Protein AF-0000000066973494 (afdb_homodimer)

InterPro domains:
  IPR001087 GDSL lipase/esterase [PF00657] (23-211)
  IPR036514 SGNH hydrolase superfamily [G3DSA:3.40.50.1110] (5-216)

Nearest PDB structures (foldseek):
  4h4i-assembly1_A  TM=3.355E-01  e=1.069E+00  Saccharomyces pastorianus
  4k7y-assembly1_A-2  TM=3.337E-01  e=1.069E+00  Saccharomyces pastorianus
  2qkk-assembly4_N  TM=3.910E-01  e=3.649E+00  Homo sapiens
  4gwe-assembly1_A  TM=3.333E-01  e=1.858E+00  Saccharomyces pastorianus
  3txz-assembly1_A  TM=3.416E-01  e=2.100E+00  Saccharomyces pastorianus

Structure 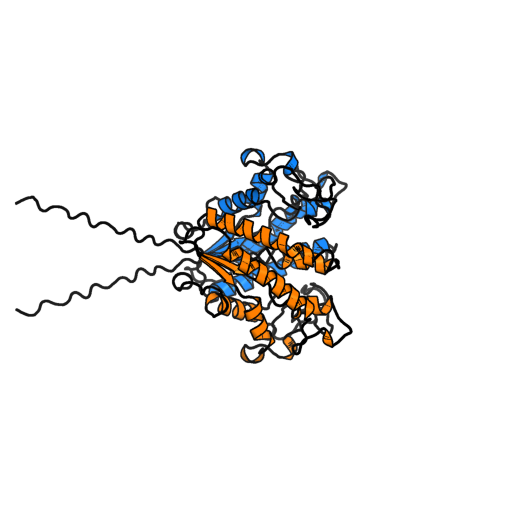(mmCIF, N/CA/C/O backbone):
data_AF-0000000066973494-model_v1
#
loop_
_entity.id
_entity.type
_entity.pdbx_description
1 polymer 'Os03g0365900 protein'
#
loop_
_atom_site.group_PDB
_atom_site.id
_atom_site.type_symbol
_atom_site.label_atom_id
_atom_site.label_alt_id
_atom_site.label_comp_id
_atom_site.label_asym_id
_atom_site.label_entity_id
_atom_site.label_seq_id
_atom_site.pdbx_PDB_ins_code
_atom_site.Cartn_x
_atom_site.Cartn_y
_atom_site.Cartn_z
_atom_site.occupancy
_atom_site.B_iso_or_equiv
_atom_site.auth_seq_id
_atom_site.auth_comp_id
_atom_site.auth_asym_id
_atom_site.auth_atom_id
_atom_site.pdbx_PDB_model_num
ATOM 1 N N . GLU A 1 1 ? 71.625 0.218 -10.18 1 19.67 1 GLU A N 1
ATOM 2 C CA . GLU A 1 1 ? 70.625 1.027 -10.898 1 19.67 1 GLU A CA 1
ATOM 3 C C . GLU A 1 1 ? 69.188 0.542 -10.641 1 19.67 1 GLU A C 1
ATOM 5 O O . GLU A 1 1 ? 68.312 1.348 -10.422 1 19.67 1 GLU A O 1
ATOM 10 N N . ALA A 1 2 ? 68.688 -0.762 -10.977 1 19.06 2 ALA A N 1
ATOM 11 C CA . ALA A 1 2 ? 67.375 -1.104 -11.492 1 19.06 2 ALA A CA 1
ATOM 12 C C . ALA A 1 2 ? 66.375 -1.258 -10.359 1 19.06 2 ALA A C 1
ATOM 14 O O . ALA A 1 2 ? 65.375 -1.924 -10.516 1 19.06 2 ALA A O 1
ATOM 15 N N . ARG A 1 3 ? 66.625 -1.076 -9.086 1 22.84 3 ARG A N 1
ATOM 16 C CA . ARG A 1 3 ? 65.812 -1.429 -7.945 1 22.84 3 ARG A CA 1
ATOM 17 C C . ARG A 1 3 ? 64.562 -0.521 -7.859 1 22.84 3 ARG A C 1
ATOM 19 O O . ARG A 1 3 ? 64.125 -0.162 -6.766 1 22.84 3 ARG A O 1
ATOM 26 N N . ARG A 1 4 ? 64.25 0.321 -8.906 1 27.69 4 ARG A N 1
ATOM 27 C CA . ARG A 1 4 ? 63.188 1.244 -8.625 1 27.69 4 ARG A CA 1
ATOM 28 C C . ARG A 1 4 ? 61.906 0.489 -8.273 1 27.69 4 ARG A C 1
ATOM 30 O O . ARG A 1 4 ? 61.375 -0.273 -9.094 1 27.69 4 ARG A O 1
ATOM 37 N N . GLY A 1 5 ? 61.75 0.034 -7.012 1 27.09 5 GLY A N 1
ATOM 38 C CA . GLY A 1 5 ? 60.688 -0.728 -6.41 1 27.09 5 GLY A CA 1
ATOM 39 C C . GLY A 1 5 ? 59.312 -0.156 -6.715 1 27.09 5 GLY A C 1
ATOM 40 O O . GLY A 1 5 ? 59.094 1.059 -6.648 1 27.09 5 GLY A O 1
ATOM 41 N N . VAL A 1 6 ? 58.406 -0.742 -7.609 1 28.66 6 VAL A N 1
ATOM 42 C CA . VAL A 1 6 ? 57.031 -0.479 -8.016 1 28.66 6 VAL A CA 1
ATOM 43 C C . VAL A 1 6 ? 56.188 -0.265 -6.777 1 28.66 6 VAL A C 1
ATOM 45 O O . VAL A 1 6 ? 56.031 -1.162 -5.941 1 28.66 6 VAL A O 1
ATOM 48 N N . GLU A 1 7 ? 56.156 0.883 -6.047 1 27.69 7 GLU A N 1
ATOM 49 C CA . GLU A 1 7 ? 55.188 1.246 -5.012 1 27.69 7 GLU A CA 1
ATOM 50 C C . GLU A 1 7 ? 53.75 0.95 -5.461 1 27.69 7 GLU A C 1
ATOM 52 O O . GLU A 1 7 ? 53.281 1.537 -6.43 1 27.69 7 GLU A O 1
ATOM 57 N N . ARG A 1 8 ? 53.25 -0.329 -5.379 1 27.52 8 ARG A N 1
ATOM 58 C CA . ARG A 1 8 ? 51.875 -0.746 -5.551 1 27.52 8 ARG A CA 1
ATOM 59 C C . ARG A 1 8 ? 50.906 0.203 -4.824 1 27.52 8 ARG A C 1
ATOM 61 O O . ARG A 1 8 ? 50.906 0.28 -3.596 1 27.52 8 ARG A O 1
ATOM 68 N N . GLU A 1 9 ? 50.562 1.387 -5.289 1 27.83 9 GLU A N 1
ATOM 69 C CA . GLU A 1 9 ? 49.438 2.246 -4.883 1 27.83 9 GLU A CA 1
ATOM 70 C C . GLU A 1 9 ? 48.219 1.425 -4.551 1 27.83 9 GLU A C 1
ATOM 72 O O . GLU A 1 9 ? 47.688 0.691 -5.402 1 27.83 9 GLU A O 1
ATOM 77 N N . SER A 1 10 ? 48.031 0.874 -3.344 1 27.52 10 SER A N 1
ATOM 78 C CA . SER A 1 10 ? 46.875 0.317 -2.691 1 27.52 10 SER A CA 1
ATOM 79 C C . SER A 1 10 ? 45.625 1.143 -3.004 1 27.52 10 SER A C 1
ATOM 81 O O . SER A 1 10 ? 45.531 2.312 -2.623 1 27.52 10 SER A O 1
ATOM 83 N N . TYR A 1 11 ? 45.125 1.104 -4.223 1 27.16 11 TYR A N 1
ATOM 84 C CA . TYR A 1 11 ? 43.812 1.584 -4.633 1 27.16 11 TYR A CA 1
ATOM 85 C C . TYR A 1 11 ? 42.781 1.312 -3.557 1 27.16 11 TYR A C 1
ATOM 87 O O . TYR A 1 11 ? 42.469 0.156 -3.24 1 27.16 11 TYR A O 1
ATOM 95 N N . GLU A 1 12 ? 42.875 1.907 -2.389 1 28.02 12 GLU A N 1
ATOM 96 C CA . GLU A 1 12 ? 41.75 2.018 -1.444 1 28.02 12 GLU A CA 1
ATOM 97 C C . GLU A 1 12 ? 40.406 2.07 -2.17 1 28.02 12 GLU A C 1
ATOM 99 O O . GLU A 1 12 ? 40.156 2.99 -2.951 1 28.02 12 GLU A O 1
ATOM 104 N N . ARG A 1 13 ? 40 1.023 -2.725 1 28.52 13 ARG A N 1
ATOM 105 C CA . ARG A 1 13 ? 38.625 0.802 -3.184 1 28.52 13 ARG A CA 1
ATOM 106 C C . ARG A 1 13 ? 37.625 1.442 -2.232 1 28.52 13 ARG A C 1
ATOM 108 O O . ARG A 1 13 ? 37.406 0.948 -1.124 1 28.52 13 ARG A O 1
ATOM 115 N N . LYS A 1 14 ? 37.656 2.752 -2.078 1 29.45 14 LYS A N 1
ATOM 116 C CA . LYS A 1 14 ? 36.562 3.482 -1.446 1 29.45 14 LYS A CA 1
ATOM 117 C C . LYS A 1 14 ? 35.219 2.764 -1.652 1 29.45 14 LYS A C 1
ATOM 119 O O . LYS A 1 14 ? 34.844 2.502 -2.789 1 29.45 14 LYS A O 1
ATOM 124 N N . ASP A 1 15 ? 34.844 1.8 -0.846 1 31.05 15 ASP A N 1
ATOM 125 C CA . ASP A 1 15 ? 33.594 1.07 -0.613 1 31.05 15 ASP A CA 1
ATOM 126 C C . ASP A 1 15 ? 32.375 1.969 -0.834 1 31.05 15 ASP A C 1
ATOM 128 O O . ASP A 1 15 ? 32 2.721 0.061 1 31.05 15 ASP A O 1
ATOM 132 N N . ILE A 1 16 ? 32.312 2.658 -1.835 1 32.16 16 ILE A N 1
ATOM 133 C CA . ILE A 1 16 ? 31.109 3.391 -2.23 1 32.16 16 ILE A CA 1
ATOM 134 C C . ILE A 1 16 ? 29.891 2.5 -2.055 1 32.16 16 ILE A C 1
ATOM 136 O O . ILE A 1 16 ? 29.609 1.643 -2.896 1 32.16 16 ILE A O 1
ATOM 140 N N . THR A 1 17 ? 29.719 1.884 -0.944 1 35.69 17 THR A N 1
ATOM 141 C CA . THR A 1 17 ? 28.5 1.13 -0.667 1 35.69 17 THR A CA 1
ATOM 142 C C . THR A 1 17 ? 27.266 1.974 -0.961 1 35.69 17 THR A C 1
ATOM 144 O O . THR A 1 17 ? 27.109 3.061 -0.403 1 35.69 17 THR A O 1
ATOM 147 N N . THR A 1 18 ? 26.891 2.029 -2.141 1 40.19 18 THR A N 1
ATOM 148 C CA . THR A 1 18 ? 25.656 2.613 -2.646 1 40.19 18 THR A CA 1
ATOM 149 C C . THR A 1 18 ? 24.5 2.365 -1.678 1 40.19 18 THR A C 1
ATOM 151 O O . THR A 1 18 ? 24.328 1.252 -1.18 1 40.19 18 THR A O 1
ATOM 154 N N . ARG A 1 19 ? 24.234 3.361 -0.774 1 47.94 19 ARG A N 1
ATOM 155 C CA . ARG A 1 19 ? 23.266 3.312 0.316 1 47.94 19 ARG A CA 1
ATOM 156 C C . ARG A 1 19 ? 21.828 3.391 -0.215 1 47.94 19 ARG A C 1
ATOM 158 O O . ARG A 1 19 ? 21.484 4.328 -0.935 1 47.94 19 ARG A O 1
ATOM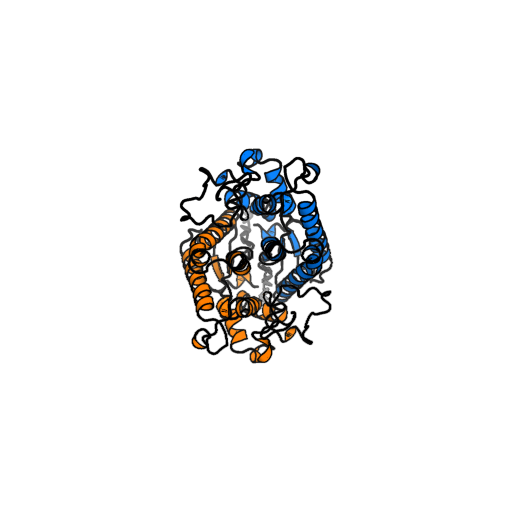 165 N N . SER A 1 20 ? 21.297 2.188 -0.589 1 52.88 20 SER A N 1
ATOM 166 C CA . SER A 1 20 ? 19.922 2.006 -1.051 1 52.88 20 SER A CA 1
ATOM 167 C C . SER A 1 20 ? 18.922 2.283 0.066 1 52.88 20 SER A C 1
ATOM 169 O O . SER A 1 20 ? 19.172 1.962 1.229 1 52.88 20 SER A O 1
ATOM 171 N N . LEU A 1 21 ? 18.125 3.43 -0.193 1 50.31 21 LEU A N 1
ATOM 172 C CA . LEU A 1 21 ? 16.969 3.633 0.683 1 50.31 21 LEU A CA 1
ATOM 173 C C . LEU A 1 21 ? 15.758 2.875 0.166 1 50.31 21 LEU A C 1
ATOM 175 O O . LEU A 1 21 ? 15.344 3.055 -0.983 1 50.31 21 LEU A O 1
ATOM 179 N N . PHE A 1 22 ? 15.367 1.896 1.017 1 54.69 22 PHE A N 1
ATOM 180 C CA . PHE A 1 22 ? 14.172 1.137 0.666 1 54.69 22 PHE A CA 1
ATOM 181 C C . PHE A 1 22 ? 12.969 1.612 1.476 1 54.69 22 PHE A C 1
ATOM 183 O O . PHE A 1 22 ? 13.047 1.72 2.701 1 54.69 22 PHE A O 1
ATOM 190 N N . LEU A 1 23 ? 12 2.211 0.73 1 53.44 23 LEU A N 1
ATOM 191 C CA . LEU A 1 23 ? 10.75 2.574 1.377 1 53.44 23 LEU A CA 1
ATOM 192 C C . LEU A 1 23 ? 9.734 1.441 1.268 1 53.44 23 LEU A C 1
ATOM 194 O O . LEU A 1 23 ? 9.406 0.996 0.164 1 53.44 23 LEU A O 1
ATOM 198 N N . MET A 1 24 ? 9.281 0.924 2.387 1 48.34 24 MET A N 1
ATOM 199 C CA . MET A 1 24 ? 8.273 -0.13 2.434 1 48.34 24 MET A CA 1
ATOM 200 C C . MET A 1 24 ? 6.867 0.463 2.479 1 48.34 24 MET A C 1
ATOM 202 O O . MET A 1 24 ? 6.562 1.279 3.35 1 48.34 24 MET A O 1
ATOM 206 N N . GLY A 1 25 ? 6.137 0.56 1.415 1 52.84 25 GLY A N 1
ATOM 207 C CA . GLY A 1 25 ? 4.875 1.279 1.506 1 52.84 25 GLY A CA 1
ATOM 208 C C . GLY A 1 25 ? 3.662 0.375 1.397 1 52.84 25 GLY A C 1
ATOM 209 O O . GLY A 1 25 ? 2.535 0.804 1.658 1 52.84 25 GLY A O 1
ATOM 210 N N . GLU A 1 26 ? 3.773 -0.909 1.121 1 53.66 26 GLU A N 1
ATOM 211 C CA . GLU A 1 26 ? 2.568 -1.647 0.758 1 53.66 26 GLU A CA 1
ATOM 212 C C . GLU A 1 26 ? 1.909 -2.266 1.987 1 53.66 26 GLU A C 1
ATOM 214 O O . GLU A 1 26 ? 0.73 -2.625 1.951 1 53.66 26 GLU A O 1
ATOM 219 N N . ILE A 1 27 ? 2.674 -2.211 3.012 1 55.16 27 ILE A N 1
ATOM 220 C CA . ILE A 1 27 ? 2.184 -2.924 4.188 1 55.16 27 ILE A CA 1
ATOM 221 C C . ILE A 1 27 ? 1.987 -1.943 5.34 1 55.16 27 ILE A C 1
ATOM 223 O O . ILE A 1 27 ? 2.816 -1.057 5.559 1 55.16 27 ILE A O 1
ATOM 227 N N . GLY A 1 28 ? 0.758 -2.055 5.91 1 76.56 28 GLY A N 1
ATOM 228 C CA . GLY A 1 28 ? 0.445 -1.219 7.059 1 76.56 28 GLY A CA 1
ATOM 229 C C . GLY A 1 28 ? -1.005 -0.776 7.098 1 76.56 28 GLY A C 1
ATOM 230 O O . GLY A 1 28 ? -1.89 -1.561 7.445 1 76.56 28 GLY A O 1
ATOM 231 N N . ILE A 1 29 ? -1.152 0.397 6.582 1 82.31 29 ILE A N 1
ATOM 232 C CA . ILE A 1 29 ? -2.443 1.038 6.805 1 82.31 29 ILE A CA 1
ATOM 233 C C . ILE A 1 29 ? -3.518 0.34 5.977 1 82.31 29 ILE A C 1
ATOM 235 O O . ILE A 1 29 ? -4.68 0.271 6.387 1 82.31 29 ILE A O 1
ATOM 239 N N . ASN A 1 30 ? -3.15 -0.286 4.902 1 82.44 30 ASN A N 1
ATOM 240 C CA . ASN A 1 30 ? -4.125 -0.899 4.004 1 82.44 30 ASN A CA 1
ATOM 241 C C . ASN A 1 30 ? -4.73 -2.16 4.613 1 82.44 30 ASN A C 1
ATOM 243 O O . ASN A 1 30 ? -5.871 -2.516 4.305 1 82.44 30 ASN A O 1
ATOM 247 N N . ASP A 1 31 ? -4.027 -2.783 5.434 1 83.88 31 ASP A N 1
ATOM 248 C CA . ASP A 1 31 ? -4.527 -3.967 6.129 1 83.88 31 ASP A CA 1
ATOM 249 C C . ASP A 1 31 ? -5.68 -3.607 7.062 1 83.88 31 ASP A C 1
ATOM 251 O O . ASP A 1 31 ? -6.547 -4.441 7.34 1 83.88 31 ASP A O 1
ATOM 255 N N . TYR A 1 32 ? -5.633 -2.398 7.441 1 90.62 32 TYR A N 1
ATOM 256 C CA . TYR A 1 32 ? -6.738 -1.936 8.273 1 90.62 32 TYR A CA 1
ATOM 257 C C . TYR A 1 32 ? -7.875 -1.389 7.418 1 90.62 32 TYR A C 1
ATOM 259 O O . TYR A 1 32 ? -9.047 -1.639 7.703 1 90.62 32 TYR A O 1
ATOM 267 N N . ASN A 1 33 ? -7.492 -0.638 6.387 1 87.94 33 ASN A N 1
ATOM 268 C CA . ASN A 1 33 ? -8.477 -0.023 5.5 1 87.94 33 ASN A CA 1
ATOM 269 C C . ASN A 1 33 ? -9.438 -1.057 4.934 1 87.94 33 ASN A C 1
ATOM 271 O O . ASN A 1 33 ? -10.648 -0.822 4.887 1 87.94 33 ASN A O 1
ATOM 275 N N . HIS A 1 34 ? -8.875 -2.158 4.531 1 84 34 HIS A N 1
ATOM 276 C CA . HIS A 1 34 ? -9.703 -3.201 3.938 1 84 34 HIS A CA 1
ATOM 277 C C . HIS A 1 34 ? -10.82 -3.623 4.883 1 84 34 HIS A C 1
ATOM 279 O O . HIS A 1 34 ? -11.977 -3.764 4.465 1 84 34 HIS A O 1
ATOM 285 N N . HIS A 1 35 ? -10.484 -3.758 6.102 1 87.25 35 HIS A N 1
ATOM 286 C CA . HIS A 1 35 ? -11.461 -4.211 7.082 1 87.25 35 HIS A CA 1
ATOM 287 C C . HIS A 1 35 ? -12.43 -3.09 7.449 1 87.25 35 HIS A C 1
ATOM 289 O O . HIS A 1 35 ? -13.641 -3.322 7.578 1 87.25 35 HIS A O 1
ATOM 295 N N . PHE A 1 36 ? -11.883 -1.903 7.562 1 90.19 36 PHE A N 1
ATOM 296 C CA . PHE A 1 36 ? -12.758 -0.774 7.859 1 90.19 36 PHE A CA 1
ATOM 297 C C . PHE A 1 36 ? -13.797 -0.587 6.754 1 90.19 36 PHE A C 1
ATOM 299 O O . PHE A 1 36 ? -14.984 -0.403 7.031 1 90.19 36 PHE A O 1
ATOM 306 N N . PHE A 1 37 ? -13.383 -0.674 5.512 1 85.88 37 PHE A N 1
ATOM 307 C CA . PHE A 1 37 ? -14.258 -0.4 4.375 1 85.88 37 PHE A CA 1
ATOM 308 C C . PHE A 1 37 ? -15.281 -1.521 4.195 1 85.88 37 PHE A C 1
ATOM 310 O O . PHE A 1 37 ? -16.266 -1.355 3.482 1 85.88 37 PHE A O 1
ATOM 317 N N . GLN A 1 38 ? -15.008 -2.613 4.852 1 83 38 GLN A N 1
ATOM 318 C CA . GLN A 1 38 ? -15.969 -3.713 4.855 1 83 38 GLN A CA 1
ATOM 319 C C . GLN A 1 38 ? -16.828 -3.688 6.117 1 83 38 GLN A C 1
ATOM 321 O O . GLN A 1 38 ? -17.531 -4.656 6.418 1 83 38 GLN A O 1
ATOM 326 N N . ASN A 1 39 ? -16.719 -2.666 6.914 1 87.81 39 ASN A N 1
ATOM 327 C CA . ASN A 1 39 ? -17.5 -2.443 8.117 1 87.81 39 ASN A CA 1
ATOM 328 C C . ASN A 1 39 ? -17.297 -3.562 9.141 1 87.81 39 ASN A C 1
ATOM 330 O O . ASN A 1 39 ? -18.25 -4.02 9.766 1 87.81 39 ASN A O 1
ATOM 334 N N . ARG A 1 40 ? -16.047 -3.979 9.219 1 87.56 40 ARG A N 1
ATOM 335 C CA . ARG A 1 40 ? -15.727 -5.012 10.195 1 87.56 40 ARG A CA 1
ATOM 336 C C . ARG A 1 40 ? -15.602 -4.422 11.594 1 87.56 40 ARG A C 1
ATOM 338 O O . ARG A 1 40 ? -15.305 -3.236 11.75 1 87.56 40 ARG A O 1
ATOM 345 N N . SER A 1 41 ? -15.805 -5.27 12.609 1 91.69 41 SER A N 1
ATOM 346 C CA . SER A 1 41 ? -15.727 -4.832 14 1 91.69 41 SER A CA 1
ATOM 347 C C . SER A 1 41 ? -14.312 -4.391 14.359 1 91.69 41 SER A C 1
ATOM 349 O O . SER A 1 41 ? -13.352 -5.141 14.164 1 91.69 41 SER A O 1
ATOM 351 N N . PHE A 1 42 ? -14.242 -3.18 14.891 1 94.81 42 PHE A N 1
ATOM 352 C CA . PHE A 1 42 ? -12.945 -2.654 15.289 1 94.81 42 PHE A CA 1
ATOM 353 C C . PHE A 1 42 ? -12.328 -3.51 16.391 1 94.81 42 PHE A C 1
ATOM 355 O O . PHE A 1 42 ? -11.195 -3.975 16.266 1 94.81 42 PHE A O 1
ATOM 362 N N . THR A 1 43 ? -13.086 -3.738 17.469 1 94.19 43 THR A N 1
ATOM 363 C CA . THR A 1 43 ? -12.562 -4.395 18.672 1 94.19 43 THR A CA 1
ATOM 364 C C . THR A 1 43 ? -12.305 -5.875 18.406 1 94.19 43 THR A C 1
ATOM 366 O O . THR A 1 43 ? -11.289 -6.422 18.828 1 94.19 43 THR A O 1
ATOM 369 N N . ALA A 1 44 ? -13.133 -6.484 17.578 1 89.75 44 ALA A N 1
ATOM 370 C CA . ALA A 1 44 ? -13.047 -7.938 17.422 1 89.75 44 ALA A CA 1
ATOM 371 C C . ALA A 1 44 ? -12.117 -8.312 16.281 1 89.75 44 ALA A C 1
ATOM 373 O O . ALA A 1 44 ? -11.492 -9.375 16.297 1 89.75 44 ALA A O 1
ATOM 374 N N . GLU A 1 45 ? -12.039 -7.395 15.289 1 88.75 45 GLU A N 1
ATOM 375 C CA . GLU A 1 45 ? -11.391 -7.852 14.062 1 88.75 45 GLU A CA 1
ATOM 376 C C . GLU A 1 45 ? -10.219 -6.949 13.695 1 88.75 45 GLU A C 1
ATOM 378 O O . GLU A 1 45 ? -9.164 -7.434 13.281 1 88.75 45 GLU A O 1
ATOM 383 N N . ILE A 1 46 ? -10.383 -5.715 13.844 1 92.81 46 ILE A N 1
ATOM 384 C CA . ILE A 1 46 ? -9.398 -4.801 13.266 1 92.81 46 ILE A CA 1
ATOM 385 C C . ILE A 1 46 ? -8.258 -4.59 14.258 1 92.81 46 ILE A C 1
ATOM 387 O O . ILE A 1 46 ? -7.086 -4.777 13.914 1 92.81 46 ILE A O 1
ATOM 391 N N . LYS A 1 47 ? -8.523 -4.25 15.516 1 94.69 47 LYS A N 1
ATOM 392 C CA . LYS A 1 47 ? -7.484 -3.996 16.516 1 94.69 47 LYS A CA 1
ATOM 393 C C . LYS A 1 47 ? -6.59 -5.219 16.688 1 94.69 47 LYS A C 1
ATOM 395 O O . LYS A 1 47 ? -5.363 -5.094 16.75 1 94.69 47 LYS A O 1
ATOM 400 N N . PRO A 1 48 ? -7.117 -6.422 16.641 1 91.38 48 PRO A N 1
ATOM 401 C CA . PRO A 1 48 ? -6.277 -7.605 16.844 1 91.38 48 PRO A CA 1
ATOM 402 C C . PRO A 1 48 ? -5.355 -7.875 15.656 1 91.38 48 PRO A C 1
ATOM 404 O O . PRO A 1 48 ? -4.457 -8.719 15.742 1 91.38 48 PRO A O 1
ATOM 407 N N . LEU A 1 49 ? -5.508 -7.141 14.57 1 89.69 49 LEU A N 1
ATOM 408 C CA . LEU A 1 49 ? -4.664 -7.336 13.398 1 89.69 49 LEU A CA 1
ATOM 409 C C . LEU A 1 49 ? -3.277 -6.746 13.625 1 89.69 49 LEU A C 1
ATOM 411 O O . LEU A 1 49 ? -2.338 -7.059 12.891 1 89.69 49 LEU A O 1
ATOM 415 N N . VAL A 1 50 ? -3.119 -5.867 14.594 1 94.19 50 VAL A N 1
ATOM 416 C CA . VAL A 1 50 ? -1.911 -5.055 14.711 1 94.19 50 VAL A CA 1
ATOM 417 C C . VAL A 1 50 ? -0.686 -5.961 14.805 1 94.19 50 VAL A C 1
ATOM 419 O O . VAL A 1 50 ? 0.262 -5.816 14.031 1 94.19 50 VAL A O 1
ATOM 422 N N . PRO A 1 51 ? -0.659 -7.004 15.672 1 91.75 51 PRO A N 1
ATOM 423 C CA . PRO A 1 51 ? 0.532 -7.855 15.719 1 91.75 51 PRO A CA 1
ATOM 424 C C . PRO A 1 51 ? 0.802 -8.57 14.398 1 91.75 51 PRO A C 1
ATOM 426 O O . PRO A 1 51 ? 1.961 -8.797 14.047 1 91.75 51 PRO A O 1
ATOM 429 N N . LEU A 1 52 ? -0.249 -8.914 13.695 1 86.31 52 LEU A N 1
ATOM 430 C CA . LEU A 1 52 ? -0.089 -9.609 12.422 1 86.31 52 LEU A CA 1
ATOM 431 C C . LEU A 1 52 ? 0.475 -8.672 11.359 1 86.31 52 LEU A C 1
ATOM 433 O O . LEU A 1 52 ? 1.328 -9.07 10.562 1 86.31 52 LEU A O 1
ATOM 437 N N . VAL A 1 53 ? -0.051 -7.484 11.328 1 89.38 53 VAL A N 1
ATOM 438 C CA . VAL A 1 53 ? 0.44 -6.48 10.391 1 89.38 53 VAL A CA 1
ATOM 439 C C . VAL A 1 53 ? 1.906 -6.172 10.68 1 89.38 53 VAL A C 1
ATOM 441 O O . VAL A 1 53 ? 2.727 -6.09 9.766 1 89.38 53 VAL A O 1
ATOM 444 N N . ILE A 1 54 ? 2.252 -6.059 11.93 1 92.56 54 ILE A N 1
ATOM 445 C CA . ILE A 1 54 ? 3.627 -5.797 12.336 1 92.56 54 ILE A CA 1
ATOM 446 C C . ILE A 1 54 ? 4.523 -6.961 11.914 1 92.56 54 ILE A C 1
ATOM 448 O O . ILE A 1 54 ? 5.637 -6.75 11.43 1 92.56 54 ILE A O 1
ATOM 452 N N . LEU A 1 55 ? 4.062 -8.164 12.047 1 88.44 55 LEU A N 1
ATOM 453 C CA . LEU A 1 55 ? 4.828 -9.336 11.648 1 88.44 55 LEU A CA 1
ATOM 454 C C . LEU A 1 55 ? 5.098 -9.328 10.148 1 88.44 55 LEU A C 1
ATOM 456 O O . LEU A 1 55 ? 6.195 -9.672 9.711 1 88.44 55 LEU A O 1
ATOM 460 N N . LYS A 1 56 ? 4.129 -8.969 9.383 1 85.62 56 LYS A N 1
ATOM 461 C CA . LYS A 1 56 ? 4.312 -8.867 7.938 1 85.62 56 LYS A CA 1
ATOM 462 C C . LYS A 1 56 ? 5.383 -7.84 7.59 1 85.62 56 LYS A C 1
ATOM 464 O O . LYS A 1 56 ? 6.211 -8.07 6.707 1 85.62 56 LYS A O 1
ATOM 469 N N . ILE A 1 57 ? 5.359 -6.734 8.242 1 89.94 57 ILE A N 1
ATOM 470 C CA . ILE A 1 57 ? 6.363 -5.695 8.023 1 89.94 57 ILE A CA 1
ATOM 471 C C . ILE A 1 57 ? 7.738 -6.211 8.453 1 89.94 57 ILE A C 1
ATOM 473 O O . ILE A 1 57 ? 8.734 -5.973 7.766 1 89.94 57 ILE A O 1
ATOM 477 N N . GLU A 1 58 ? 7.762 -6.883 9.578 1 91.38 58 GLU A N 1
ATOM 478 C CA . GLU A 1 58 ? 9.016 -7.461 10.062 1 91.38 58 GLU A CA 1
ATOM 479 C C . GLU A 1 58 ? 9.609 -8.422 9.039 1 91.38 58 GLU A C 1
ATOM 481 O O . GLU A 1 58 ? 10.805 -8.344 8.734 1 91.38 58 GLU A O 1
ATOM 486 N N . ASN A 1 59 ? 8.828 -9.273 8.531 1 87.25 59 ASN A N 1
ATOM 487 C CA . ASN A 1 59 ? 9.297 -10.242 7.547 1 87.25 59 ASN A CA 1
ATOM 488 C C . ASN A 1 59 ? 9.812 -9.562 6.285 1 87.25 59 ASN A C 1
ATOM 490 O O . ASN A 1 59 ? 10.867 -9.945 5.758 1 87.25 59 ASN A O 1
ATOM 494 N N . ALA A 1 60 ? 9.07 -8.625 5.812 1 86.75 60 ALA A N 1
ATOM 495 C CA . ALA A 1 60 ? 9.516 -7.875 4.641 1 86.75 60 ALA A CA 1
ATOM 496 C C . ALA A 1 60 ? 10.844 -7.172 4.914 1 86.75 60 ALA A C 1
ATOM 498 O O . ALA A 1 60 ? 11.727 -7.148 4.055 1 86.75 60 ALA A O 1
ATOM 499 N N . THR A 1 61 ? 10.93 -6.566 6.059 1 88.88 61 THR A N 1
ATOM 500 C CA . THR A 1 61 ? 12.156 -5.875 6.449 1 88.88 61 THR A CA 1
ATOM 501 C C . THR A 1 61 ? 13.336 -6.844 6.492 1 88.88 61 THR A C 1
ATOM 503 O O . THR A 1 61 ? 14.414 -6.543 5.973 1 88.88 61 THR A O 1
ATOM 506 N N . LYS A 1 62 ? 13.164 -7.988 7.047 1 90.75 62 LYS A N 1
ATOM 507 C CA . LYS A 1 62 ? 14.203 -9.008 7.125 1 90.75 62 LYS A CA 1
ATOM 508 C C . LYS A 1 62 ? 14.664 -9.43 5.73 1 90.75 62 LYS A C 1
ATOM 510 O O . LYS A 1 62 ? 15.859 -9.617 5.496 1 90.75 62 LYS A O 1
ATOM 515 N N . VAL A 1 63 ? 13.758 -9.586 4.867 1 87.75 63 VAL A N 1
ATOM 516 C CA . VAL A 1 63 ? 14.094 -9.969 3.5 1 87.75 63 VAL A CA 1
ATOM 517 C C . VAL A 1 63 ? 14.984 -8.898 2.867 1 87.75 63 VAL A C 1
ATOM 519 O O . VAL A 1 63 ? 15.984 -9.219 2.225 1 87.75 63 VAL A O 1
ATOM 522 N N . LEU A 1 64 ? 14.625 -7.645 3.043 1 86.88 64 LEU A N 1
ATOM 523 C CA . LEU A 1 64 ? 15.414 -6.562 2.465 1 86.88 64 LEU A CA 1
ATOM 524 C C . LEU A 1 64 ? 16.828 -6.543 3.057 1 86.88 64 LEU A C 1
ATOM 526 O O . LEU A 1 64 ? 17.797 -6.32 2.338 1 86.88 64 LEU A O 1
ATOM 530 N N . ILE A 1 65 ? 16.891 -6.773 4.34 1 88.56 65 ILE A N 1
ATOM 531 C CA . ILE A 1 65 ? 18.188 -6.859 4.988 1 88.56 65 ILE A CA 1
ATOM 532 C C . ILE A 1 65 ? 19 -7.992 4.367 1 88.56 65 ILE A C 1
ATOM 534 O O . ILE A 1 65 ? 20.172 -7.805 4.02 1 88.56 65 ILE A O 1
ATOM 538 N N . ASP A 1 66 ? 18.422 -9.102 4.184 1 88.75 66 ASP A N 1
ATOM 539 C CA . ASP A 1 66 ? 19.078 -10.281 3.627 1 88.75 66 ASP A CA 1
ATOM 540 C C . ASP A 1 66 ? 19.547 -10.023 2.201 1 88.75 66 ASP A C 1
ATOM 542 O O . ASP A 1 66 ? 20.562 -10.578 1.769 1 88.75 66 ASP A O 1
ATOM 546 N N . LEU A 1 67 ? 18.906 -9.156 1.549 1 85.56 67 LEU A N 1
ATOM 547 C CA . LEU A 1 67 ? 19.219 -8.883 0.155 1 85.56 67 LEU A CA 1
ATOM 548 C C . LEU A 1 67 ? 20.234 -7.742 0.049 1 85.56 67 LEU A C 1
ATOM 550 O O . LEU A 1 67 ? 20.578 -7.316 -1.055 1 85.56 67 LEU A O 1
ATOM 554 N N . GLY A 1 68 ? 20.547 -7.125 1.201 1 83.19 68 GLY A N 1
ATOM 555 C CA . GLY A 1 68 ? 21.703 -6.234 1.195 1 83.19 68 GLY A CA 1
ATOM 556 C C . GLY A 1 68 ? 21.328 -4.777 1.395 1 83.19 68 GLY A C 1
ATOM 557 O O . GLY A 1 68 ? 22.188 -3.895 1.286 1 83.19 68 GLY A O 1
ATOM 558 N N . ALA A 1 69 ? 20.062 -4.559 1.693 1 82.75 69 ALA A N 1
ATOM 559 C CA . ALA A 1 69 ? 19.672 -3.176 1.97 1 82.75 69 ALA A CA 1
ATOM 560 C C . ALA A 1 69 ? 20.422 -2.631 3.184 1 82.75 69 ALA A C 1
ATOM 562 O O . ALA A 1 69 ? 20.516 -3.299 4.215 1 82.75 69 ALA A O 1
ATOM 563 N N . LYS A 1 70 ? 20.875 -1.398 3.018 1 84.31 70 LYS A N 1
ATOM 564 C CA . LYS A 1 70 ? 21.656 -0.829 4.109 1 84.31 70 LYS A CA 1
ATOM 565 C C . LYS A 1 70 ? 20.844 0.19 4.898 1 84.31 70 LYS A C 1
ATOM 567 O O . LYS A 1 70 ? 21.078 0.39 6.094 1 84.31 70 LYS A O 1
ATOM 572 N N . THR A 1 71 ? 19.984 0.851 4.188 1 85.31 71 THR A N 1
ATOM 573 C CA . THR A 1 71 ? 19.094 1.796 4.848 1 85.31 71 THR A CA 1
ATOM 574 C C . THR A 1 71 ? 17.641 1.52 4.469 1 85.31 71 THR A C 1
ATOM 576 O O . THR A 1 71 ? 17.297 1.536 3.287 1 85.31 71 THR A O 1
ATOM 579 N N . ILE A 1 72 ? 16.859 1.26 5.438 1 87.56 72 ILE A N 1
ATOM 580 C CA . ILE A 1 72 ? 15.453 0.943 5.215 1 87.56 72 ILE A CA 1
ATOM 581 C C . ILE A 1 72 ? 14.578 1.923 5.992 1 87.56 72 ILE A C 1
ATOM 583 O O . ILE A 1 72 ? 14.719 2.066 7.207 1 87.56 72 ILE A O 1
ATOM 587 N N . LEU A 1 73 ? 13.781 2.617 5.246 1 88.56 73 LEU A N 1
ATOM 588 C CA . LEU A 1 73 ? 12.797 3.529 5.812 1 88.56 73 LEU A CA 1
ATOM 589 C C . LEU A 1 73 ? 11.422 2.863 5.898 1 88.56 73 LEU A C 1
ATOM 591 O O . LEU A 1 73 ? 10.883 2.408 4.887 1 88.56 73 LEU A O 1
ATOM 595 N N . VAL A 1 74 ? 10.859 2.826 7.094 1 90.44 74 VAL A N 1
ATOM 596 C CA . VAL A 1 74 ? 9.562 2.186 7.309 1 90.44 74 VAL A CA 1
ATOM 597 C C . VAL A 1 74 ? 8.562 3.209 7.836 1 90.44 74 VAL A C 1
ATOM 599 O O . VAL A 1 74 ? 8.68 3.672 8.977 1 90.44 74 VAL A O 1
ATOM 602 N N . PRO A 1 75 ? 7.586 3.488 7.035 1 90.88 75 PRO A N 1
ATOM 603 C CA . PRO A 1 75 ? 6.629 4.508 7.457 1 90.88 75 PRO A CA 1
ATOM 604 C C . PRO A 1 75 ? 5.625 3.988 8.484 1 90.88 75 PRO A C 1
ATOM 606 O O . PRO A 1 75 ? 5.191 2.838 8.406 1 90.88 75 PRO A O 1
ATOM 609 N N . GLY A 1 76 ? 5.367 4.832 9.453 1 92.56 76 GLY A N 1
ATOM 610 C CA . GLY A 1 76 ? 4.184 4.594 10.258 1 92.56 76 GLY A CA 1
ATOM 611 C C . GLY A 1 76 ? 2.891 4.93 9.539 1 92.56 76 GLY A C 1
ATOM 612 O O . GLY A 1 76 ? 2.904 5.281 8.359 1 92.56 76 GLY A O 1
ATOM 613 N N . ILE A 1 77 ? 1.824 4.762 10.266 1 94 77 ILE A N 1
ATOM 614 C CA . ILE A 1 77 ? 0.553 5.109 9.641 1 94 77 ILE A CA 1
ATOM 615 C C . ILE A 1 77 ? 0.128 6.508 10.07 1 94 77 ILE A C 1
ATOM 617 O O . ILE A 1 77 ? 0.458 6.953 11.172 1 94 77 ILE A O 1
ATOM 621 N N . PRO A 1 78 ? -0.491 7.211 9.172 1 94.5 78 PRO A N 1
ATOM 622 C CA . PRO A 1 78 ? -0.94 8.57 9.461 1 94.5 78 PRO A CA 1
ATOM 623 C C . PRO A 1 78 ? -2.057 8.617 10.508 1 94.5 78 PRO A C 1
ATOM 625 O O . PRO A 1 78 ? -2.545 7.566 10.93 1 94.5 78 PRO A O 1
ATOM 628 N N . PRO A 1 79 ? -2.336 9.852 10.984 1 97.12 79 PRO A N 1
ATOM 629 C CA . PRO A 1 79 ? -3.488 9.969 11.883 1 97.12 79 PRO A CA 1
ATOM 630 C C . PRO A 1 79 ? -4.812 9.664 11.188 1 97.12 79 PRO A C 1
ATOM 632 O O . PRO A 1 79 ? -5.445 10.562 10.633 1 97.12 79 PRO A O 1
ATOM 635 N N . MET A 1 80 ? -5.242 8.469 11.359 1 96.56 80 MET A N 1
ATOM 636 C CA . MET A 1 80 ? -6.422 7.98 10.648 1 96.56 80 MET A CA 1
ATOM 637 C C . MET A 1 80 ? -7.66 8.773 11.047 1 96.56 80 MET A C 1
ATOM 639 O O . MET A 1 80 ? -8.578 8.953 10.242 1 96.56 80 MET A O 1
ATOM 643 N N . GLY A 1 81 ? -7.621 9.258 12.234 1 98.06 81 GLY A N 1
ATOM 644 C CA . GLY A 1 81 ? -8.758 10.008 12.727 1 98.06 81 GLY A CA 1
ATOM 645 C C . GLY A 1 81 ? -8.945 11.344 12.023 1 98.06 81 GLY A C 1
ATOM 646 O O . GLY A 1 81 ? -10 11.977 12.148 1 98.06 81 GLY A O 1
ATOM 647 N N . CYS A 1 82 ? -7.934 11.758 11.289 1 97.62 82 CYS A N 1
ATOM 648 C CA . CYS A 1 82 ? -7.996 13.031 10.586 1 97.62 82 CYS A CA 1
ATOM 649 C C . CYS A 1 82 ? -8.234 12.82 9.094 1 97.62 82 CYS A C 1
ATOM 651 O O . CYS A 1 82 ? -8.203 13.773 8.32 1 97.62 82 CYS A O 1
ATOM 653 N N . ILE A 1 83 ? -8.406 11.578 8.625 1 95.12 83 ILE A N 1
ATOM 654 C CA . ILE A 1 83 ? -8.586 11.242 7.219 1 95.12 83 ILE A CA 1
ATOM 655 C C . ILE A 1 83 ? -10.062 11.359 6.848 1 95.12 83 ILE A C 1
ATOM 657 O O . ILE A 1 83 ? -10.914 10.688 7.441 1 95.12 83 ILE A O 1
ATOM 661 N N . PRO A 1 84 ? -10.344 12.109 5.828 1 95.38 84 PRO A N 1
ATOM 662 C CA . PRO A 1 84 ? -11.742 12.406 5.508 1 95.38 84 PRO A CA 1
ATOM 663 C C . PRO A 1 84 ? -12.578 11.148 5.293 1 95.38 84 PRO A C 1
ATOM 665 O O . PRO A 1 84 ? -13.734 11.086 5.727 1 95.38 84 PRO A O 1
ATOM 668 N N . ARG A 1 85 ? -12.031 10.164 4.676 1 92 85 ARG A N 1
ATOM 669 C CA . ARG A 1 85 ? -12.789 8.953 4.402 1 92 85 ARG A CA 1
ATOM 670 C C . ARG A 1 85 ? -13.219 8.266 5.699 1 92 85 ARG A C 1
ATOM 672 O O . ARG A 1 85 ? -14.344 7.777 5.809 1 92 85 ARG A O 1
ATOM 679 N N . PHE A 1 86 ? -12.391 8.234 6.645 1 94.75 86 PHE A N 1
ATOM 680 C CA . PHE A 1 86 ? -12.719 7.605 7.922 1 94.75 86 PHE A CA 1
ATOM 681 C C . PHE A 1 86 ? -13.672 8.477 8.727 1 94.75 86 PHE A C 1
ATOM 683 O O . PHE A 1 86 ? -14.562 7.961 9.406 1 94.75 86 PHE A O 1
ATOM 690 N N . LEU A 1 87 ? -13.43 9.758 8.648 1 96 87 LEU A N 1
ATOM 691 C CA . LEU A 1 87 ? -14.367 10.664 9.305 1 96 87 LEU A CA 1
ATOM 692 C C . LEU A 1 87 ? -15.781 10.477 8.758 1 96 87 LEU A C 1
ATOM 694 O O . LEU A 1 87 ? -16.75 10.547 9.516 1 96 87 LEU A O 1
ATOM 698 N N . ASN A 1 88 ? -15.852 10.258 7.492 1 93.5 88 ASN A N 1
ATOM 699 C CA . ASN A 1 88 ? -17.141 10.023 6.867 1 93.5 88 ASN A CA 1
ATOM 700 C C . ASN A 1 88 ? -17.703 8.648 7.219 1 93.5 88 ASN A C 1
ATOM 702 O O . ASN A 1 88 ? -18.906 8.5 7.449 1 93.5 88 ASN A O 1
ATOM 706 N N . LEU A 1 89 ? -16.922 7.664 7.262 1 92.31 89 LEU A N 1
ATOM 707 C CA . LEU A 1 89 ? -17.312 6.273 7.441 1 92.31 89 LEU A CA 1
ATOM 708 C C . LEU A 1 89 ? -17.688 6 8.891 1 92.31 89 LEU A C 1
ATOM 710 O O . LEU A 1 89 ? -18.562 5.172 9.164 1 92.31 89 LEU A O 1
ATOM 714 N N . LEU A 1 90 ? -17.031 6.723 9.812 1 95.12 90 LEU A N 1
ATOM 715 C CA . LEU A 1 90 ? -17.156 6.387 11.227 1 95.12 90 LEU A CA 1
ATOM 716 C C . LEU A 1 90 ? -17.609 7.598 12.039 1 95.12 90 LEU A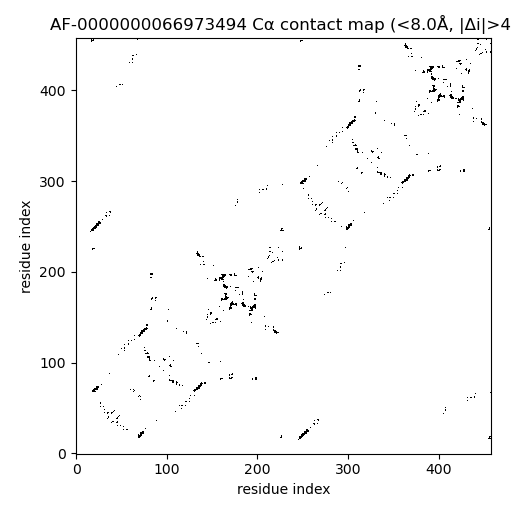 C 1
ATOM 718 O O . LEU A 1 90 ? -16.984 7.938 13.047 1 95.12 90 LEU A O 1
ATOM 722 N N . PRO A 1 91 ? -18.688 8.141 11.617 1 93.25 91 PRO A N 1
ATOM 723 C CA . PRO A 1 91 ? -19.172 9.312 12.367 1 93.25 91 PRO A CA 1
ATOM 724 C C . PRO A 1 91 ? -19.609 8.961 13.781 1 93.25 91 PRO A C 1
ATOM 726 O O . PRO A 1 91 ? -20.141 7.875 14.016 1 93.25 91 PRO A O 1
ATOM 729 N N . SER A 1 92 ? -19.344 9.883 14.672 1 95.75 92 SER A N 1
ATOM 730 C CA . SER A 1 92 ? -19.828 9.758 16.047 1 95.75 92 SER A CA 1
ATOM 731 C C . SER A 1 92 ? -20.812 10.875 16.391 1 95.75 92 SER A C 1
ATOM 733 O O . SER A 1 92 ? -20.594 12.023 16 1 95.75 92 SER A O 1
ATOM 735 N N . LYS A 1 93 ? -21.828 10.523 17.109 1 95 93 LYS A N 1
ATOM 736 C CA . LYS A 1 93 ? -22.781 11.523 17.594 1 95 93 LYS A CA 1
ATOM 737 C C . LYS A 1 93 ? -22.234 12.25 18.828 1 95 93 LYS A C 1
ATOM 739 O O . LYS A 1 93 ? -22.734 13.312 19.203 1 95 93 LYS A O 1
ATOM 744 N N . ASN A 1 94 ? -21.312 11.656 19.469 1 97 94 ASN A N 1
ATOM 745 C CA . ASN A 1 94 ? -20.688 12.266 20.641 1 97 94 ASN A CA 1
ATOM 746 C C . ASN A 1 94 ? -19.531 13.188 20.25 1 97 94 ASN A C 1
ATOM 748 O O . ASN A 1 94 ? -18.484 12.719 19.797 1 97 94 ASN A O 1
ATOM 752 N N . HIS A 1 95 ? -19.688 14.414 20.469 1 95.12 95 HIS A N 1
ATOM 753 C CA . HIS A 1 95 ? -18.703 15.422 20.109 1 95.12 95 HIS A CA 1
ATOM 754 C C . HIS A 1 95 ? -17.391 15.188 20.844 1 95.12 95 HIS A C 1
ATOM 756 O O . HIS A 1 95 ? -16.312 15.547 20.344 1 95.12 95 HIS A O 1
ATOM 762 N N . ASN A 1 96 ? -17.484 14.484 21.938 1 97.25 96 ASN A N 1
ATOM 763 C CA . ASN A 1 96 ? -16.281 14.234 22.75 1 97.25 96 ASN A CA 1
ATOM 764 C C . ASN A 1 96 ? -15.383 13.188 22.109 1 97.25 96 ASN A C 1
ATOM 766 O O . ASN A 1 96 ? -14.234 13.016 22.516 1 97.25 96 ASN A O 1
ATOM 770 N N . ASP A 1 97 ? -15.898 12.578 21.078 1 98.12 97 ASP A N 1
ATOM 771 C CA . ASP A 1 97 ? -15.102 11.57 20.375 1 98.12 97 ASP A CA 1
ATOM 772 C C . ASP A 1 97 ? -14.125 12.227 19.391 1 98.12 97 ASP A C 1
ATOM 774 O O . ASP A 1 97 ? -13.203 11.578 18.906 1 98.12 97 ASP A O 1
ATOM 778 N N . TYR A 1 98 ? -14.328 13.484 19.219 1 98.19 98 TYR A N 1
ATOM 779 C CA . TYR A 1 98 ? -13.461 14.25 18.328 1 98.19 98 TYR A CA 1
ATOM 780 C C . TYR A 1 98 ? -12.523 15.156 19.125 1 98.19 98 TYR A C 1
ATOM 782 O O . TYR A 1 98 ? -12.875 15.625 20.203 1 98.19 98 TYR A O 1
ATOM 790 N N . ASP A 1 99 ? -11.336 15.359 18.609 1 97.75 99 ASP A N 1
ATOM 791 C CA . ASP A 1 99 ? -10.422 16.297 19.25 1 97.75 99 ASP A CA 1
ATOM 792 C C . ASP A 1 99 ? -10.625 17.719 18.734 1 97.75 99 ASP A C 1
ATOM 794 O O . ASP A 1 99 ? -11.578 17.969 17.984 1 97.75 99 ASP A O 1
ATOM 798 N N . LYS A 1 100 ? -9.758 18.641 19.172 1 95.69 100 LYS A N 1
ATOM 799 C CA . LYS A 1 100 ? -9.93 20.062 18.859 1 95.69 100 LYS A CA 1
ATOM 800 C C . LYS A 1 100 ? -9.773 20.312 17.375 1 95.69 100 LYS A C 1
ATOM 802 O O . LYS A 1 100 ? -10.227 21.344 16.859 1 95.69 100 LYS A O 1
ATOM 807 N N . LEU A 1 101 ? -9.18 19.375 16.641 1 95.94 101 LEU A N 1
ATOM 808 C CA . LEU A 1 101 ? -8.953 19.547 15.211 1 95.94 101 LEU A CA 1
ATOM 809 C C . LEU A 1 101 ? -10.094 18.922 14.406 1 95.94 101 LEU A C 1
ATOM 811 O O . LEU A 1 101 ? -10.133 19.062 13.18 1 95.94 101 LEU A O 1
ATOM 815 N N . GLY A 1 102 ? -10.984 18.219 15.07 1 96.75 102 GLY A N 1
ATOM 816 C CA . GLY A 1 102 ? -12.086 17.547 14.398 1 96.75 102 GLY A CA 1
ATOM 817 C C . GLY A 1 102 ? -11.766 16.109 14.016 1 96.75 102 GLY A C 1
ATOM 818 O O . GLY A 1 102 ? -12.523 15.484 13.273 1 96.75 102 GLY A O 1
ATOM 819 N N . CYS A 1 103 ? -10.711 15.594 14.547 1 98.19 103 CYS A N 1
ATOM 820 C CA . CYS A 1 103 ? -10.305 14.227 14.258 1 98.19 103 CYS A CA 1
ATOM 821 C C . CYS A 1 103 ? -10.898 13.25 15.266 1 98.19 103 CYS A C 1
ATOM 823 O O . CYS A 1 103 ? -11.109 13.609 16.422 1 98.19 103 CYS A O 1
ATOM 825 N N . LEU A 1 104 ? -11.133 12.086 14.852 1 98.62 104 LEU A N 1
ATOM 826 C CA . LEU A 1 104 ? -11.594 11.039 15.75 1 98.62 104 LEU A CA 1
ATOM 827 C C . LEU A 1 104 ? -10.469 10.57 16.672 1 98.62 104 LEU A C 1
ATOM 829 O O . LEU A 1 104 ? -9.477 10 16.203 1 98.62 104 LEU A O 1
ATOM 833 N N . LYS A 1 105 ? -10.68 10.688 17.969 1 98.75 105 LYS A N 1
ATOM 834 C CA . LYS A 1 105 ? -9.633 10.422 18.953 1 98.75 105 LYS A CA 1
ATOM 835 C C . LYS A 1 105 ? -9.266 8.938 18.969 1 98.75 105 LYS A C 1
ATOM 837 O O . LYS A 1 105 ? -8.078 8.594 18.969 1 98.75 105 LYS A O 1
ATOM 842 N N . TRP A 1 106 ? -10.258 8.078 19 1 98.5 106 TRP A N 1
ATOM 843 C CA . TRP A 1 106 ? -9.984 6.648 19.141 1 98.5 106 TRP A CA 1
ATOM 844 C C . TRP A 1 106 ? -9.227 6.105 17.938 1 98.5 106 TRP A C 1
ATOM 846 O O . TRP A 1 106 ? -8.414 5.191 18.078 1 98.5 106 TRP A O 1
ATOM 856 N N . LEU A 1 107 ? -9.484 6.637 16.781 1 98.31 107 LEU A N 1
ATOM 857 C CA . LEU A 1 107 ? -8.781 6.191 15.578 1 98.31 107 LEU A CA 1
ATOM 858 C C . LEU A 1 107 ? -7.344 6.691 15.57 1 98.31 107 LEU A C 1
ATOM 860 O O . LEU A 1 107 ? -6.438 5.984 15.125 1 98.31 107 LEU A O 1
ATOM 864 N N . ASN A 1 108 ? -7.137 7.941 16.031 1 98.56 108 ASN A N 1
ATOM 865 C CA . ASN A 1 108 ? -5.766 8.414 16.203 1 98.56 108 ASN A CA 1
ATOM 866 C C . ASN A 1 108 ? -5.02 7.594 17.266 1 98.56 108 ASN A C 1
ATOM 868 O O . ASN A 1 108 ? -3.83 7.312 17.109 1 98.56 108 ASN A O 1
ATOM 872 N N . ASP A 1 109 ? -5.703 7.199 18.312 1 98.69 109 ASP A N 1
ATOM 873 C CA . ASP A 1 109 ? -5.109 6.309 19.297 1 98.69 109 ASP A CA 1
ATOM 874 C C . ASP A 1 109 ? -4.707 4.977 18.672 1 98.69 109 ASP A C 1
ATOM 876 O O . ASP A 1 109 ? -3.656 4.422 19.016 1 98.69 109 ASP A O 1
ATOM 880 N N . PHE A 1 110 ? -5.543 4.504 17.828 1 98.38 110 PHE A N 1
ATOM 881 C CA . PHE A 1 110 ? -5.254 3.26 17.125 1 98.38 110 PHE A CA 1
ATOM 882 C C . PHE A 1 110 ? -4.008 3.404 16.25 1 98.38 110 PHE A C 1
ATOM 884 O O . PHE A 1 110 ? -3.146 2.523 16.234 1 98.38 110 PHE A O 1
ATOM 891 N N . SER A 1 111 ? -3.914 4.484 15.484 1 97.75 111 SER A N 1
ATOM 892 C CA . SER A 1 111 ? -2.715 4.758 14.695 1 97.75 111 SER A CA 1
ATOM 893 C C . SER A 1 111 ? -1.466 4.738 15.57 1 97.75 111 SER A C 1
ATOM 895 O O . SER A 1 111 ? -0.456 4.133 15.211 1 97.75 111 SER A O 1
ATOM 897 N N . GLN A 1 112 ? -1.567 5.387 16.688 1 98.38 112 GLN A N 1
ATOM 898 C CA . GLN A 1 112 ? -0.42 5.473 17.578 1 98.38 112 GLN A CA 1
ATOM 899 C C . GLN A 1 112 ? -0.07 4.105 18.172 1 98.38 112 GLN A C 1
ATOM 901 O O . GLN A 1 112 ? 1.103 3.809 18.391 1 98.38 112 GLN A O 1
ATOM 906 N N . TYR A 1 113 ? -1.104 3.33 18.438 1 98.56 113 TYR A N 1
ATOM 907 C CA . TYR A 1 113 ? -0.877 1.968 18.906 1 98.56 113 TYR A CA 1
ATOM 908 C C . TYR A 1 113 ? -0.059 1.17 17.906 1 98.56 113 TYR A C 1
ATOM 910 O O . TYR A 1 113 ? 0.938 0.54 18.266 1 98.56 113 TYR A O 1
ATOM 918 N N . HIS A 1 114 ? -0.452 1.243 16.688 1 97.56 114 HIS A N 1
ATOM 919 C CA . HIS A 1 114 ? 0.316 0.594 15.625 1 97.56 114 HIS A CA 1
ATOM 920 C C . HIS A 1 114 ? 1.739 1.14 15.562 1 97.56 114 HIS A C 1
ATOM 922 O O . HIS A 1 114 ? 2.699 0.371 15.477 1 97.56 114 HIS A O 1
ATOM 928 N N . ASN A 1 115 ? 1.857 2.449 15.555 1 97.56 115 ASN A N 1
ATOM 929 C CA . ASN A 1 115 ? 3.158 3.082 15.359 1 97.56 115 ASN A CA 1
ATOM 930 C C . ASN A 1 115 ? 4.117 2.758 16.5 1 97.56 115 ASN A C 1
ATOM 932 O O . ASN A 1 115 ? 5.324 2.633 16.297 1 97.56 115 ASN A O 1
ATOM 936 N N . ARG A 1 116 ? 3.588 2.664 17.734 1 98.38 116 ARG A N 1
ATOM 937 C CA . ARG A 1 116 ? 4.418 2.244 18.844 1 98.38 116 ARG A CA 1
ATOM 938 C C . ARG A 1 116 ? 4.918 0.816 18.656 1 98.38 116 ARG A C 1
ATOM 940 O O . ARG A 1 116 ? 6.094 0.529 18.891 1 98.38 116 ARG A O 1
ATOM 947 N N . ALA A 1 117 ? 3.99 -0.056 18.234 1 98 117 ALA A N 1
ATOM 948 C CA . ALA A 1 117 ? 4.367 -1.442 17.969 1 98 117 ALA A CA 1
ATOM 949 C C . ALA A 1 117 ? 5.414 -1.525 16.875 1 98 117 ALA A C 1
ATOM 951 O O . ALA A 1 117 ? 6.348 -2.328 16.953 1 98 117 ALA A O 1
ATOM 952 N N . LEU A 1 118 ? 5.246 -0.734 15.844 1 96.81 118 LEU A N 1
ATOM 953 C CA . LEU A 1 118 ? 6.184 -0.687 14.727 1 96.81 118 LEU A CA 1
ATOM 954 C C . LEU A 1 118 ? 7.566 -0.255 15.195 1 96.81 118 LEU A C 1
ATOM 956 O O . LEU A 1 118 ? 8.57 -0.885 14.852 1 96.81 118 LEU A O 1
ATOM 960 N N . LYS A 1 119 ? 7.625 0.793 15.977 1 97.31 119 LYS A N 1
ATOM 961 C CA . LYS A 1 119 ? 8.898 1.283 16.5 1 97.31 119 LYS A CA 1
ATOM 962 C C . LYS A 1 119 ? 9.594 0.215 17.344 1 97.31 119 LYS A C 1
ATOM 964 O O . LYS A 1 119 ? 10.805 0.005 17.203 1 97.31 119 LYS A O 1
ATOM 969 N N . GLN A 1 120 ? 8.867 -0.441 18.188 1 98 120 GLN A N 1
ATOM 970 C CA . GLN A 1 120 ? 9.43 -1.504 19.016 1 98 120 GLN A CA 1
ATOM 971 C C . GLN A 1 120 ? 9.984 -2.635 18.156 1 98 120 GLN A C 1
ATOM 973 O O . GLN A 1 120 ? 11.07 -3.152 18.422 1 98 120 GLN A O 1
ATOM 978 N N . MET A 1 121 ? 9.258 -2.982 17.156 1 96.88 121 MET A N 1
ATOM 979 C CA . MET A 1 121 ? 9.695 -4.031 16.234 1 96.88 121 MET A CA 1
ATOM 980 C C . MET A 1 121 ? 11.008 -3.645 15.562 1 96.88 121 MET A C 1
ATOM 982 O O . MET A 1 121 ? 11.938 -4.457 15.484 1 96.88 121 MET A O 1
ATOM 986 N N . LEU A 1 122 ? 11.086 -2.451 15.094 1 95.81 122 LEU A N 1
ATOM 987 C CA . LEU A 1 122 ? 12.281 -1.985 14.398 1 95.81 122 LEU A CA 1
ATOM 988 C C . LEU A 1 122 ? 13.492 -2.006 15.328 1 95.81 122 LEU A C 1
ATOM 990 O O . LEU A 1 122 ? 14.617 -2.213 14.883 1 95.81 122 LEU A O 1
ATOM 994 N N . GLN A 1 123 ? 13.305 -1.842 16.625 1 95.88 123 GLN A N 1
ATOM 995 C CA . GLN A 1 123 ? 14.383 -1.84 17.609 1 95.88 123 GLN A CA 1
ATOM 996 C C . GLN A 1 123 ? 14.836 -3.26 17.938 1 95.88 123 GLN A C 1
ATOM 998 O O . GLN A 1 123 ? 15.984 -3.475 18.344 1 95.88 123 GLN A O 1
ATOM 1003 N N . ARG A 1 124 ? 14.016 -4.16 17.656 1 95.75 124 ARG A N 1
ATOM 1004 C CA . ARG A 1 124 ? 14.297 -5.512 18.125 1 95.75 124 ARG A CA 1
ATOM 1005 C C . ARG A 1 124 ? 14.867 -6.371 17 1 95.75 124 ARG A C 1
ATOM 1007 O O . ARG A 1 124 ? 15.5 -7.398 17.25 1 95.75 124 ARG A O 1
ATOM 1014 N N . ILE A 1 125 ? 14.641 -6 15.836 1 94.31 125 ILE A N 1
ATOM 1015 C CA . ILE A 1 125 ? 15.094 -6.809 14.711 1 94.31 125 ILE A CA 1
ATOM 1016 C C . ILE A 1 125 ? 16.625 -6.922 14.742 1 94.31 125 ILE A C 1
ATOM 1018 O O . ILE A 1 125 ? 17.312 -5.914 14.852 1 94.31 125 ILE A O 1
ATOM 1022 N N . HIS A 1 126 ? 17.109 -8.086 14.68 1 89.38 126 HIS A N 1
ATOM 1023 C CA . HIS A 1 126 ? 18.547 -8.305 14.578 1 89.38 126 HIS A CA 1
ATOM 1024 C C . HIS A 1 126 ? 19.062 -7.965 13.188 1 89.38 126 HIS A C 1
ATOM 1026 O O . HIS A 1 126 ? 18.469 -8.375 12.18 1 89.38 126 HIS A O 1
ATOM 1032 N N . HIS A 1 127 ? 20.062 -7.16 13.141 1 88.75 127 HIS A N 1
ATOM 1033 C CA . HIS A 1 127 ? 20.672 -6.801 11.875 1 88.75 127 HIS A CA 1
ATOM 1034 C C . HIS A 1 127 ? 22.125 -6.375 12.062 1 88.75 127 HIS A C 1
ATOM 1036 O O . HIS A 1 127 ? 22.531 -6.051 13.18 1 88.75 127 HIS A O 1
ATOM 1042 N N . ASP A 1 128 ? 22.859 -6.477 10.984 1 89.62 128 ASP A N 1
ATOM 1043 C CA . ASP A 1 128 ? 24.25 -6.008 10.961 1 89.62 128 ASP A CA 1
ATOM 1044 C C . ASP A 1 128 ? 24.328 -4.52 11.297 1 89.62 128 ASP A C 1
ATOM 1046 O O . ASP A 1 128 ? 23.5 -3.732 10.844 1 89.62 128 ASP A O 1
ATOM 1050 N N . PRO A 1 129 ? 25.328 -4.117 12.047 1 89.25 129 PRO A N 1
ATOM 1051 C CA . PRO A 1 129 ? 25.484 -2.713 12.438 1 89.25 129 PRO A CA 1
ATOM 1052 C C . PRO A 1 129 ? 25.562 -1.769 11.242 1 89.25 129 PRO A C 1
ATOM 1054 O O . PRO A 1 129 ? 25.391 -0.558 11.398 1 89.25 129 PRO A O 1
ATOM 1057 N N . THR A 1 130 ? 25.875 -2.314 10.078 1 87 130 THR A N 1
ATOM 1058 C CA . THR A 1 130 ? 25.969 -1.468 8.891 1 87 130 THR A CA 1
ATOM 1059 C C . THR A 1 130 ? 24.578 -1.134 8.352 1 87 130 THR A C 1
ATOM 1061 O O . THR A 1 130 ? 24.438 -0.241 7.516 1 87 130 THR A O 1
ATOM 1064 N N . VAL A 1 131 ? 23.625 -1.852 8.867 1 88.44 131 VAL A N 1
ATOM 1065 C CA . VAL A 1 131 ? 22.25 -1.616 8.438 1 88.44 131 VAL A CA 1
ATOM 1066 C C . VAL A 1 131 ? 21.594 -0.585 9.352 1 88.44 131 VAL A C 1
ATOM 1068 O O . VAL A 1 131 ? 21.75 -0.629 10.57 1 88.44 131 VAL A O 1
ATOM 1071 N N . THR A 1 132 ? 20.922 0.377 8.711 1 89.81 132 THR A N 1
ATOM 1072 C CA . THR A 1 132 ? 20.156 1.37 9.461 1 89.81 132 THR A CA 1
ATOM 1073 C C . THR A 1 132 ? 18.656 1.225 9.188 1 89.81 132 THR A C 1
ATOM 1075 O O . THR A 1 132 ? 18.219 1.306 8.039 1 89.81 132 THR A O 1
ATOM 1078 N N . LEU A 1 133 ? 17.922 0.954 10.219 1 92.25 133 LEU A N 1
ATOM 1079 C CA . LEU A 1 133 ? 16.469 0.925 10.156 1 92.25 133 LEU A CA 1
ATOM 1080 C C . LEU A 1 133 ? 15.883 2.23 10.68 1 92.25 133 LEU A C 1
ATOM 1082 O O . LEU A 1 133 ? 16.203 2.664 11.789 1 92.25 133 LEU A O 1
ATOM 1086 N N . ILE A 1 134 ? 15.062 2.83 9.812 1 91.88 134 ILE A N 1
ATOM 1087 C CA . ILE A 1 134 ? 14.562 4.16 10.148 1 91.88 134 ILE A CA 1
ATOM 1088 C C . ILE A 1 134 ? 13.039 4.152 10.164 1 91.88 134 ILE A C 1
ATOM 1090 O O . ILE A 1 134 ? 12.398 3.717 9.203 1 91.88 134 ILE A O 1
ATOM 1094 N N . TYR A 1 135 ? 12.5 4.594 11.281 1 94.44 135 TYR A N 1
ATOM 1095 C CA . TYR A 1 135 ? 11.07 4.852 11.383 1 94.44 135 TYR A CA 1
ATOM 1096 C C . TYR A 1 135 ? 10.711 6.207 10.781 1 94.44 135 TYR A C 1
ATOM 1098 O O . TYR A 1 135 ? 11.273 7.234 11.18 1 94.44 135 TYR A O 1
ATOM 1106 N N . ALA A 1 136 ? 9.844 6.203 9.781 1 92.38 136 ALA A N 1
ATOM 1107 C CA . ALA A 1 136 ? 9.336 7.445 9.203 1 92.38 136 ALA A CA 1
ATOM 1108 C C . ALA A 1 136 ? 8.023 7.863 9.867 1 92.38 136 ALA A C 1
ATOM 1110 O O . ALA A 1 136 ? 7.02 7.16 9.766 1 92.38 136 ALA A O 1
ATOM 1111 N N . ASP A 1 137 ? 8.047 9 10.469 1 95.19 137 ASP A N 1
ATOM 1112 C CA . ASP A 1 137 ? 6.93 9.484 11.273 1 95.19 137 ASP A CA 1
ATOM 1113 C C . ASP A 1 137 ? 5.895 10.195 10.398 1 95.19 137 ASP A C 1
ATOM 1115 O O . ASP A 1 137 ? 5.691 11.406 10.523 1 95.19 137 ASP A O 1
ATOM 1119 N N . TYR A 1 138 ? 5.156 9.414 9.648 1 93.12 138 TYR A N 1
ATOM 1120 C CA . TYR A 1 138 ? 4.086 9.93 8.805 1 93.12 138 TYR A CA 1
ATOM 1121 C C . TYR A 1 138 ? 2.986 10.562 9.641 1 93.12 138 TYR A C 1
ATOM 1123 O O . TYR A 1 138 ? 2.354 11.531 9.219 1 93.12 138 TYR A O 1
ATOM 1131 N N . TYR A 1 139 ? 2.801 10 10.789 1 96.31 139 TYR A N 1
ATOM 1132 C CA . TYR A 1 139 ? 1.791 10.531 11.695 1 96.31 139 TYR A CA 1
ATOM 1133 C C . TYR A 1 139 ? 2.098 11.977 12.07 1 96.31 139 TYR A C 1
ATOM 1135 O O . TYR A 1 139 ? 1.262 12.867 11.883 1 96.31 139 TYR A O 1
ATOM 1143 N N . GLY A 1 140 ? 3.314 12.195 12.555 1 96.69 140 GLY A N 1
ATOM 1144 C CA . GLY A 1 140 ? 3.705 13.531 12.969 1 96.69 140 GLY A CA 1
ATOM 1145 C C . GLY A 1 140 ? 3.74 14.523 11.82 1 96.69 140 GLY A C 1
ATOM 1146 O O . GLY A 1 140 ? 3.305 15.664 11.969 1 96.69 140 GLY A O 1
ATOM 1147 N N . ALA A 1 141 ? 4.238 14.086 10.688 1 94.38 141 ALA A N 1
ATOM 1148 C CA . ALA A 1 141 ? 4.328 14.961 9.523 1 94.38 141 ALA A CA 1
ATOM 1149 C C . ALA A 1 141 ? 2.945 15.414 9.07 1 94.38 141 ALA A C 1
ATOM 1151 O O . ALA A 1 141 ? 2.732 16.594 8.781 1 94.38 141 ALA A O 1
ATOM 1152 N N . MET A 1 142 ? 1.995 14.523 9.008 1 94.75 142 MET A N 1
ATOM 1153 C CA . MET A 1 142 ? 0.645 14.867 8.578 1 94.75 142 MET A CA 1
ATOM 1154 C C . MET A 1 142 ? -0.054 15.734 9.617 1 94.75 142 MET A C 1
ATOM 1156 O O . MET A 1 142 ? -0.741 16.703 9.273 1 94.75 142 MET A O 1
ATOM 1160 N N . LEU A 1 143 ? 0.11 15.398 10.844 1 96.5 143 LEU A N 1
ATOM 1161 C CA . LEU A 1 143 ? -0.542 16.156 11.906 1 96.5 143 LEU A CA 1
ATOM 1162 C C . LEU A 1 143 ? -0.082 17.625 11.891 1 96.5 143 LEU A C 1
ATOM 1164 O O . LEU A 1 143 ? -0.863 18.516 12.188 1 96.5 143 LEU A O 1
ATOM 1168 N N . LYS A 1 144 ? 1.133 17.812 11.492 1 95.62 144 LYS A N 1
ATOM 1169 C CA . LYS A 1 144 ? 1.656 19.172 11.414 1 95.62 144 LYS A CA 1
ATOM 1170 C C . LYS A 1 144 ? 0.849 20.016 10.43 1 95.62 144 LYS A C 1
ATOM 1172 O O . LYS A 1 144 ? 0.486 21.156 10.734 1 95.62 144 LYS A O 1
ATOM 1177 N N . ILE A 1 145 ? 0.492 19.453 9.281 1 95.12 145 ILE A N 1
ATOM 1178 C CA . ILE A 1 145 ? -0.211 20.25 8.281 1 95.12 145 ILE A CA 1
ATOM 1179 C C . ILE A 1 145 ? -1.701 20.281 8.609 1 95.12 145 ILE A C 1
ATOM 1181 O O . ILE A 1 145 ? -2.408 21.203 8.195 1 95.12 145 ILE A O 1
ATOM 1185 N N . VAL A 1 146 ? -2.145 19.375 9.406 1 96.5 146 VAL A N 1
ATOM 1186 C CA . VAL A 1 146 ? -3.52 19.438 9.891 1 96.5 146 VAL A CA 1
ATOM 1187 C C . VAL A 1 146 ? -3.65 20.531 10.945 1 96.5 146 VAL A C 1
ATOM 1189 O O . VAL A 1 146 ? -4.637 21.266 10.969 1 96.5 146 VAL A O 1
ATOM 1192 N N . ARG A 1 147 ? -2.67 20.703 11.75 1 95.38 147 ARG A N 1
ATOM 1193 C CA . ARG A 1 147 ? -2.682 21.656 12.852 1 95.38 147 ARG A CA 1
ATOM 1194 C C . ARG A 1 147 ? -2.432 23.078 12.359 1 95.38 147 ARG A C 1
ATOM 1196 O O . ARG A 1 147 ? -2.988 24.031 12.898 1 95.38 147 ARG A O 1
ATOM 1203 N N . SER A 1 148 ? -1.555 23.141 11.312 1 94.5 148 SER A N 1
ATOM 1204 C CA . SER A 1 148 ? -1.177 24.469 10.805 1 94.5 148 SER A CA 1
ATOM 1205 C C . SER A 1 148 ? -1.218 24.5 9.281 1 94.5 148 SER A C 1
ATOM 1207 O O . SER A 1 148 ? -0.197 24.734 8.633 1 94.5 148 SER A O 1
ATOM 1209 N N . PRO A 1 149 ? -2.416 24.391 8.766 1 94.38 149 PRO A N 1
ATOM 1210 C CA . PRO A 1 149 ? -2.531 24.281 7.305 1 94.38 149 PRO A CA 1
ATOM 1211 C C . PRO A 1 149 ? -2.072 25.547 6.578 1 94.38 149 PRO A C 1
ATOM 1213 O O . PRO A 1 149 ? -1.411 25.453 5.539 1 94.38 149 PRO A O 1
ATOM 1216 N N . GLN A 1 150 ? -2.264 26.75 7.082 1 92.12 150 GLN A N 1
ATOM 1217 C CA . GLN A 1 150 ? -1.979 28 6.387 1 92.12 150 GLN A CA 1
ATOM 1218 C C . GLN A 1 150 ? -0.475 28.234 6.285 1 92.12 150 GLN A C 1
ATOM 1220 O O . GLN A 1 150 ? -0.008 28.891 5.348 1 92.12 150 GLN A O 1
ATOM 1225 N N . ASN A 1 151 ? 0.247 27.688 7.172 1 89.06 151 ASN A N 1
ATOM 1226 C CA . ASN A 1 151 ? 1.698 27.844 7.168 1 89.06 151 ASN A CA 1
ATOM 1227 C C . ASN A 1 151 ? 2.35 27 6.074 1 89.06 151 ASN A C 1
ATOM 1229 O O . ASN A 1 151 ? 3.518 27.203 5.742 1 89.06 151 ASN A O 1
ATOM 1233 N N . ASN A 1 152 ? 1.503 26.188 5.445 1 85.81 152 ASN A N 1
ATOM 1234 C CA . ASN A 1 152 ? 2.098 25.234 4.52 1 85.81 152 ASN A CA 1
ATOM 1235 C C . ASN A 1 152 ? 1.374 25.234 3.176 1 85.81 152 ASN A C 1
ATOM 1237 O O . ASN A 1 152 ? 1.465 24.266 2.418 1 85.81 152 ASN A O 1
ATOM 1241 N N . GLY A 1 153 ? 0.571 26.234 2.984 1 90.88 153 GLY A N 1
ATOM 1242 C CA . GLY A 1 153 ? -0.058 26.438 1.688 1 90.88 153 GLY A CA 1
ATOM 1243 C C . GLY A 1 153 ? -1.427 25.797 1.584 1 90.88 153 GLY A C 1
ATOM 1244 O O . GLY A 1 153 ? -2.053 25.828 0.523 1 90.88 153 GLY A O 1
ATOM 1245 N N . PHE A 1 154 ? -1.932 25.234 2.707 1 95.38 154 PHE A N 1
ATOM 1246 C CA . PHE A 1 154 ? -3.258 24.625 2.744 1 95.38 154 PHE A CA 1
ATOM 1247 C C . PHE A 1 154 ? -4.266 25.562 3.393 1 95.38 154 PHE A C 1
ATOM 1249 O O . PHE A 1 154 ? -3.881 26.516 4.066 1 95.38 154 PHE A O 1
ATOM 1256 N N . THR A 1 155 ? -5.531 25.312 3.137 1 92.81 155 THR A N 1
ATOM 1257 C CA . THR A 1 155 ? -6.551 26.156 3.738 1 92.81 155 THR A CA 1
ATOM 1258 C C . THR A 1 155 ? -7.215 25.453 4.918 1 92.81 155 THR A C 1
ATOM 1260 O O . THR A 1 155 ? -7.285 24.219 4.957 1 92.81 155 THR A O 1
ATOM 1263 N N . LYS A 1 156 ? -7.703 26.25 5.797 1 89.44 156 LYS A N 1
ATOM 1264 C CA . LYS A 1 156 ? -8.359 25.719 6.992 1 89.44 156 LYS A CA 1
ATOM 1265 C C . LYS A 1 156 ? -9.578 24.875 6.625 1 89.44 156 LYS A C 1
ATOM 1267 O O . LYS A 1 156 ? -9.805 23.828 7.219 1 89.44 156 LYS A O 1
ATOM 1272 N N . GLU A 1 157 ? -10.305 25.25 5.648 1 87.62 157 GLU A N 1
ATOM 1273 C CA . GLU A 1 157 ? -11.547 24.594 5.258 1 87.62 157 GLU A CA 1
ATOM 1274 C C . GLU A 1 157 ? -11.266 23.266 4.551 1 87.62 157 GLU A C 1
ATOM 1276 O O . GLU A 1 157 ? -12.156 22.406 4.449 1 87.62 157 GLU A O 1
ATOM 1281 N N . SER A 1 158 ? -9.984 23.094 4.152 1 89.44 158 SER A N 1
ATOM 1282 C CA . SER A 1 158 ? -9.656 21.938 3.328 1 89.44 158 SER A CA 1
ATOM 1283 C C . SER A 1 158 ? -9.023 20.828 4.164 1 89.44 158 SER A C 1
ATOM 1285 O O . SER A 1 158 ? -8.805 19.719 3.668 1 89.44 158 SER A O 1
ATOM 1287 N N . VAL A 1 159 ? -8.781 21.062 5.418 1 91.75 159 VAL A N 1
ATOM 1288 C CA . VAL A 1 159 ? -7.926 20.203 6.219 1 91.75 159 VAL A CA 1
ATOM 1289 C C . VAL A 1 159 ? -8.586 18.828 6.383 1 91.75 159 VAL A C 1
ATOM 1291 O O . VAL A 1 159 ? -7.922 17.797 6.293 1 91.75 159 VAL A O 1
ATOM 1294 N N . LEU A 1 160 ? -9.906 18.797 6.613 1 95.81 160 LEU A N 1
ATOM 1295 C CA . LEU A 1 160 ? -10.594 17.531 6.832 1 95.81 160 LEU A CA 1
ATOM 1296 C C . LEU A 1 160 ? -11.578 17.25 5.707 1 95.81 160 LEU A C 1
ATOM 1298 O O . LEU A 1 160 ? -12.516 16.469 5.883 1 95.81 160 LEU A O 1
ATOM 1302 N N . ARG A 1 161 ? -11.359 17.922 4.586 1 95.12 161 ARG A N 1
ATOM 1303 C CA . ARG A 1 161 ? -12.242 17.75 3.432 1 95.12 161 ARG A CA 1
ATOM 1304 C C . ARG A 1 161 ? -11.445 17.359 2.189 1 95.12 161 ARG A C 1
ATOM 1306 O O . ARG A 1 161 ? -10.375 17.906 1.93 1 95.12 161 ARG A O 1
ATOM 1313 N N . ALA A 1 162 ? -11.969 16.406 1.438 1 93.5 162 ALA A N 1
ATOM 1314 C CA . ALA A 1 162 ? -11.297 15.977 0.216 1 93.5 162 ALA A CA 1
ATOM 1315 C C . ALA A 1 162 ? -11.531 16.969 -0.918 1 93.5 162 ALA A C 1
ATOM 1317 O O . ALA A 1 162 ? -12.562 17.641 -0.957 1 93.5 162 ALA A O 1
ATOM 1318 N N . CYS A 1 163 ? -10.578 17.078 -1.793 1 92.06 163 CYS A N 1
ATOM 1319 C CA . CYS A 1 163 ? -10.688 17.922 -2.971 1 92.06 163 CYS A CA 1
ATOM 1320 C C . CYS A 1 163 ? -11.703 17.359 -3.959 1 92.06 163 CYS A C 1
ATOM 1322 O O . CYS A 1 163 ? -12.453 18.125 -4.586 1 92.06 163 CYS A O 1
ATOM 1324 N N . CYS A 1 164 ? -11.75 16.078 -4.094 1 88 164 CYS A N 1
ATOM 1325 C CA . CYS A 1 164 ? -12.633 15.398 -5.035 1 88 164 CYS A CA 1
ATOM 1326 C C . CYS A 1 164 ? -13.547 14.406 -4.316 1 88 164 CYS A C 1
ATOM 1328 O O . CYS A 1 164 ? -13.07 13.516 -3.619 1 88 164 CYS A O 1
ATOM 1330 N N . GLY A 1 165 ? -14.797 14.578 -4.551 1 86.81 165 GLY A N 1
ATOM 1331 C CA . GLY A 1 165 ? -15.758 13.688 -3.918 1 86.81 165 GLY A CA 1
ATOM 1332 C C . GLY A 1 165 ? -17.188 13.938 -4.371 1 86.81 165 GLY A C 1
ATOM 1333 O O . GLY A 1 165 ? -17.406 14.5 -5.441 1 86.81 165 GLY A O 1
ATOM 1334 N N . VAL A 1 166 ? -18.141 13.328 -3.648 1 81.44 166 VAL A N 1
ATOM 1335 C CA . VAL A 1 166 ? -19.531 13.406 -4.066 1 81.44 166 VAL A CA 1
ATOM 1336 C C . VAL A 1 166 ? -20.312 14.281 -3.094 1 81.44 166 VAL A C 1
ATOM 1338 O O . VAL A 1 166 ? -21.547 14.258 -3.084 1 81.44 166 VAL A O 1
ATOM 1341 N N . GLY A 1 167 ? -19.625 15.008 -2.197 1 83.06 167 GLY A N 1
ATOM 1342 C CA . GLY A 1 167 ? -20.281 15.914 -1.272 1 83.06 167 GLY A CA 1
ATOM 1343 C C . GLY A 1 167 ? -20.188 15.469 0.174 1 83.06 167 GLY A C 1
ATOM 1344 O O . GLY A 1 167 ? -19.266 14.742 0.541 1 83.06 167 GLY A O 1
ATOM 1345 N N . GLY A 1 168 ? -21.047 16.141 1.039 1 87.19 168 GLY A N 1
ATOM 1346 C CA . GLY A 1 168 ? -21.016 15.875 2.471 1 87.19 168 GLY A CA 1
ATOM 1347 C C . GLY A 1 168 ? -19.969 16.703 3.199 1 87.19 168 GLY A C 1
ATOM 1348 O O . GLY A 1 168 ? -19.234 17.469 2.574 1 87.19 168 GLY A O 1
ATOM 1349 N N . ALA A 1 169 ? -19.953 16.531 4.512 1 90.06 169 ALA A N 1
ATOM 1350 C CA . ALA A 1 169 ? -19.109 17.359 5.367 1 90.06 169 ALA A CA 1
ATOM 1351 C C . ALA A 1 169 ? -17.641 17.219 4.996 1 90.06 169 ALA A C 1
ATOM 1353 O O . ALA A 1 169 ? -16.875 18.188 5.062 1 90.06 169 ALA A O 1
ATOM 1354 N N . TYR A 1 170 ? -17.281 16.031 4.492 1 93.75 170 TYR A N 1
ATOM 1355 C CA . TYR A 1 170 ? -15.875 15.742 4.254 1 93.75 170 TYR A CA 1
ATOM 1356 C C . TYR A 1 170 ? -15.609 15.516 2.771 1 93.75 170 TYR A C 1
ATOM 1358 O O . TYR A 1 170 ? -14.461 15.32 2.361 1 93.75 170 TYR A O 1
ATOM 1366 N N . ASN A 1 171 ? -16.641 15.516 1.93 1 90.88 171 ASN A N 1
ATOM 1367 C CA . ASN A 1 171 ? -16.562 15.219 0.503 1 90.88 171 ASN A CA 1
ATOM 1368 C C . ASN A 1 171 ? -15.867 13.883 0.244 1 90.88 171 ASN A C 1
ATOM 1370 O O . ASN A 1 171 ? -15.031 13.773 -0.66 1 90.88 171 ASN A O 1
ATOM 1374 N N . ALA A 1 172 ? -16.125 12.875 1.091 1 88 172 ALA A N 1
ATOM 1375 C CA . ALA A 1 172 ? -15.359 11.633 1.044 1 88 172 ALA A CA 1
ATOM 1376 C C . ALA A 1 172 ? -16.266 10.422 1.22 1 88 172 ALA A C 1
ATOM 1378 O O . ALA A 1 172 ? -15.938 9.5 1.974 1 88 172 ALA A O 1
ATOM 1379 N N . ASP A 1 173 ? -17.344 10.352 0.539 1 73.69 173 ASP A N 1
ATOM 1380 C CA . ASP A 1 173 ? -18.266 9.227 0.673 1 73.69 173 ASP A CA 1
ATOM 1381 C C . ASP A 1 173 ? -17.719 7.992 -0.054 1 73.69 173 ASP A C 1
ATOM 1383 O O . ASP A 1 173 ? -17.844 6.871 0.443 1 73.69 173 ASP A O 1
ATOM 1387 N N . SER A 1 174 ? -17.531 8.25 -1.4 1 61.97 174 SER A N 1
ATOM 1388 C CA . SER A 1 174 ? -17.047 7.121 -2.191 1 61.97 174 SER A CA 1
ATOM 1389 C C . SER A 1 174 ? -15.711 7.434 -2.854 1 61.97 174 SER A C 1
ATOM 1391 O O . SER A 1 174 ? -15.328 8.602 -2.961 1 61.97 174 SER A O 1
ATOM 1393 N N . LEU A 1 175 ? -14.883 6.379 -2.986 1 59.09 175 LEU A N 1
ATOM 1394 C CA . LEU A 1 175 ? -13.617 6.516 -3.697 1 59.09 175 LEU A CA 1
ATOM 1395 C C . LEU A 1 175 ? -13.844 6.992 -5.125 1 59.09 175 LEU A C 1
ATOM 1397 O O . LEU A 1 175 ? -12.938 6.922 -5.961 1 59.09 175 LEU A O 1
ATOM 1401 N N . VAL A 1 176 ? -15.016 7.555 -5.414 1 58.09 176 VAL A N 1
ATOM 1402 C CA . VAL A 1 176 ? -15.367 7.68 -6.824 1 58.09 176 VAL A CA 1
ATOM 1403 C C . VAL A 1 176 ? -14.891 9.031 -7.355 1 58.09 176 VAL A C 1
ATOM 1405 O O . VAL A 1 176 ? -15.695 9.93 -7.594 1 58.09 176 VAL A O 1
ATOM 1408 N N . CYS A 1 177 ? -13.742 9.523 -6.824 1 64.38 177 CYS A N 1
ATOM 1409 C CA . CYS A 1 177 ? -13.375 10.688 -7.625 1 64.38 177 CYS A CA 1
ATOM 1410 C C . CYS A 1 177 ? -13.055 10.289 -9.055 1 64.38 177 CYS A C 1
ATOM 1412 O O . CYS A 1 177 ? -11.891 10.07 -9.398 1 64.38 177 CYS A O 1
ATOM 1414 N N . ASN A 1 178 ? -13.992 9.523 -9.688 1 53.78 178 ASN A N 1
ATOM 1415 C CA . ASN A 1 178 ? -13.719 9.195 -11.078 1 53.78 178 ASN A CA 1
ATOM 1416 C C . ASN A 1 178 ? -14.148 10.32 -12.016 1 53.78 178 ASN A C 1
ATOM 1418 O O . ASN A 1 178 ? -15.062 11.078 -11.695 1 53.78 178 ASN A O 1
ATOM 1422 N N . GLY A 1 179 ? -13.227 11.047 -12.633 1 48.84 179 GLY A N 1
ATOM 1423 C CA . GLY A 1 179 ? -13.508 12.047 -13.648 1 48.84 179 GLY A CA 1
ATOM 1424 C C . GLY A 1 179 ? -14.922 11.961 -14.195 1 48.84 179 GLY A C 1
ATOM 1425 O O . GLY A 1 179 ? -15.422 12.922 -14.781 1 48.84 179 GLY A O 1
ATOM 1426 N N . ASN A 1 180 ? -15.336 10.852 -14.43 1 46.31 180 ASN A N 1
ATOM 1427 C CA . ASN A 1 180 ? -16.609 10.812 -15.141 1 46.31 180 ASN A CA 1
ATOM 1428 C C . ASN A 1 180 ? -17.781 11.109 -14.203 1 46.31 180 ASN A C 1
ATOM 1430 O O . ASN A 1 180 ? -18.938 11.039 -14.617 1 46.31 180 ASN A O 1
ATOM 1434 N N . ALA A 1 181 ? -17.594 10.758 -13.039 1 45.28 181 ALA A N 1
ATOM 1435 C CA . ALA A 1 181 ? -18.891 10.867 -12.391 1 45.28 181 ALA A CA 1
ATOM 1436 C C . ALA A 1 181 ? -19.438 12.289 -12.477 1 45.28 181 ALA A C 1
ATOM 1438 O O . ALA A 1 181 ? -18.75 13.242 -12.094 1 45.28 181 ALA A O 1
ATOM 1439 N N . THR A 1 182 ? -20.219 12.516 -13.297 1 50.56 182 THR A N 1
ATOM 1440 C CA . THR A 1 182 ? -21.078 13.68 -13.492 1 50.56 182 THR A CA 1
ATOM 1441 C C . THR A 1 182 ? -21.297 14.398 -12.164 1 50.56 182 THR A C 1
ATOM 1443 O O . THR A 1 182 ? -21.672 15.578 -12.148 1 50.56 182 THR A O 1
ATOM 1446 N N . THR A 1 183 ? -21 13.648 -11.086 1 56 183 THR A N 1
ATOM 1447 C CA . THR A 1 183 ? -21.438 14.25 -9.836 1 56 183 THR A CA 1
ATOM 1448 C C . THR A 1 183 ? -20.25 14.523 -8.922 1 56 183 THR A C 1
ATOM 1450 O O . THR A 1 183 ? -20.422 14.836 -7.742 1 56 183 THR A O 1
ATOM 1453 N N . SER A 1 184 ? -19.109 14.555 -9.484 1 62.66 184 SER A N 1
ATOM 1454 C CA . SER A 1 184 ? -17.984 14.797 -8.586 1 62.66 184 SER A CA 1
ATOM 1455 C C . SER A 1 184 ? -17.859 16.266 -8.234 1 62.66 184 SER A C 1
ATOM 1457 O O . SER A 1 184 ? -18.047 17.141 -9.094 1 62.66 184 SER A O 1
ATOM 1459 N N . ASN A 1 185 ? -17.906 16.562 -6.93 1 79.5 185 ASN A N 1
ATOM 1460 C CA . ASN A 1 185 ? -17.484 17.844 -6.398 1 79.5 185 ASN A CA 1
ATOM 1461 C C . ASN A 1 185 ? -15.969 17.969 -6.387 1 79.5 185 ASN A C 1
ATOM 1463 O O . ASN A 1 185 ? -15.289 17.266 -5.641 1 79.5 185 ASN A O 1
ATOM 1467 N N . LEU A 1 186 ? -15.508 18.75 -7.328 1 85.62 186 LEU A N 1
ATOM 1468 C CA . LEU A 1 186 ? -14.078 18.969 -7.477 1 85.62 186 LEU A CA 1
ATOM 1469 C C . LEU A 1 186 ? -13.688 20.375 -7.016 1 85.62 186 LEU A C 1
ATOM 1471 O O . LEU A 1 186 ? -14.336 21.344 -7.387 1 85.62 186 LEU A O 1
ATOM 1475 N N . CYS A 1 187 ? -12.68 20.375 -6.156 1 89.69 187 CYS A N 1
ATOM 1476 C CA . CYS A 1 187 ? -12.164 21.672 -5.734 1 89.69 187 CYS A CA 1
ATOM 1477 C C . CYS A 1 187 ? -11.5 22.406 -6.898 1 89.69 187 CYS A C 1
ATOM 1479 O O . CYS A 1 187 ? -11.102 21.781 -7.879 1 89.69 187 CYS A O 1
ATOM 1481 N N . THR A 1 188 ? -11.32 23.703 -6.773 1 89.31 188 THR A N 1
ATOM 1482 C CA . THR A 1 188 ? -10.727 24.516 -7.832 1 89.31 188 THR A CA 1
ATOM 1483 C C . THR A 1 188 ? -9.203 24.469 -7.766 1 89.31 188 THR A C 1
ATOM 1485 O O . THR A 1 188 ? -8.531 24.594 -8.789 1 89.31 188 THR A O 1
ATOM 1488 N N . GLU A 1 189 ? -8.688 24.281 -6.551 1 93.81 189 GLU A N 1
ATOM 1489 C CA . GLU A 1 189 ? -7.234 24.297 -6.363 1 93.81 189 GLU A CA 1
ATOM 1490 C C . GLU A 1 189 ? -6.77 23.125 -5.508 1 93.81 189 GLU A C 1
ATOM 1492 O O . GLU A 1 189 ? -6.633 23.25 -4.289 1 93.81 189 GLU A O 1
ATOM 1497 N N . PRO A 1 190 ? -6.395 22.031 -6.145 1 92.31 190 PRO A N 1
ATOM 1498 C CA . PRO A 1 190 ? -5.996 20.844 -5.398 1 92.31 190 PRO A CA 1
ATOM 1499 C C . PRO A 1 190 ? -4.789 21.078 -4.5 1 92.31 190 PRO A C 1
ATOM 1501 O O . PRO A 1 190 ? -4.668 20.453 -3.441 1 92.31 190 PRO A O 1
ATOM 1504 N N . SER A 1 191 ? -3.943 22.047 -4.836 1 94.25 191 SER A N 1
ATOM 1505 C CA . SER A 1 191 ? -2.719 22.281 -4.074 1 94.25 191 SER A CA 1
ATOM 1506 C C . SER A 1 191 ? -3.023 22.891 -2.715 1 94.25 191 SER A C 1
ATOM 1508 O O . SER A 1 191 ? -2.152 22.953 -1.843 1 94.25 191 SER A O 1
ATOM 1510 N N . ARG A 1 192 ? -4.234 23.297 -2.504 1 95.81 192 ARG A N 1
ATOM 1511 C CA . ARG A 1 192 ? -4.617 23.922 -1.243 1 95.81 192 ARG A CA 1
ATOM 1512 C C . ARG A 1 192 ? -5.328 22.922 -0.331 1 95.81 192 ARG A C 1
ATOM 1514 O O . ARG A 1 192 ? -5.781 23.281 0.756 1 95.81 192 ARG A O 1
ATOM 1521 N N . TYR A 1 193 ? -5.461 21.703 -0.761 1 95.69 193 TYR A N 1
ATOM 1522 C CA . TYR A 1 193 ? -6.062 20.625 0.016 1 95.69 193 TYR A CA 1
ATOM 1523 C C . TYR A 1 193 ? -5 19.625 0.477 1 95.69 193 TYR A C 1
ATOM 1525 O O . TYR A 1 193 ? -3.969 19.469 -0.177 1 95.69 193 TYR A O 1
ATOM 1533 N N . ILE A 1 194 ? -5.312 19 1.591 1 95.44 194 ILE A N 1
ATOM 1534 C CA . ILE A 1 194 ? -4.445 17.938 2.07 1 95.44 194 ILE A CA 1
ATOM 1535 C C . ILE A 1 194 ? -4.844 16.609 1.41 1 95.44 194 ILE A C 1
ATOM 1537 O O . ILE A 1 194 ? -3.986 15.883 0.906 1 95.44 194 ILE A O 1
ATOM 1541 N N . SER A 1 195 ? -6.141 16.375 1.361 1 93 195 SER A N 1
ATOM 1542 C CA . SER A 1 195 ? -6.66 15.133 0.809 1 93 195 SER A CA 1
ATOM 1543 C C . SER A 1 195 ? -7.242 15.344 -0.584 1 93 195 SER A C 1
ATOM 1545 O O . SER A 1 195 ? -7.992 16.297 -0.811 1 93 195 SER A O 1
ATOM 1547 N N . TRP A 1 196 ? -6.887 14.445 -1.491 1 89.19 196 TRP A N 1
ATOM 1548 C CA . TRP A 1 196 ? -7.402 14.531 -2.854 1 89.19 196 TRP A CA 1
ATOM 1549 C C . TRP A 1 196 ? -8.797 13.914 -2.947 1 89.19 196 TRP A C 1
ATOM 1551 O O . TRP A 1 196 ? -9.766 14.602 -3.283 1 89.19 196 TRP A O 1
ATOM 1561 N N . ASP A 1 197 ? -8.875 12.672 -2.496 1 86.62 197 ASP A N 1
ATOM 1562 C CA . ASP A 1 197 ? -10.117 11.938 -2.672 1 86.62 197 ASP A CA 1
ATOM 1563 C C . ASP A 1 197 ? -10.609 11.359 -1.344 1 86.62 197 ASP A C 1
ATOM 1565 O O . ASP A 1 197 ? -11.414 10.43 -1.324 1 86.62 197 ASP A O 1
ATOM 1569 N N . GLY A 1 198 ? -10.07 11.828 -0.31 1 89.88 198 GLY A N 1
ATOM 1570 C CA . GLY A 1 198 ? -10.461 11.367 1.013 1 89.88 198 GLY A CA 1
ATOM 1571 C C . GLY A 1 198 ? -9.492 10.359 1.604 1 89.88 198 GLY A C 1
ATOM 1572 O O . GLY A 1 198 ? -9.484 10.141 2.816 1 89.88 198 GLY A O 1
ATOM 1573 N N . LEU A 1 199 ? -8.703 9.734 0.761 1 87.44 199 LEU A N 1
ATOM 1574 C CA . LEU A 1 199 ? -7.758 8.727 1.227 1 87.44 199 LEU A CA 1
ATOM 1575 C C . LEU A 1 199 ? -6.336 9.086 0.805 1 87.44 199 LEU A C 1
ATOM 1577 O O . LEU A 1 199 ? -5.391 8.883 1.567 1 87.44 199 LEU A O 1
ATOM 1581 N N . HIS A 1 200 ? -6.246 9.633 -0.385 1 86.88 200 HIS A N 1
ATOM 1582 C CA . HIS A 1 200 ? -4.926 9.945 -0.921 1 86.88 200 HIS A CA 1
ATOM 1583 C C . HIS A 1 200 ? -4.602 11.43 -0.745 1 86.88 200 HIS A C 1
ATOM 1585 O O . HIS A 1 200 ? -5.492 12.273 -0.814 1 86.88 200 HIS A O 1
ATOM 1591 N N . LEU A 1 201 ? -3.355 11.625 -0.561 1 90.69 201 LEU A N 1
ATOM 1592 C CA . LEU A 1 201 ? -2.877 12.992 -0.427 1 90.69 201 LEU A CA 1
ATOM 1593 C C . LEU A 1 201 ? -2.818 13.688 -1.786 1 90.69 201 LEU A C 1
ATOM 1595 O O . LEU A 1 201 ? -2.631 13.031 -2.812 1 90.69 201 LEU A O 1
ATOM 1599 N N . THR A 1 202 ? -3.021 14.945 -1.737 1 91.62 202 THR A N 1
ATOM 1600 C CA . THR A 1 202 ? -2.68 15.734 -2.916 1 91.62 202 THR A CA 1
ATOM 1601 C C . THR A 1 202 ? -1.173 15.727 -3.154 1 91.62 202 THR A C 1
ATOM 1603 O O . THR A 1 202 ? -0.4 15.359 -2.268 1 91.62 202 THR A O 1
ATOM 1606 N N . GLU A 1 203 ? -0.799 16.125 -4.367 1 90.88 203 GLU A N 1
ATOM 1607 C CA . GLU A 1 203 ? 0.623 16.25 -4.676 1 90.88 203 GLU A CA 1
ATOM 1608 C C . GLU A 1 203 ? 1.318 17.188 -3.697 1 90.88 203 GLU A C 1
ATOM 1610 O O . GLU A 1 203 ? 2.41 16.891 -3.211 1 90.88 203 GLU A O 1
ATOM 1615 N N . ALA A 1 204 ? 0.712 18.312 -3.369 1 93.81 204 ALA A N 1
ATOM 1616 C CA . ALA A 1 204 ? 1.278 19.297 -2.463 1 93.81 204 ALA A CA 1
ATOM 1617 C C . ALA A 1 204 ? 1.477 18.719 -1.066 1 93.81 204 ALA A C 1
ATOM 1619 O O . ALA A 1 204 ? 2.529 18.906 -0.453 1 93.81 204 ALA A O 1
ATOM 1620 N N . ALA A 1 205 ? 0.447 18.047 -0.601 1 93.56 205 ALA A N 1
ATOM 1621 C CA . ALA A 1 205 ? 0.536 17.453 0.728 1 93.56 205 ALA A CA 1
ATOM 1622 C C . ALA A 1 205 ? 1.598 16.359 0.764 1 93.56 205 ALA A C 1
ATOM 1624 O O . ALA A 1 205 ? 2.373 16.266 1.719 1 93.56 205 ALA A O 1
ATOM 1625 N N . TYR A 1 206 ? 1.608 15.562 -0.26 1 90.69 206 TYR A N 1
ATOM 1626 C CA . TYR A 1 206 ? 2.625 14.516 -0.338 1 90.69 206 TYR A CA 1
ATOM 1627 C C . TYR A 1 206 ? 4.023 15.117 -0.363 1 90.69 206 TYR A C 1
ATOM 1629 O O . TYR A 1 206 ? 4.938 14.609 0.287 1 90.69 206 TYR A O 1
ATOM 1637 N N . HIS A 1 207 ? 4.18 16.156 -1.071 1 91.94 207 HIS A N 1
ATOM 1638 C CA . HIS A 1 207 ? 5.473 16.828 -1.133 1 91.94 207 HIS A CA 1
ATOM 1639 C C . HIS A 1 207 ? 5.918 17.297 0.251 1 91.94 207 HIS A C 1
ATOM 1641 O O . HIS A 1 207 ? 7.074 17.078 0.636 1 91.94 207 HIS A O 1
ATOM 1647 N N . TYR A 1 208 ? 5.059 17.891 0.958 1 92.88 208 TYR A N 1
ATOM 1648 C CA . TYR A 1 208 ? 5.379 18.359 2.303 1 92.88 208 TYR A CA 1
ATOM 1649 C C . TYR A 1 208 ? 5.828 17.203 3.189 1 92.88 208 TYR A C 1
ATOM 1651 O O . TYR A 1 208 ? 6.867 17.281 3.848 1 92.88 208 TYR A O 1
ATOM 1659 N N . ILE A 1 209 ? 5.062 16.141 3.182 1 91.44 209 ILE A N 1
ATOM 1660 C CA . ILE A 1 209 ? 5.324 15 4.059 1 91.44 209 ILE A CA 1
ATOM 1661 C C . ILE A 1 209 ? 6.629 14.32 3.654 1 91.44 209 ILE A C 1
ATOM 1663 O O . ILE A 1 209 ? 7.48 14.039 4.5 1 91.44 209 ILE A O 1
ATOM 1667 N N . ALA A 1 210 ? 6.746 14.109 2.35 1 88.56 210 ALA A N 1
ATOM 1668 C CA . ALA A 1 210 ? 7.961 13.461 1.854 1 88.56 210 ALA A CA 1
ATOM 1669 C C . ALA A 1 210 ? 9.195 14.297 2.166 1 88.56 210 ALA A C 1
ATOM 1671 O O . ALA A 1 210 ? 10.227 13.766 2.582 1 88.56 210 ALA A O 1
ATOM 1672 N N . ARG A 1 211 ? 9.117 15.578 2.002 1 90.38 211 ARG A N 1
ATOM 1673 C CA . ARG A 1 211 ? 10.234 16.469 2.322 1 90.38 211 ARG A CA 1
ATOM 1674 C C . ARG A 1 211 ? 10.562 16.406 3.811 1 90.38 211 ARG A C 1
ATOM 1676 O O . ARG A 1 211 ? 11.734 16.359 4.188 1 90.38 211 ARG A O 1
ATOM 1683 N N . GLY A 1 212 ? 9.539 16.453 4.617 1 90.88 212 GLY A N 1
ATOM 1684 C CA . GLY A 1 212 ? 9.734 16.359 6.055 1 90.88 212 GLY A CA 1
ATOM 1685 C C . GLY A 1 212 ? 10.398 15.062 6.488 1 90.88 212 GLY A C 1
ATOM 1686 O O . GLY A 1 212 ? 11.203 15.055 7.422 1 90.88 212 GLY A O 1
ATOM 1687 N N . VAL A 1 213 ? 10.078 14 5.805 1 88.19 213 VAL A N 1
ATOM 1688 C CA . VAL A 1 213 ? 10.617 12.688 6.129 1 88.19 213 VAL A CA 1
ATOM 1689 C C . VAL A 1 213 ? 12.039 12.555 5.586 1 88.19 213 VAL A C 1
ATOM 1691 O O . VAL A 1 213 ? 12.945 12.125 6.301 1 88.19 213 VAL A O 1
ATOM 1694 N N . LEU A 1 214 ? 12.273 13.016 4.426 1 84.88 214 LEU A N 1
ATOM 1695 C CA . LEU A 1 214 ? 13.555 12.773 3.771 1 84.88 214 LEU A CA 1
ATOM 1696 C C . LEU A 1 214 ? 14.586 13.82 4.195 1 84.88 214 LEU A C 1
ATOM 1698 O O . LEU A 1 214 ? 15.781 13.531 4.266 1 84.88 214 LEU A O 1
ATOM 1702 N N . HIS A 1 215 ? 14.117 15.023 4.512 1 86.56 215 HIS A N 1
ATOM 1703 C CA . HIS A 1 215 ? 15.055 16.109 4.766 1 86.56 215 HIS A CA 1
ATOM 1704 C C . HIS A 1 215 ? 14.75 16.812 6.082 1 86.56 215 HIS A C 1
ATOM 1706 O O . HIS A 1 215 ? 15.43 17.766 6.457 1 86.56 215 HIS A O 1
ATOM 1712 N N . GLY A 1 216 ? 13.711 16.344 6.684 1 88.56 216 GLY A N 1
ATOM 1713 C CA . GLY A 1 216 ? 13.281 17.031 7.887 1 88.56 216 GLY A CA 1
ATOM 1714 C C . GLY A 1 216 ? 13.336 16.172 9.125 1 88.56 216 GLY A C 1
ATOM 1715 O O . GLY A 1 216 ? 14.156 15.25 9.211 1 88.56 216 GLY A O 1
ATOM 1716 N N . PRO A 1 217 ? 12.602 16.531 10.086 1 93.31 217 PRO A N 1
ATOM 1717 C CA . PRO A 1 217 ? 12.75 15.953 11.422 1 93.31 217 PRO A CA 1
ATOM 1718 C C . PRO A 1 217 ? 11.867 14.719 11.641 1 93.31 217 PRO A C 1
ATOM 1720 O O . PRO A 1 217 ? 11.773 14.211 12.758 1 93.31 217 PRO A O 1
ATOM 1723 N N . TYR A 1 218 ? 11.25 14.172 10.609 1 94.19 218 TYR A N 1
ATOM 1724 C CA . TYR A 1 218 ? 10.211 13.18 10.828 1 94.19 218 TYR A CA 1
ATOM 1725 C C . TYR A 1 218 ? 10.734 11.766 10.586 1 94.19 218 TYR A C 1
ATOM 1727 O O . TYR A 1 218 ? 10.055 10.938 9.984 1 94.19 218 TYR A O 1
ATOM 1735 N N . THR A 1 219 ? 11.906 11.555 11 1 92.94 219 THR A N 1
ATOM 1736 C CA . THR A 1 219 ? 12.453 10.203 11.008 1 92.94 219 THR A CA 1
ATOM 1737 C C . THR A 1 219 ? 13.156 9.914 12.328 1 92.94 219 THR A C 1
ATOM 1739 O O . THR A 1 219 ? 13.609 10.828 13.016 1 92.94 219 THR A O 1
ATOM 1742 N N . GLU A 1 220 ? 13.188 8.695 12.797 1 93.56 220 GLU A N 1
ATOM 1743 C CA . GLU A 1 220 ? 13.906 8.234 13.977 1 93.56 220 GLU A CA 1
ATOM 1744 C C . GLU A 1 220 ? 14.633 6.918 13.703 1 93.56 220 GLU A C 1
ATOM 1746 O O . GLU A 1 220 ? 13.992 5.883 13.492 1 93.56 220 GLU A O 1
ATOM 1751 N N . PRO A 1 221 ? 15.961 6.82 13.75 1 92.56 221 PRO A N 1
ATOM 1752 C CA . PRO A 1 221 ? 16.875 7.965 13.812 1 92.56 221 PRO A CA 1
ATOM 1753 C C . PRO A 1 221 ? 16.844 8.805 12.539 1 92.56 221 PRO A C 1
ATOM 1755 O O . PRO A 1 221 ? 16.078 8.523 11.617 1 92.56 221 PRO A O 1
ATOM 1758 N N . ALA A 1 222 ? 17.594 9.914 12.562 1 86.75 222 ALA A N 1
ATOM 1759 C CA . ALA A 1 222 ? 17.703 10.773 11.391 1 86.75 222 ALA A CA 1
ATOM 1760 C C . ALA A 1 222 ? 18.375 10.039 10.234 1 86.75 222 ALA A C 1
ATOM 1762 O O . ALA A 1 222 ? 19.25 9.188 10.453 1 86.75 222 ALA A O 1
ATOM 1763 N N . ILE A 1 223 ? 17.859 10.336 9.055 1 81.62 223 ILE A N 1
ATOM 1764 C CA . ILE A 1 223 ? 18.484 9.766 7.867 1 81.62 223 ILE A CA 1
ATOM 1765 C C . ILE A 1 223 ? 19.906 10.289 7.734 1 81.62 223 ILE A C 1
ATOM 1767 O O . ILE A 1 223 ? 20.141 11.5 7.797 1 81.62 223 ILE A O 1
ATOM 1771 N N . PRO A 1 224 ? 20.797 9.336 7.559 1 73.5 224 PRO A N 1
ATOM 1772 C CA . PRO A 1 224 ? 22.172 9.789 7.387 1 73.5 224 PRO A CA 1
ATOM 1773 C C . PRO A 1 224 ? 22.359 10.672 6.156 1 73.5 224 PRO A C 1
ATOM 1775 O O . PRO A 1 224 ? 21.719 10.445 5.125 1 73.5 224 PRO A O 1
ATOM 1778 N N . THR A 1 225 ? 23.109 11.656 6.344 1 64.06 225 THR A N 1
ATOM 1779 C CA . THR A 1 225 ? 23.344 12.656 5.305 1 64.06 225 THR A CA 1
ATOM 1780 C C . THR A 1 225 ? 23.781 12 4.004 1 64.06 225 THR A C 1
ATOM 1782 O O . THR A 1 225 ? 23.453 12.469 2.916 1 64.06 225 THR A O 1
ATOM 1785 N N . ARG A 1 226 ? 24.469 10.953 4.082 1 54.09 226 ARG A N 1
ATOM 1786 C CA . ARG A 1 226 ? 24.984 10.281 2.891 1 54.09 226 ARG A CA 1
ATOM 1787 C C . ARG A 1 226 ? 23.844 9.688 2.064 1 54.09 226 ARG A C 1
ATOM 1789 O O . ARG A 1 226 ? 24.016 9.43 0.872 1 54.09 226 ARG A O 1
ATOM 1796 N N . CYS A 1 227 ? 22.703 9.609 2.717 1 54.47 227 CYS A N 1
ATOM 1797 C CA . CYS A 1 227 ? 21.594 8.969 2.023 1 54.47 227 CYS A CA 1
ATOM 1798 C C . CYS A 1 227 ? 20.734 9.992 1.309 1 54.47 227 CYS A C 1
ATOM 1800 O O . CYS A 1 227 ? 19.891 9.633 0.472 1 54.47 227 CYS A O 1
ATOM 1802 N N . THR A 1 228 ? 20.812 11.211 1.729 1 46.31 228 THR A N 1
ATOM 1803 C CA . THR A 1 228 ? 19.938 12.219 1.137 1 46.31 228 THR A CA 1
ATOM 1804 C C . THR A 1 228 ? 20.719 13.117 0.182 1 46.31 228 THR A C 1
ATOM 1806 O O . THR A 1 228 ? 20.125 13.984 -0.477 1 46.31 228 THR A O 1
ATOM 1809 N N . ALA A 1 229 ? 22.172 13.125 0.067 1 42.22 229 ALA A N 1
ATOM 1810 C CA . ALA A 1 229 ? 23 14.008 -0.753 1 42.22 229 ALA A CA 1
ATOM 1811 C C . ALA A 1 229 ? 23.234 13.414 -2.139 1 42.22 229 ALA A C 1
ATOM 1813 O O . ALA A 1 229 ? 23.266 12.188 -2.299 1 42.22 229 ALA A O 1
ATOM 1814 N N . GLU B 1 1 ? 65.375 29.656 -5.508 1 19.97 1 GLU B N 1
ATOM 1815 C CA . GLU B 1 1 ? 65.062 28.828 -4.34 1 19.97 1 GLU B CA 1
ATOM 1816 C C . GLU B 1 1 ? 63.594 28.625 -4.133 1 19.97 1 GLU B C 1
ATOM 1818 O O . GLU B 1 1 ? 63.125 27.5 -3.932 1 19.97 1 GLU B O 1
ATOM 1823 N N . ALA B 1 2 ? 62.719 29.641 -3.596 1 19.62 2 ALA B N 1
ATOM 1824 C CA . ALA B 1 2 ? 61.594 29.438 -2.721 1 19.62 2 ALA B CA 1
ATOM 1825 C C . ALA B 1 2 ? 60.344 29.078 -3.527 1 19.62 2 ALA B C 1
ATOM 1827 O O . ALA B 1 2 ? 59.219 29.062 -2.994 1 19.62 2 ALA B O 1
ATOM 1828 N N . ARG B 1 3 ? 60.281 29.125 -4.863 1 23.23 3 ARG B N 1
ATOM 1829 C CA . ARG B 1 3 ? 59.062 29.109 -5.637 1 23.23 3 ARG B CA 1
ATOM 1830 C C . ARG B 1 3 ? 58.406 27.734 -5.602 1 23.23 3 ARG B C 1
ATOM 183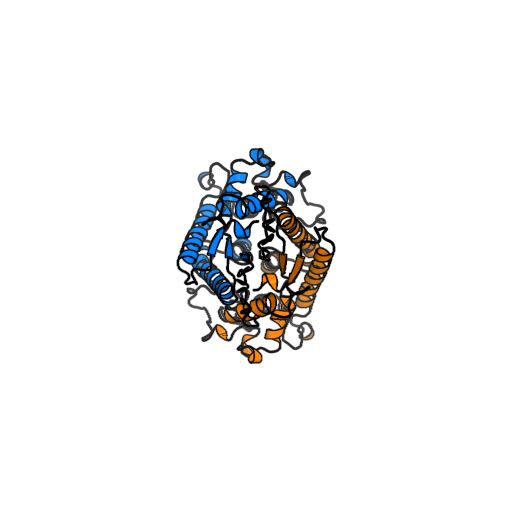2 O O . ARG B 1 3 ? 58.312 27.047 -6.625 1 23.23 3 ARG B O 1
ATOM 1839 N N . ARG B 1 4 ? 58.781 26.828 -4.562 1 27.94 4 ARG B N 1
ATOM 1840 C CA . ARG B 1 4 ? 58.156 25.516 -4.645 1 27.94 4 ARG B CA 1
ATOM 1841 C C . ARG B 1 4 ? 56.625 25.641 -4.641 1 27.94 4 ARG B C 1
ATOM 1843 O O . ARG B 1 4 ? 56.031 26.078 -3.652 1 27.94 4 ARG B O 1
ATOM 1850 N N . GLY B 1 5 ? 56 26.047 -5.777 1 26.62 5 GLY B N 1
ATOM 1851 C CA . GLY B 1 5 ? 54.562 26.234 -6.035 1 26.62 5 GLY B CA 1
ATOM 1852 C C . GLY B 1 5 ? 53.719 25.109 -5.504 1 26.62 5 GLY B C 1
ATOM 1853 O O . GLY B 1 5 ? 54.062 23.938 -5.684 1 26.62 5 GLY B O 1
ATOM 1854 N N . VAL B 1 6 ? 52.969 25.188 -4.336 1 29.14 6 VAL B N 1
ATOM 1855 C CA . VAL B 1 6 ? 52 24.344 -3.672 1 29.14 6 VAL B CA 1
ATOM 1856 C C . VAL B 1 6 ? 50.969 23.844 -4.695 1 29.14 6 VAL B C 1
ATOM 1858 O O . VAL B 1 6 ? 50.25 24.641 -5.293 1 29.14 6 VAL B O 1
ATOM 1861 N N . GLU B 1 7 ? 51.219 22.875 -5.609 1 28.53 7 GLU B N 1
ATOM 1862 C CA . GLU B 1 7 ? 50.25 22.203 -6.465 1 28.53 7 GLU B CA 1
ATOM 1863 C C . GLU B 1 7 ? 49.031 21.766 -5.672 1 28.53 7 GLU B C 1
ATOM 1865 O O . GLU B 1 7 ? 49.125 20.969 -4.742 1 28.53 7 GLU B O 1
ATOM 1870 N N . ARG B 1 8 ? 48.031 22.688 -5.398 1 27.55 8 ARG B N 1
ATOM 1871 C CA . ARG B 1 8 ? 46.688 22.438 -4.832 1 27.55 8 ARG B CA 1
ATOM 1872 C C . ARG B 1 8 ? 46.062 21.188 -5.434 1 27.55 8 ARG B C 1
ATOM 1874 O O . ARG B 1 8 ? 45.781 21.141 -6.637 1 27.55 8 ARG B O 1
ATOM 1881 N N . GLU B 1 9 ? 46.312 19.953 -4.98 1 28.72 9 GLU B N 1
ATOM 1882 C CA . GLU B 1 9 ? 45.594 18.703 -5.188 1 28.72 9 GLU B CA 1
ATOM 1883 C C . GLU B 1 9 ? 44.094 18.953 -5.195 1 28.72 9 GLU B C 1
ATOM 1885 O O . GLU B 1 9 ? 43.531 19.438 -4.215 1 28.72 9 GLU B O 1
ATOM 1890 N N . SER B 1 10 ? 43.438 19.391 -6.309 1 28.45 10 SER B N 1
ATOM 1891 C CA . SER B 1 10 ? 42.031 19.391 -6.648 1 28.45 10 SER B CA 1
ATOM 1892 C C . SER B 1 10 ? 41.344 18.141 -6.133 1 28.45 10 SER B C 1
ATOM 1894 O O . SER B 1 10 ? 41.656 17.016 -6.559 1 28.45 10 SER B O 1
ATOM 1896 N N . TYR B 1 11 ? 41.125 17.984 -4.84 1 26.23 11 TYR B N 1
ATOM 1897 C CA . TYR B 1 11 ? 40.25 17.016 -4.207 1 26.23 11 TYR B CA 1
ATOM 1898 C C . TYR B 1 11 ? 39 16.797 -5.039 1 26.23 11 TYR B C 1
ATOM 1900 O O . TYR B 1 11 ? 38.188 17.719 -5.215 1 26.23 11 TYR B O 1
ATOM 1908 N N . GLU B 1 12 ? 39.094 16.203 -6.238 1 29.48 12 GLU B N 1
ATOM 1909 C CA . GLU B 1 12 ? 37.969 15.602 -6.945 1 29.48 12 GLU B CA 1
ATOM 1910 C C . GLU B 1 12 ? 36.938 15.062 -5.969 1 29.48 12 GLU B C 1
ATOM 1912 O O . GLU B 1 12 ? 37.219 14.148 -5.188 1 29.48 12 GLU B O 1
ATOM 1917 N N . ARG B 1 13 ? 36.281 15.914 -5.266 1 30.36 13 ARG B N 1
ATOM 1918 C CA . ARG B 1 13 ? 35.062 15.648 -4.531 1 30.36 13 ARG B CA 1
ATOM 1919 C C . ARG B 1 13 ? 34.219 14.602 -5.25 1 30.36 13 ARG B C 1
ATOM 1921 O O . ARG B 1 13 ? 33.594 14.891 -6.289 1 30.36 13 ARG B O 1
ATOM 1928 N N . LYS B 1 14 ? 34.75 13.438 -5.406 1 29.42 14 LYS B N 1
ATOM 1929 C CA . LYS B 1 14 ? 34 12.273 -5.848 1 29.42 14 LYS B CA 1
ATOM 1930 C C . LYS B 1 14 ? 32.562 12.344 -5.352 1 29.42 14 LYS B C 1
ATOM 1932 O O . LYS B 1 14 ? 32.312 12.438 -4.148 1 29.42 14 LYS B O 1
ATOM 1937 N N . ASP B 1 15 ? 31.656 12.969 -6.059 1 32.44 15 ASP B N 1
ATOM 1938 C CA . ASP B 1 15 ? 30.188 13.047 -6.012 1 32.44 15 ASP B CA 1
ATOM 1939 C C . ASP B 1 15 ? 29.578 11.703 -5.625 1 32.44 15 ASP B C 1
ATOM 1941 O O . ASP B 1 15 ? 29.438 10.82 -6.469 1 32.44 15 ASP B O 1
ATOM 1945 N N . ILE B 1 16 ? 30.016 11.07 -4.68 1 32.47 16 ILE B N 1
ATOM 1946 C CA . ILE B 1 16 ? 29.344 9.906 -4.113 1 32.47 16 ILE B CA 1
ATOM 1947 C C . ILE B 1 16 ? 27.844 10.172 -4 1 32.47 16 ILE B C 1
ATOM 1949 O O . ILE B 1 16 ? 27.391 10.859 -3.074 1 32.47 16 ILE B O 1
ATOM 1953 N N . THR B 1 17 ? 27.234 10.648 -5.055 1 36.09 17 THR B N 1
ATOM 1954 C CA . THR B 1 17 ? 25.781 10.812 -5.059 1 36.09 17 THR B CA 1
ATOM 1955 C C . THR B 1 17 ? 25.094 9.547 -4.551 1 36.09 17 THR B C 1
ATOM 1957 O O . THR B 1 17 ? 25.312 8.461 -5.09 1 36.09 17 THR B O 1
ATOM 1960 N N . THR B 1 18 ? 24.969 9.359 -3.312 1 39.75 18 THR B N 1
ATOM 1961 C CA . THR B 1 18 ? 24.188 8.367 -2.592 1 39.75 18 THR B CA 1
ATOM 1962 C C . THR B 1 18 ? 22.875 8.078 -3.328 1 39.75 18 THR B C 1
ATOM 1964 O O . THR B 1 18 ? 22.172 9 -3.734 1 39.75 18 THR B O 1
ATOM 1967 N N . ARG B 1 19 ? 22.906 7.027 -4.207 1 47.41 19 ARG B N 1
ATOM 1968 C CA . ARG B 1 19 ? 21.797 6.641 -5.09 1 47.41 19 ARG B CA 1
ATOM 1969 C C . ARG B 1 19 ? 20.672 5.992 -4.305 1 47.41 19 ARG B C 1
ATOM 1971 O O . ARG B 1 19 ? 20.891 5.02 -3.58 1 47.41 19 ARG B O 1
ATOM 1978 N N . SER B 1 20 ? 19.734 6.816 -3.818 1 52.47 20 SER B N 1
ATOM 1979 C CA . SER B 1 20 ? 18.516 6.43 -3.115 1 52.47 20 SER B CA 1
ATOM 1980 C C . SER B 1 20 ? 17.578 5.66 -4.031 1 52.47 20 SER B C 1
ATOM 1982 O O . SER B 1 20 ? 17.5 5.93 -5.23 1 52.47 20 SER B O 1
ATOM 1984 N N . LEU B 1 21 ? 17.375 4.289 -3.602 1 50.59 21 LEU B N 1
ATOM 1985 C CA . LEU B 1 21 ? 16.297 3.559 -4.25 1 50.59 21 LEU B CA 1
ATOM 1986 C C . LEU B 1 21 ? 14.984 3.75 -3.494 1 50.59 21 LEU B C 1
ATOM 1988 O O . LEU B 1 21 ? 14.898 3.459 -2.299 1 50.59 21 LEU B O 1
ATOM 1992 N N . PHE B 1 22 ? 14.078 4.438 -4.199 1 54.22 22 PHE B N 1
ATOM 1993 C CA . PHE B 1 22 ? 12.766 4.637 -3.6 1 54.22 22 PHE B CA 1
ATOM 1994 C C . PHE B 1 22 ? 11.75 3.654 -4.176 1 54.22 22 PHE B C 1
ATOM 1996 O O . PHE B 1 22 ? 11.641 3.514 -5.395 1 54.22 22 PHE B O 1
ATOM 2003 N N . LEU B 1 23 ? 11.312 2.723 -3.279 1 53.47 23 LEU B N 1
ATOM 2004 C CA . LEU B 1 23 ? 10.219 1.839 -3.68 1 53.47 23 LEU B CA 1
ATOM 2005 C C . LEU B 1 23 ? 8.867 2.443 -3.312 1 53.47 23 LEU B C 1
ATOM 2007 O O . LEU B 1 23 ? 8.617 2.746 -2.145 1 53.47 23 LEU B O 1
ATOM 2011 N N . MET B 1 24 ? 8.055 2.713 -4.297 1 47.44 24 MET B N 1
ATOM 2012 C CA . MET B 1 24 ? 6.707 3.232 -4.086 1 47.44 24 MET B CA 1
ATOM 2013 C C . MET B 1 24 ? 5.715 2.098 -3.863 1 47.44 24 MET B C 1
ATOM 2015 O O . MET B 1 24 ? 5.605 1.189 -4.691 1 47.44 24 MET B O 1
ATOM 2019 N N . GLY B 1 25 ? 5.359 1.692 -2.668 1 51.56 25 GLY B N 1
ATOM 2020 C CA . GLY B 1 25 ? 4.539 0.503 -2.512 1 51.56 25 GLY B CA 1
ATOM 2021 C C . GLY B 1 25 ? 3.1 0.815 -2.148 1 51.56 25 GLY B C 1
ATOM 2022 O O . GLY B 1 25 ? 2.234 -0.06 -2.213 1 51.56 25 GLY B O 1
ATOM 2023 N N . GLU B 1 26 ? 2.723 2.033 -1.827 1 53.47 26 GLU B N 1
ATOM 2024 C CA . GLU B 1 26 ? 1.4 2.199 -1.229 1 53.47 26 GLU B CA 1
ATOM 2025 C C . GLU B 1 26 ? 0.338 2.436 -2.299 1 53.47 26 GLU B C 1
ATOM 2027 O O . GLU B 1 26 ? -0.855 2.252 -2.049 1 53.47 26 GLU B O 1
ATOM 2032 N N . ILE B 1 27 ? 0.874 2.674 -3.449 1 55.75 27 ILE B N 1
ATOM 2033 C CA . ILE B 1 27 ? -0.076 3.072 -4.48 1 55.75 27 ILE B CA 1
ATOM 2034 C C . ILE B 1 27 ? -0.07 2.047 -5.613 1 55.75 27 ILE B C 1
ATOM 2036 O O . ILE B 1 27 ? 0.992 1.569 -6.02 1 55.75 27 ILE B O 1
ATOM 2040 N N . GLY B 1 28 ? -1.305 1.61 -5.93 1 76.62 28 GLY B N 1
ATOM 2041 C CA . GLY B 1 28 ? -1.459 0.678 -7.035 1 76.62 28 GLY B CA 1
ATOM 2042 C C . GLY B 1 28 ? -2.559 -0.342 -6.809 1 76.62 28 GLY B C 1
ATOM 2043 O O . GLY B 1 28 ? -3.742 -0.025 -6.934 1 76.62 28 GLY B O 1
ATOM 2044 N N . ILE B 1 29 ? -2.096 -1.429 -6.324 1 82.56 29 ILE B N 1
ATOM 2045 C CA . ILE B 1 29 ? -3.01 -2.566 -6.32 1 82.56 29 ILE B CA 1
ATOM 2046 C C . ILE B 1 29 ? -4.094 -2.354 -5.262 1 82.56 29 ILE B C 1
ATOM 2048 O O . ILE B 1 29 ? -5.227 -2.805 -5.43 1 82.56 29 ILE B O 1
ATOM 2052 N N . ASN B 1 30 ? -3.824 -1.597 -4.258 1 82.44 30 ASN B N 1
ATOM 2053 C CA . ASN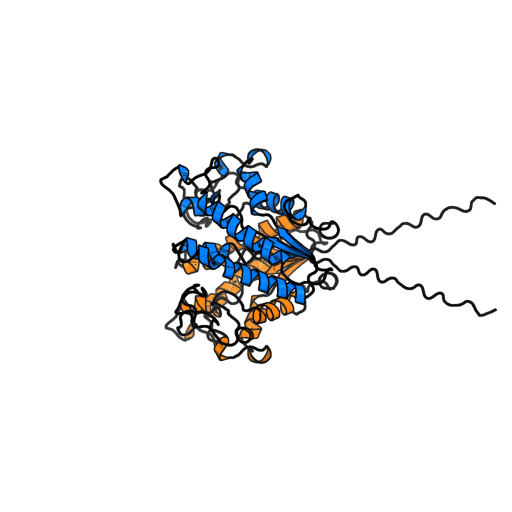 B 1 30 ? -4.766 -1.413 -3.158 1 82.44 30 ASN B CA 1
ATOM 2054 C C . ASN B 1 30 ? -5.957 -0.556 -3.576 1 82.44 30 ASN B C 1
ATOM 2056 O O . ASN B 1 30 ? -7.055 -0.708 -3.037 1 82.44 30 ASN B O 1
ATOM 2060 N N . ASP B 1 31 ? -5.762 0.264 -4.5 1 83.88 31 ASP B N 1
ATOM 2061 C CA . ASP B 1 31 ? -6.844 1.09 -5.027 1 83.88 31 ASP B CA 1
ATOM 2062 C C . ASP B 1 31 ? -7.895 0.234 -5.73 1 83.88 31 ASP B C 1
ATOM 2064 O O . ASP B 1 31 ? -9.07 0.607 -5.789 1 83.88 31 ASP B O 1
ATOM 2068 N N . TYR B 1 32 ? -7.41 -0.855 -6.164 1 90.56 32 TYR B N 1
ATOM 2069 C CA . TYR B 1 32 ? -8.352 -1.779 -6.781 1 90.56 32 TYR B CA 1
ATOM 2070 C C . TYR B 1 32 ? -8.961 -2.717 -5.742 1 90.56 32 TYR B C 1
ATOM 2072 O O . TYR B 1 32 ? -10.156 -3 -5.777 1 90.56 32 TYR B O 1
ATOM 2080 N N . ASN B 1 33 ? -8.102 -3.184 -4.84 1 88 33 ASN B N 1
ATOM 2081 C CA . ASN B 1 33 ? -8.539 -4.113 -3.805 1 88 33 ASN B CA 1
ATOM 2082 C C . ASN B 1 33 ? -9.719 -3.561 -3.012 1 88 33 ASN B C 1
ATOM 2084 O O . ASN B 1 33 ? -10.68 -4.281 -2.74 1 88 33 ASN B O 1
ATOM 2088 N N . HIS B 1 34 ? -9.594 -2.309 -2.682 1 84 34 HIS B N 1
ATOM 2089 C CA . HIS B 1 34 ? -10.641 -1.687 -1.888 1 84 34 HIS B CA 1
ATOM 2090 C C . HIS B 1 34 ? -12 -1.816 -2.574 1 84 34 HIS B C 1
ATOM 2092 O O . HIS B 1 34 ? -12.992 -2.156 -1.931 1 84 34 HIS B O 1
ATOM 2098 N N . HIS B 1 35 ? -12 -1.605 -3.824 1 87.38 35 HIS B N 1
ATOM 2099 C CA . HIS B 1 35 ? -13.258 -1.65 -4.57 1 87.38 35 HIS B CA 1
ATOM 2100 C C . HIS B 1 35 ? -13.719 -3.088 -4.789 1 87.38 35 HIS B C 1
ATOM 2102 O O . HIS B 1 35 ? -14.906 -3.389 -4.664 1 87.38 35 HIS B O 1
ATOM 2108 N N . PHE B 1 36 ? -12.758 -3.941 -5.07 1 90.19 36 PHE B N 1
ATOM 2109 C CA . PHE B 1 36 ? -13.117 -5.344 -5.238 1 90.19 36 PHE B CA 1
ATOM 2110 C C . PHE B 1 36 ? -13.734 -5.902 -3.959 1 90.19 36 PHE B C 1
ATOM 2112 O O . PHE B 1 36 ? -14.766 -6.582 -4.004 1 90.19 36 PHE B O 1
ATOM 2119 N N . PHE B 1 37 ? -13.164 -5.59 -2.814 1 85.81 37 PHE B N 1
ATOM 2120 C CA . PHE B 1 37 ? -13.594 -6.156 -1.544 1 85.81 37 PHE B CA 1
ATOM 2121 C C . PHE B 1 37 ? -14.93 -5.562 -1.114 1 85.81 37 PHE B C 1
ATOM 2123 O O . PHE B 1 37 ? -15.594 -6.094 -0.219 1 85.81 37 PHE B O 1
ATOM 2130 N N . GLN B 1 38 ? -15.281 -4.5 -1.762 1 82.94 38 GLN B N 1
ATOM 2131 C CA . GLN B 1 38 ? -16.594 -3.91 -1.528 1 82.94 38 GLN B CA 1
ATOM 2132 C C . GLN B 1 38 ? -17.594 -4.352 -2.594 1 82.94 38 GLN B C 1
ATOM 2134 O O . GLN B 1 38 ? -18.688 -3.777 -2.709 1 82.94 38 GLN B O 1
ATOM 2139 N N . ASN B 1 39 ? -17.219 -5.266 -3.439 1 87.94 39 ASN B N 1
ATOM 2140 C CA . ASN B 1 39 ? -18.062 -5.852 -4.477 1 87.94 39 ASN B CA 1
ATOM 2141 C C . ASN B 1 39 ? -18.547 -4.797 -5.465 1 87.94 39 ASN B C 1
ATOM 2143 O O . ASN B 1 39 ? -19.719 -4.809 -5.867 1 87.94 39 ASN B O 1
ATOM 2147 N N . ARG B 1 40 ? -17.641 -3.9 -5.777 1 87.44 40 ARG B N 1
ATOM 2148 C CA . ARG B 1 40 ? -17.984 -2.869 -6.75 1 87.44 40 ARG B CA 1
ATOM 2149 C C . ARG B 1 40 ? -17.906 -3.412 -8.172 1 87.44 40 ARG B C 1
ATOM 2151 O O . ARG B 1 40 ? -17.172 -4.367 -8.438 1 87.44 40 ARG B O 1
ATOM 2158 N N . SER B 1 41 ? -18.641 -2.771 -9.078 1 91.88 41 SER B N 1
ATOM 2159 C CA . SER B 1 41 ? -18.656 -3.197 -10.469 1 91.88 41 SER B CA 1
ATOM 2160 C C . SER B 1 41 ? -17.297 -3.018 -11.125 1 91.88 41 SER B C 1
ATOM 2162 O O . SER B 1 41 ? -16.719 -1.926 -11.094 1 91.88 41 SER B O 1
ATOM 2164 N N . PHE B 1 42 ? -16.828 -4.113 -11.719 1 94.81 42 PHE B N 1
ATOM 2165 C CA . PHE B 1 42 ? -15.539 -4.055 -12.391 1 94.81 42 PHE B CA 1
ATOM 2166 C C . PHE B 1 42 ? -15.578 -3.066 -13.555 1 94.81 42 PHE B C 1
ATOM 2168 O O . PHE B 1 42 ? -14.742 -2.162 -13.633 1 94.81 42 PHE B O 1
ATOM 2175 N N . THR B 1 43 ? -16.562 -3.227 -14.445 1 94.25 43 THR B N 1
ATOM 2176 C CA . THR B 1 43 ? -16.609 -2.463 -15.688 1 94.25 43 THR B CA 1
ATOM 2177 C C . THR B 1 43 ? -16.953 -1.003 -15.406 1 94.25 43 THR B C 1
ATOM 2179 O O . THR B 1 43 ? -16.375 -0.098 -16.016 1 94.25 43 THR B O 1
ATOM 2182 N N . ALA B 1 44 ? -17.766 -0.763 -14.422 1 89.75 44 ALA B N 1
ATOM 2183 C CA . ALA B 1 44 ? -18.281 0.593 -14.219 1 89.75 44 ALA B CA 1
ATOM 2184 C C . ALA B 1 44 ? -17.375 1.378 -13.266 1 89.75 44 ALA B C 1
ATOM 2186 O O . ALA B 1 44 ? -17.281 2.602 -13.367 1 89.75 44 ALA B O 1
ATOM 2187 N N . GLU B 1 45 ? -16.75 0.625 -12.344 1 88.81 45 GLU B N 1
ATOM 2188 C CA . GLU B 1 45 ? -16.109 1.368 -11.258 1 88.81 45 GLU B CA 1
ATOM 2189 C C . GLU B 1 45 ? -14.625 1.059 -11.164 1 88.81 45 GLU B C 1
ATOM 2191 O O . GLU B 1 45 ? -13.812 1.96 -10.953 1 88.81 45 GLU B O 1
ATOM 2196 N N . ILE B 1 46 ? -14.281 -0.138 -11.336 1 92.88 46 ILE B N 1
ATOM 2197 C CA . ILE B 1 46 ? -12.914 -0.525 -11.016 1 92.88 46 ILE B CA 1
ATOM 2198 C C . ILE B 1 46 ? -12.008 -0.277 -12.219 1 92.88 46 ILE B C 1
ATOM 2200 O O . ILE B 1 46 ? -10.984 0.403 -12.109 1 92.88 46 ILE B O 1
ATOM 2204 N N . LYS B 1 47 ? -12.344 -0.751 -13.406 1 94.81 47 LYS B N 1
ATOM 2205 C CA . LYS B 1 47 ? -11.516 -0.584 -14.594 1 94.81 47 LYS B CA 1
ATOM 2206 C C . LYS B 1 47 ? -11.281 0.893 -14.898 1 94.81 47 LYS B C 1
ATOM 2208 O O . LYS B 1 47 ? -10.156 1.293 -15.211 1 94.81 47 LYS B O 1
ATOM 2213 N N . PRO B 1 48 ? -12.25 1.753 -14.695 1 91.38 48 PRO B N 1
ATOM 2214 C CA . PRO B 1 48 ? -12.047 3.172 -14.992 1 91.38 48 PRO B CA 1
ATOM 2215 C C . PRO B 1 48 ? -11.102 3.855 -14.008 1 91.38 48 PRO B C 1
ATOM 2217 O O . PRO B 1 48 ? -10.688 4.996 -14.234 1 91.38 48 PRO B O 1
ATOM 2220 N N . LEU B 1 49 ? -10.711 3.18 -12.953 1 89.75 49 LEU B N 1
ATOM 2221 C CA . LEU B 1 49 ? -9.812 3.764 -11.961 1 89.75 49 LEU B CA 1
ATOM 2222 C C . LEU B 1 49 ? -8.383 3.801 -12.484 1 89.75 49 LEU B C 1
ATOM 2224 O O . LEU B 1 49 ? -7.535 4.512 -11.938 1 89.75 49 LEU B O 1
ATOM 2228 N N . VAL B 1 50 ? -8.07 3.039 -13.5 1 94.19 50 VAL B N 1
ATOM 2229 C CA . VAL B 1 50 ? -6.68 2.811 -13.891 1 94.19 50 VAL B CA 1
ATOM 2230 C C . VAL B 1 50 ? -6 4.145 -14.188 1 94.19 50 VAL B C 1
ATOM 2232 O O . VAL B 1 50 ? -4.949 4.449 -13.617 1 94.19 50 VAL B O 1
ATOM 2235 N N . PRO B 1 51 ? -6.582 5.062 -14.992 1 91.69 51 PRO B N 1
ATOM 2236 C CA . PRO B 1 51 ? -5.898 6.332 -15.242 1 91.69 51 PRO B CA 1
ATOM 2237 C C . PRO B 1 51 ? -5.699 7.156 -13.969 1 91.69 51 PRO B C 1
ATOM 2239 O O . PRO B 1 51 ? -4.703 7.867 -13.836 1 91.69 51 PRO B O 1
ATOM 2242 N N . LEU B 1 52 ? -6.645 7.055 -13.062 1 86.44 52 LEU B N 1
ATOM 2243 C CA . LEU B 1 52 ? -6.543 7.805 -11.812 1 86.44 52 LEU B CA 1
ATOM 2244 C C . LEU B 1 52 ? -5.434 7.242 -10.93 1 86.44 52 LEU B C 1
ATOM 2246 O O . LEU B 1 52 ? -4.691 8 -10.297 1 86.44 52 LEU B O 1
ATOM 2250 N N . VAL B 1 53 ? -5.395 5.945 -10.844 1 89.25 53 VAL B N 1
ATOM 2251 C CA . VAL B 1 53 ? -4.348 5.289 -10.062 1 89.25 53 VAL B CA 1
ATOM 2252 C C . VAL B 1 53 ? -2.98 5.617 -10.664 1 89.25 53 VAL B C 1
ATOM 2254 O O . VAL B 1 53 ? -2.037 5.93 -9.93 1 89.25 53 VAL B O 1
ATOM 2257 N N . ILE B 1 54 ? -2.871 5.605 -11.961 1 92.38 54 ILE B N 1
ATOM 2258 C CA . ILE B 1 54 ? -1.625 5.934 -12.641 1 92.38 54 ILE B CA 1
ATOM 2259 C C . ILE B 1 54 ? -1.243 7.383 -12.352 1 92.38 54 ILE B C 1
ATOM 2261 O O . ILE B 1 54 ? -0.073 7.684 -12.109 1 92.38 54 ILE B O 1
ATOM 2265 N N . LEU B 1 55 ? -2.18 8.266 -12.336 1 88.38 55 LEU B N 1
ATOM 2266 C CA . LEU B 1 55 ? -1.923 9.672 -12.039 1 88.38 55 LEU B CA 1
ATOM 2267 C C . LEU B 1 55 ? -1.381 9.844 -10.625 1 88.38 55 LEU B C 1
ATOM 2269 O O . LEU B 1 55 ? -0.473 10.641 -10.391 1 88.38 55 LEU B O 1
ATOM 2273 N N . LYS B 1 56 ? -1.934 9.141 -9.688 1 85.62 56 LYS B N 1
ATOM 2274 C CA . LYS B 1 56 ? -1.439 9.195 -8.32 1 85.62 56 LYS B CA 1
ATOM 2275 C C . LYS B 1 56 ? 0.014 8.734 -8.242 1 85.62 56 LYS B C 1
ATOM 2277 O O . LYS B 1 56 ? 0.823 9.336 -7.531 1 85.62 56 LYS B O 1
ATOM 2282 N N . ILE B 1 57 ? 0.328 7.703 -8.93 1 89.81 57 ILE B N 1
ATOM 2283 C CA . ILE B 1 57 ? 1.697 7.199 -8.969 1 89.81 57 ILE B CA 1
ATOM 2284 C C . ILE B 1 57 ? 2.607 8.227 -9.633 1 89.81 57 ILE B C 1
ATOM 2286 O O . ILE B 1 57 ? 3.727 8.469 -9.172 1 89.81 57 ILE B O 1
ATOM 2290 N N . GLU B 1 58 ? 2.125 8.797 -10.711 1 91.31 58 GLU B N 1
ATOM 2291 C CA . GLU B 1 58 ? 2.887 9.828 -11.414 1 91.31 58 GLU B CA 1
ATOM 2292 C C . GLU B 1 58 ? 3.215 10.992 -10.492 1 91.31 58 GLU B C 1
ATOM 2294 O O . GLU B 1 58 ? 4.363 11.438 -10.43 1 91.31 58 GLU B O 1
ATOM 2299 N N . ASN B 1 59 ? 2.264 11.461 -9.789 1 87.06 59 ASN B N 1
ATOM 2300 C CA . ASN B 1 59 ? 2.459 12.586 -8.875 1 87.06 59 ASN B CA 1
ATOM 2301 C C . ASN B 1 59 ? 3.459 12.242 -7.777 1 87.06 59 ASN B C 1
ATOM 2303 O O . ASN B 1 59 ? 4.332 13.055 -7.457 1 87.06 59 ASN B O 1
ATOM 2307 N N . ALA B 1 60 ? 3.287 11.094 -7.207 1 86.62 60 ALA B N 1
ATOM 2308 C CA . ALA B 1 60 ? 4.23 10.656 -6.184 1 86.62 60 ALA B CA 1
ATOM 2309 C C . ALA B 1 60 ? 5.648 10.562 -6.746 1 86.62 60 ALA B C 1
ATOM 2311 O O . ALA B 1 60 ? 6.609 10.961 -6.086 1 86.62 60 ALA B O 1
ATOM 2312 N N . THR B 1 61 ? 5.762 10.008 -7.906 1 88.81 61 THR B N 1
ATOM 2313 C CA . THR B 1 61 ? 7.059 9.883 -8.562 1 88.81 61 THR B CA 1
ATOM 2314 C C . THR B 1 61 ? 7.684 11.258 -8.797 1 88.81 61 THR B C 1
ATOM 2316 O O . THR B 1 61 ? 8.867 11.461 -8.516 1 88.81 61 THR B O 1
ATOM 2319 N N . LYS B 1 62 ? 6.941 12.195 -9.266 1 90.69 62 LYS B N 1
ATOM 2320 C CA . LYS B 1 62 ? 7.418 13.555 -9.5 1 90.69 62 LYS B CA 1
ATOM 2321 C C . LYS B 1 62 ? 7.922 14.195 -8.211 1 90.69 62 LYS B C 1
ATOM 2323 O O . LYS B 1 62 ? 8.945 14.875 -8.211 1 90.69 62 LYS B O 1
ATOM 2328 N N . VAL B 1 63 ? 7.219 13.992 -7.168 1 87.62 63 VAL B N 1
ATOM 2329 C CA . VAL B 1 63 ? 7.625 14.547 -5.879 1 87.62 63 VAL B CA 1
ATOM 2330 C C . VAL B 1 63 ? 8.984 13.984 -5.484 1 87.62 63 VAL B C 1
ATOM 2332 O O . VAL B 1 63 ? 9.867 14.719 -5.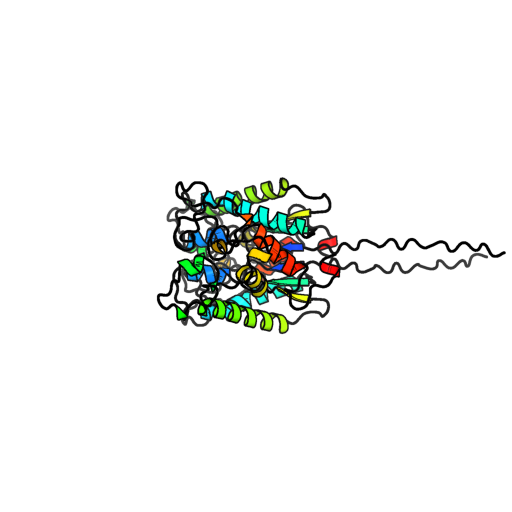035 1 87.62 63 VAL B O 1
ATOM 2335 N N . LEU B 1 64 ? 9.156 12.68 -5.641 1 86.69 64 LEU B N 1
ATOM 2336 C CA . LEU B 1 64 ? 10.422 12.062 -5.281 1 86.69 64 LEU B CA 1
ATOM 2337 C C . LEU B 1 64 ? 11.562 12.609 -6.137 1 86.69 64 LEU B C 1
ATOM 2339 O O . LEU B 1 64 ? 12.656 12.852 -5.637 1 86.69 64 LEU B O 1
ATOM 2343 N N . ILE B 1 65 ? 11.273 12.789 -7.402 1 88.5 65 ILE B N 1
ATOM 2344 C CA . ILE B 1 65 ? 12.258 13.391 -8.297 1 88.5 65 ILE B CA 1
ATOM 2345 C C . ILE B 1 65 ? 12.625 14.781 -7.793 1 88.5 65 ILE B C 1
ATOM 2347 O O . ILE B 1 65 ? 13.805 15.125 -7.695 1 88.5 65 ILE B O 1
ATOM 2351 N N . ASP B 1 66 ? 11.68 15.555 -7.441 1 88.75 66 ASP B N 1
ATOM 2352 C CA . ASP B 1 66 ? 11.875 16.922 -6.977 1 88.75 66 ASP B CA 1
ATOM 2353 C C . ASP B 1 66 ? 12.688 16.953 -5.684 1 88.75 66 ASP B C 1
ATOM 2355 O O . ASP B 1 66 ? 13.438 17.906 -5.438 1 88.75 66 ASP B O 1
ATOM 2359 N N . LEU B 1 67 ? 12.594 15.922 -4.953 1 85.25 67 LEU B N 1
ATOM 2360 C CA . LEU B 1 67 ? 13.273 15.867 -3.666 1 85.25 67 LEU B CA 1
ATOM 2361 C C . LEU B 1 67 ? 14.664 15.266 -3.814 1 85.25 67 LEU B C 1
ATOM 2363 O O . LEU B 1 67 ? 15.375 15.07 -2.822 1 85.25 67 LEU B O 1
ATOM 2367 N N . GLY B 1 68 ? 14.992 14.797 -5.039 1 83.12 68 GLY B N 1
ATOM 2368 C CA . GLY B 1 68 ? 16.391 14.477 -5.305 1 83.12 68 GLY B CA 1
ATOM 2369 C C . GLY B 1 68 ? 16.625 12.992 -5.484 1 83.12 68 GLY B C 1
ATOM 2370 O O . GLY B 1 68 ? 17.781 12.562 -5.59 1 83.12 68 GLY B O 1
ATOM 2371 N N . ALA B 1 69 ? 15.539 12.242 -5.523 1 82.56 69 ALA B N 1
ATOM 2372 C CA . ALA B 1 69 ? 15.727 10.812 -5.777 1 82.56 69 ALA B CA 1
ATOM 2373 C C . ALA B 1 69 ? 16.375 10.578 -7.141 1 82.56 69 ALA B C 1
ATOM 2375 O O . ALA B 1 69 ? 15.969 11.18 -8.141 1 82.56 69 ALA B O 1
ATOM 2376 N N . LYS B 1 70 ? 17.328 9.672 -7.141 1 83.94 70 LYS B N 1
ATOM 2377 C CA . LYS B 1 70 ? 18.047 9.438 -8.391 1 83.94 70 LYS B CA 1
ATOM 2378 C C . LYS B 1 70 ? 17.609 8.141 -9.047 1 83.94 70 LYS B C 1
ATOM 2380 O O . LYS B 1 70 ? 17.656 8.008 -10.273 1 83.94 70 LYS B O 1
ATOM 2385 N N . THR B 1 71 ? 17.266 7.191 -8.211 1 85.12 71 THR B N 1
ATOM 2386 C CA . THR B 1 71 ? 16.75 5.934 -8.719 1 85.12 71 THR B CA 1
ATOM 2387 C C . THR B 1 71 ? 15.414 5.59 -8.047 1 85.12 71 THR B C 1
ATOM 2389 O O . THR B 1 71 ? 15.344 5.488 -6.82 1 85.12 71 THR B O 1
ATOM 2392 N N . ILE B 1 72 ? 14.43 5.457 -8.828 1 87.12 72 ILE B N 1
ATOM 2393 C CA . ILE B 1 72 ? 13.094 5.16 -8.328 1 87.12 72 ILE B CA 1
ATOM 2394 C C . ILE B 1 72 ? 12.578 3.863 -8.953 1 87.12 72 ILE B C 1
ATOM 2396 O O . ILE B 1 72 ? 12.531 3.736 -10.18 1 87.12 72 ILE B O 1
ATOM 2400 N N . LEU B 1 73 ? 12.297 2.932 -8.102 1 88.38 73 LEU B N 1
ATOM 2401 C CA . LEU B 1 73 ? 11.695 1.666 -8.508 1 88.38 73 LEU B CA 1
ATOM 2402 C C . LEU B 1 73 ? 10.188 1.688 -8.289 1 88.38 73 LEU B C 1
ATOM 2404 O O . LEU B 1 73 ? 9.719 1.919 -7.172 1 88.38 73 LEU B O 1
ATOM 2408 N N . VAL B 1 74 ? 9.445 1.434 -9.344 1 90.12 74 VAL B N 1
ATOM 2409 C CA . VAL B 1 74 ? 7.984 1.457 -9.273 1 90.12 74 VAL B CA 1
ATOM 2410 C C . VAL B 1 74 ? 7.426 0.081 -9.633 1 90.12 74 VAL B C 1
ATOM 2412 O O . VAL B 1 74 ? 7.504 -0.343 -10.789 1 90.12 74 VAL B O 1
ATOM 2415 N N . PRO B 1 75 ? 6.836 -0.544 -8.664 1 90.81 75 PRO B N 1
ATOM 2416 C CA . PRO B 1 75 ? 6.34 -1.896 -8.93 1 90.81 75 PRO B CA 1
ATOM 2417 C C . PRO B 1 75 ? 5.031 -1.901 -9.719 1 90.81 75 PRO B C 1
ATOM 2419 O O . PRO B 1 75 ? 4.172 -1.041 -9.5 1 90.81 75 PRO B O 1
ATOM 2422 N N . GLY B 1 76 ? 4.98 -2.818 -10.641 1 92.5 76 GLY B N 1
ATOM 2423 C CA . GLY B 1 76 ? 3.674 -3.145 -11.188 1 92.5 76 GLY B CA 1
ATOM 2424 C C . GLY B 1 76 ? 2.816 -3.965 -10.242 1 92.5 76 GLY B C 1
ATOM 2425 O O . GLY B 1 76 ? 3.219 -4.234 -9.109 1 92.5 76 GLY B O 1
ATOM 2426 N N . ILE B 1 77 ? 1.657 -4.289 -10.734 1 93.88 77 ILE B N 1
ATOM 2427 C CA . ILE B 1 77 ? 0.805 -5.109 -9.883 1 93.88 77 ILE B CA 1
ATOM 2428 C C . ILE B 1 77 ? 0.934 -6.578 -10.281 1 93.88 77 ILE B C 1
ATOM 2430 O O . ILE B 1 77 ? 1.199 -6.891 -11.445 1 93.88 77 ILE B O 1
ATOM 2434 N N . PRO B 1 78 ? 0.854 -7.43 -9.305 1 94.44 78 PRO B N 1
ATOM 2435 C CA . PRO B 1 78 ? 0.974 -8.867 -9.562 1 94.44 78 PRO B CA 1
ATOM 2436 C C . PRO B 1 78 ? -0.202 -9.422 -10.359 1 94.44 78 PRO B C 1
ATOM 2438 O O . PRO B 1 78 ? -1.162 -8.695 -10.641 1 94.44 78 PRO B O 1
ATOM 2441 N N . PRO B 1 79 ? -0.029 -10.688 -10.836 1 97.06 79 PRO B N 1
ATOM 2442 C CA . PRO B 1 79 ? -1.176 -11.32 -11.492 1 97.06 79 PRO B CA 1
ATOM 2443 C C . PRO B 1 79 ? -2.338 -11.57 -10.539 1 97.06 79 PRO B C 1
ATOM 2445 O O . PRO B 1 79 ? -2.404 -12.633 -9.906 1 97.06 79 PRO B O 1
ATOM 2448 N N . MET B 1 80 ? -3.252 -10.688 -10.57 1 96.5 80 MET B N 1
ATOM 2449 C CA . MET B 1 80 ? -4.359 -10.711 -9.617 1 96.5 80 MET B CA 1
ATOM 2450 C C . MET B 1 80 ? -5.199 -11.977 -9.797 1 96.5 80 MET B C 1
ATOM 2452 O O . MET B 1 80 ? -5.773 -12.484 -8.836 1 96.5 80 MET B O 1
ATOM 2456 N N . GLY B 1 81 ? -5.195 -12.445 -10.992 1 98.06 81 GLY B N 1
ATOM 2457 C CA . GLY B 1 81 ? -5.984 -13.633 -11.281 1 98.06 81 GLY B CA 1
ATOM 2458 C C . GLY B 1 81 ? -5.449 -14.883 -10.617 1 98.06 81 GLY B C 1
ATOM 2459 O O . GLY B 1 81 ? -6.137 -15.906 -10.562 1 98.06 81 GLY B O 1
ATOM 2460 N N . CYS B 1 82 ? -4.238 -14.797 -10.109 1 97.62 82 CYS B N 1
ATOM 2461 C CA . CYS B 1 82 ? -3.615 -15.945 -9.461 1 97.62 82 CYS B CA 1
ATOM 2462 C C . CYS B 1 82 ? -3.617 -15.789 -7.949 1 97.62 82 CYS B C 1
ATOM 2464 O O . CYS B 1 82 ? -3.037 -16.609 -7.234 1 97.62 82 CYS B O 1
ATOM 2466 N N . ILE B 1 83 ? -4.195 -14.719 -7.398 1 95.12 83 ILE B N 1
ATOM 2467 C CA . ILE B 1 83 ? -4.219 -14.43 -5.969 1 95.12 83 ILE B CA 1
ATOM 2468 C C . ILE B 1 83 ? -5.402 -15.141 -5.32 1 95.12 83 ILE B C 1
ATOM 2470 O O . ILE B 1 83 ? -6.555 -14.922 -5.703 1 95.12 83 ILE B O 1
ATOM 2474 N N . PRO B 1 84 ? -5.141 -15.891 -4.305 1 95.38 84 PRO B N 1
ATOM 2475 C CA . PRO B 1 84 ? -6.188 -16.734 -3.725 1 95.38 84 PRO B CA 1
ATOM 2476 C C . PRO B 1 84 ? -7.418 -15.945 -3.291 1 95.38 84 PRO B C 1
ATOM 2478 O O . PRO B 1 84 ? -8.547 -16.391 -3.484 1 95.38 84 PRO B O 1
ATOM 2481 N N . ARG B 1 85 ? -7.215 -14.805 -2.754 1 91.94 85 ARG B N 1
ATOM 2482 C CA . ARG B 1 85 ? -8.344 -14.008 -2.279 1 91.94 85 ARG B CA 1
ATOM 2483 C C . ARG B 1 85 ? -9.266 -13.625 -3.434 1 91.94 85 ARG B C 1
ATOM 2485 O O . ARG B 1 85 ? -10.492 -13.656 -3.295 1 91.94 85 ARG B O 1
ATOM 2492 N N . PHE B 1 86 ? -8.75 -13.289 -4.527 1 94.81 86 PHE B N 1
ATOM 2493 C CA . PHE B 1 86 ? -9.555 -12.906 -5.68 1 94.81 86 PHE B CA 1
ATOM 2494 C C . PHE B 1 86 ? -10.195 -14.133 -6.32 1 94.81 86 PHE B C 1
ATOM 2496 O O . PHE B 1 86 ? -11.336 -14.07 -6.789 1 94.81 86 PHE B O 1
ATOM 2503 N N . LEU B 1 87 ? -9.43 -15.195 -6.348 1 96 87 LEU B N 1
ATOM 2504 C CA . LEU B 1 87 ? -10 -16.438 -6.848 1 96 87 LEU B CA 1
ATOM 2505 C C . LEU B 1 87 ? -11.219 -16.844 -6.027 1 96 87 LEU B C 1
ATOM 2507 O O . LEU B 1 87 ? -12.203 -17.344 -6.574 1 96 87 LEU B O 1
ATOM 2511 N N . ASN B 1 88 ? -11.117 -16.609 -4.77 1 93.5 88 ASN B N 1
ATOM 2512 C CA . ASN B 1 88 ? -12.242 -16.922 -3.889 1 93.5 88 ASN B CA 1
ATOM 2513 C C . ASN B 1 88 ? -13.383 -15.93 -4.059 1 93.5 88 ASN B C 1
ATOM 2515 O O . ASN B 1 88 ? -14.555 -16.312 -4.039 1 93.5 88 ASN B O 1
ATOM 2519 N N . LEU B 1 89 ? -13.109 -14.719 -4.207 1 92.31 89 LEU B N 1
ATOM 2520 C CA . LEU B 1 89 ? -14.086 -13.625 -4.246 1 92.31 89 LEU B CA 1
ATOM 2521 C C . LEU B 1 89 ? -14.828 -13.602 -5.578 1 92.31 89 LEU B C 1
ATOM 2523 O O . LEU B 1 89 ? -16 -13.227 -5.637 1 92.31 89 LEU B O 1
ATOM 2527 N N . LEU B 1 90 ? -14.109 -14.008 -6.641 1 95.06 90 LEU B N 1
ATOM 2528 C CA . LEU B 1 90 ? -14.641 -13.82 -7.984 1 95.06 90 LEU B CA 1
ATOM 2529 C C . LEU B 1 90 ? -14.68 -15.141 -8.742 1 95.06 90 LEU B C 1
ATOM 2531 O O . LEU B 1 90 ? -14.195 -15.227 -9.875 1 95.06 90 LEU B O 1
ATOM 2535 N N . PRO B 1 91 ? -15.328 -16.078 -8.141 1 93.31 91 PRO B N 1
ATOM 2536 C CA . PRO B 1 91 ? -15.406 -17.375 -8.828 1 93.31 91 PRO B CA 1
ATOM 2537 C C . PRO B 1 91 ? -16.219 -17.312 -10.117 1 93.31 91 PRO B C 1
ATOM 2539 O O . PRO B 1 91 ? -17.203 -16.562 -10.195 1 93.31 91 PRO B O 1
ATOM 2542 N N . SER B 1 92 ? -15.773 -18.078 -11.086 1 95.75 92 SER B N 1
ATOM 2543 C CA . SER B 1 92 ? -16.531 -18.234 -12.32 1 95.75 92 SER B CA 1
ATOM 2544 C C . SER B 1 92 ? -16.984 -19.672 -12.516 1 95.75 92 SER B C 1
ATOM 2546 O O . SER B 1 92 ? -16.234 -20.609 -12.234 1 95.75 92 SER B O 1
ATOM 2548 N N . LYS B 1 93 ? -18.172 -19.844 -13.008 1 95 93 LYS B N 1
ATOM 2549 C CA . LYS B 1 93 ? -18.688 -21.172 -13.336 1 95 93 LYS B CA 1
ATOM 2550 C C . LYS B 1 93 ? -18.141 -21.641 -14.68 1 95 93 LYS B C 1
ATOM 2552 O O . LYS B 1 93 ? -18.203 -22.844 -14.992 1 95 93 LYS B O 1
ATOM 2557 N N . ASN B 1 94 ? -17.719 -20.734 -15.469 1 97 94 ASN B N 1
ATOM 2558 C CA . ASN B 1 94 ? -17.141 -21.062 -16.766 1 97 94 ASN B CA 1
ATOM 2559 C C . ASN B 1 94 ? -15.656 -21.391 -16.656 1 97 94 ASN B C 1
ATOM 2561 O O . ASN B 1 94 ? -14.836 -20.516 -16.406 1 97 94 ASN B O 1
ATOM 2565 N N . HIS B 1 95 ? -15.312 -22.578 -16.906 1 95.19 95 HIS B N 1
ATOM 2566 C CA . HIS B 1 95 ? -13.938 -23.062 -16.797 1 95.19 95 HIS B CA 1
ATOM 2567 C C . HIS B 1 95 ? -13.016 -22.312 -17.766 1 95.19 95 HIS B C 1
ATOM 2569 O O . HIS B 1 95 ? -11.82 -22.172 -17.5 1 95.19 95 HIS B O 1
ATOM 2575 N N . ASN B 1 96 ? -13.609 -21.766 -18.781 1 97.25 96 ASN B N 1
ATOM 2576 C CA . ASN B 1 96 ? -12.828 -21.062 -19.797 1 97.25 96 ASN B CA 1
ATOM 2577 C C . ASN B 1 96 ? -12.344 -19.703 -19.297 1 97.25 96 ASN B C 1
ATOM 2579 O O . ASN B 1 96 ? -11.484 -19.078 -19.906 1 97.25 96 ASN B O 1
ATOM 2583 N N . ASP B 1 97 ? -12.859 -19.328 -18.156 1 98.19 97 ASP B N 1
ATOM 2584 C CA . ASP B 1 97 ? -12.445 -18.062 -17.578 1 98.19 97 ASP B CA 1
ATOM 2585 C C . ASP B 1 97 ? -11.109 -18.203 -16.844 1 98.19 97 ASP B C 1
ATOM 2587 O O . ASP B 1 97 ? -10.477 -17.203 -16.5 1 98.19 97 ASP B O 1
ATOM 2591 N N . TYR B 1 98 ? -10.719 -19.391 -16.688 1 98.19 98 TYR B N 1
ATOM 2592 C CA . TYR B 1 98 ? -9.453 -19.688 -16.016 1 98.19 98 TYR B CA 1
ATOM 2593 C C . TYR B 1 98 ? -8.398 -20.141 -17.016 1 98.19 98 TYR B C 1
ATOM 2595 O O . TYR B 1 98 ? -8.727 -20.766 -18.031 1 98.19 98 TYR B O 1
ATOM 2603 N N . ASP B 1 99 ? -7.16 -19.812 -16.766 1 97.81 99 ASP B N 1
ATOM 2604 C CA . ASP B 1 99 ? -6.086 -20.297 -17.625 1 97.81 99 ASP B CA 1
ATOM 2605 C C . ASP B 1 99 ? -5.562 -21.641 -17.125 1 97.81 99 ASP B C 1
ATOM 2607 O O . ASP B 1 99 ? -6.141 -22.25 -16.219 1 97.81 99 ASP B O 1
ATOM 2611 N N . LYS B 1 100 ? -4.492 -22.141 -17.781 1 95.75 100 LYS B N 1
ATOM 2612 C CA . LYS B 1 100 ? -3.984 -23.484 -17.5 1 95.75 100 LYS B CA 1
ATOM 2613 C C . LYS B 1 100 ? -3.439 -23.594 -16.078 1 95.75 100 LYS B C 1
ATOM 2615 O O . LYS B 1 100 ? -3.311 -24.688 -15.539 1 95.75 100 LYS B O 1
ATOM 2620 N N . LEU B 1 101 ? -3.172 -22.453 -15.438 1 95.94 101 LEU B N 1
ATOM 2621 C CA . LEU B 1 101 ? -2.617 -22.438 -14.094 1 95.94 101 LEU B CA 1
ATOM 2622 C C . LEU B 1 101 ? -3.727 -22.328 -13.047 1 95.94 101 LEU B C 1
ATOM 2624 O O . LEU B 1 101 ? -3.467 -22.422 -11.844 1 95.94 101 LEU B O 1
ATOM 2628 N N . GLY B 1 102 ? -4.938 -22.078 -13.492 1 96.75 102 GLY B N 1
ATOM 2629 C CA . GLY B 1 102 ? -6.066 -21.906 -12.594 1 96.75 102 GLY B CA 1
ATOM 2630 C C . GLY B 1 102 ? -6.312 -20.453 -12.211 1 96.75 102 GLY B C 1
ATOM 2631 O O . GLY B 1 102 ? -7.105 -20.172 -11.312 1 96.75 102 GLY B O 1
ATOM 2632 N N . CYS B 1 103 ? -5.695 -19.578 -12.922 1 98.25 103 CYS B N 1
ATOM 2633 C CA . CYS B 1 103 ? -5.852 -18.156 -12.656 1 98.25 103 CYS B CA 1
ATOM 2634 C C . CYS B 1 103 ? -6.992 -17.562 -13.477 1 98.25 103 CYS B C 1
ATOM 2636 O O . CYS B 1 103 ? -7.262 -18.031 -14.586 1 98.25 103 CYS B O 1
ATOM 2638 N N . LEU B 1 104 ? -7.625 -16.594 -12.977 1 98.62 104 LEU B N 1
ATOM 2639 C CA . LEU B 1 104 ? -8.656 -15.883 -13.719 1 98.62 104 LEU B CA 1
ATOM 2640 C C . LEU B 1 104 ? -8.039 -15.023 -14.82 1 98.62 104 LEU B C 1
ATOM 2642 O O . LEU B 1 104 ? -7.309 -14.07 -14.531 1 98.62 104 LEU B O 1
ATOM 2646 N N . LYS B 1 105 ? -8.43 -15.281 -16.047 1 98.75 105 LYS B N 1
ATOM 2647 C CA . LYS B 1 105 ? -7.812 -14.641 -17.203 1 98.75 105 LYS B CA 1
ATOM 2648 C C . LYS B 1 105 ? -8.109 -13.141 -17.234 1 98.75 105 LYS B C 1
ATOM 2650 O O . LYS B 1 105 ? -7.211 -12.328 -17.453 1 98.75 105 LYS B O 1
ATOM 2655 N N . TRP B 1 106 ? -9.359 -12.781 -17.016 1 98.5 106 TRP B N 1
ATOM 2656 C CA . TRP B 1 106 ? -9.758 -11.383 -17.156 1 98.5 106 TRP B CA 1
ATOM 2657 C C . TRP B 1 106 ? -9.078 -10.516 -16.109 1 98.5 106 TRP B C 1
ATOM 2659 O O . TRP B 1 106 ? -8.766 -9.344 -16.359 1 98.5 106 TRP B O 1
ATOM 2669 N N . LEU B 1 107 ? -8.844 -11.055 -14.938 1 98.31 107 LEU B N 1
ATOM 2670 C CA . LEU B 1 107 ? -8.18 -10.297 -13.883 1 98.31 107 LEU B CA 1
ATOM 2671 C C . LEU B 1 107 ? -6.691 -10.141 -14.188 1 98.31 107 LEU B C 1
ATOM 2673 O O . LEU B 1 107 ? -6.098 -9.102 -13.898 1 98.31 107 LEU B O 1
ATOM 2677 N N . ASN B 1 108 ? -6.078 -11.211 -14.742 1 98.62 108 ASN B N 1
ATOM 2678 C CA . ASN B 1 108 ? -4.703 -11.07 -15.203 1 98.62 108 ASN B CA 1
ATOM 2679 C C . ASN B 1 108 ? -4.594 -10.055 -16.344 1 98.62 108 ASN B C 1
ATOM 2681 O O . ASN B 1 108 ? -3.629 -9.297 -16.406 1 98.62 108 ASN B O 1
ATOM 2685 N N . ASP B 1 109 ? -5.57 -10.031 -17.219 1 98.69 109 ASP B N 1
ATOM 2686 C CA . ASP B 1 109 ? -5.621 -9.023 -18.266 1 98.69 109 ASP B CA 1
ATOM 2687 C C . ASP B 1 109 ? -5.703 -7.617 -17.672 1 98.69 109 ASP B C 1
ATOM 2689 O O . ASP B 1 109 ? -5.07 -6.688 -18.188 1 98.69 109 ASP B O 1
ATOM 2693 N N . PHE B 1 110 ? -6.469 -7.508 -16.641 1 98.38 110 PHE B N 1
ATOM 2694 C CA . PHE B 1 110 ? -6.602 -6.227 -15.961 1 98.38 110 PHE B CA 1
ATOM 2695 C C . PHE B 1 110 ? -5.266 -5.793 -15.367 1 98.38 110 PHE B C 1
ATOM 2697 O O . PHE B 1 110 ? -4.875 -4.633 -15.484 1 98.38 110 PHE B O 1
ATOM 2704 N N . SER B 1 111 ? -4.578 -6.695 -14.688 1 97.69 111 SER B N 1
ATOM 2705 C CA . SER B 1 111 ? -3.244 -6.402 -14.164 1 97.69 111 SER B CA 1
ATOM 2706 C C . SER B 1 111 ? -2.32 -5.898 -15.273 1 97.69 111 SER B C 1
ATOM 2708 O O . SER B 1 111 ? -1.611 -4.906 -15.086 1 97.69 111 SER B O 1
ATOM 2710 N N . GLN B 1 112 ? -2.367 -6.57 -16.375 1 98.44 112 GLN B N 1
ATOM 2711 C CA . GLN B 1 112 ? -1.495 -6.207 -17.484 1 98.44 112 GLN B CA 1
ATOM 2712 C C . GLN B 1 112 ? -1.878 -4.848 -18.062 1 98.44 112 GLN B C 1
ATOM 2714 O O . GLN B 1 112 ? -1.013 -4.09 -18.5 1 98.44 112 GLN B O 1
ATOM 2719 N N . TYR B 1 113 ? -3.164 -4.594 -18.078 1 98.56 113 TYR B N 1
ATOM 2720 C CA . TYR B 1 113 ? -3.633 -3.287 -18.531 1 98.56 113 TYR B CA 1
ATOM 2721 C C . TYR B 1 113 ? -3.045 -2.176 -17.672 1 98.56 113 TYR B C 1
ATOM 2723 O O . TYR B 1 113 ? -2.5 -1.2 -18.203 1 98.56 113 TYR B O 1
ATOM 2731 N N . HIS B 1 114 ? -3.127 -2.348 -16.406 1 97.56 114 HIS B N 1
ATOM 2732 C CA . HIS B 1 114 ? -2.51 -1.389 -15.492 1 97.56 114 HIS B CA 1
ATOM 2733 C C . HIS B 1 114 ? -1.01 -1.281 -15.734 1 97.56 114 HIS B C 1
ATOM 2735 O O . HIS B 1 114 ? -0.466 -0.176 -15.812 1 97.56 114 HIS B O 1
ATOM 2741 N N . ASN B 1 115 ? -0.352 -2.414 -15.812 1 97.56 115 ASN B N 1
ATOM 2742 C CA . ASN B 1 115 ? 1.104 -2.43 -15.906 1 97.56 115 ASN B CA 1
ATOM 2743 C C . ASN B 1 115 ? 1.588 -1.783 -17.203 1 97.56 115 ASN B C 1
ATOM 2745 O O . ASN B 1 115 ? 2.645 -1.148 -17.234 1 97.56 115 ASN B O 1
ATOM 2749 N N . ARG B 1 116 ? 0.843 -1.975 -18.281 1 98.44 116 ARG B N 1
ATOM 2750 C CA . ARG B 1 116 ? 1.178 -1.294 -19.531 1 98.44 116 ARG B CA 1
ATOM 2751 C C . ARG B 1 116 ? 1.057 0.219 -19.375 1 98.44 116 ARG B C 1
ATOM 2753 O O . ARG B 1 116 ? 1.934 0.965 -19.828 1 98.44 116 ARG B O 1
ATOM 2760 N N . ALA B 1 117 ? -0.053 0.632 -18.75 1 98 117 ALA B N 1
ATOM 2761 C CA . ALA B 1 117 ? -0.251 2.059 -18.5 1 98 117 ALA B CA 1
ATOM 2762 C C . ALA B 1 117 ? 0.859 2.623 -17.625 1 98 117 ALA B C 1
ATOM 2764 O O . ALA B 1 117 ? 1.329 3.74 -17.844 1 98 117 ALA B O 1
ATOM 2765 N N . LEU B 1 118 ? 1.248 1.886 -16.641 1 96.81 118 LEU B N 1
ATOM 2766 C CA . LEU B 1 118 ? 2.316 2.287 -15.727 1 96.81 118 LEU B CA 1
ATOM 2767 C C . LEU B 1 118 ? 3.631 2.461 -16.484 1 96.81 118 LEU B C 1
ATOM 2769 O O . LEU B 1 118 ? 4.32 3.471 -16.312 1 96.81 118 LEU B O 1
ATOM 2773 N N . LYS B 1 119 ? 3.963 1.501 -17.297 1 97.31 119 LYS B N 1
ATOM 2774 C CA . LYS B 1 119 ? 5.191 1.57 -18.094 1 97.31 119 LYS B CA 1
ATOM 2775 C C . LYS B 1 119 ? 5.188 2.795 -19 1 97.31 119 LYS B C 1
ATOM 2777 O O . LYS B 1 119 ? 6.195 3.5 -19.094 1 97.31 119 LYS B O 1
ATOM 2782 N N . GLN B 1 120 ? 4.113 3.049 -19.641 1 98 120 GLN B N 1
ATOM 2783 C CA . GLN B 1 120 ? 3.998 4.211 -20.516 1 98 120 GLN B CA 1
ATOM 2784 C C . GLN B 1 120 ? 4.18 5.508 -19.734 1 98 120 GLN B C 1
ATOM 2786 O O . GLN B 1 120 ? 4.867 6.426 -20.203 1 98 120 GLN B O 1
ATOM 2791 N N . MET B 1 121 ? 3.588 5.555 -18.609 1 96.81 121 MET B N 1
ATOM 2792 C CA . MET B 1 121 ? 3.719 6.73 -17.75 1 96.81 121 MET B CA 1
ATOM 2793 C C . MET B 1 121 ? 5.176 6.969 -17.359 1 96.81 121 MET B C 1
ATOM 2795 O O . MET B 1 121 ? 5.664 8.094 -17.438 1 96.81 121 MET B O 1
ATOM 2799 N N . LEU B 1 122 ? 5.828 5.934 -16.969 1 95.69 122 LEU B N 1
ATOM 2800 C CA . LEU B 1 122 ? 7.223 6.047 -16.547 1 95.69 122 LEU B CA 1
ATOM 2801 C C . LEU B 1 122 ? 8.094 6.535 -17.703 1 95.69 122 LEU B C 1
ATOM 2803 O O . LEU B 1 122 ? 9.094 7.227 -17.484 1 95.69 122 LEU B O 1
ATOM 2807 N N . GLN B 1 123 ? 7.746 6.258 -18.922 1 95.81 123 GLN B N 1
ATOM 2808 C CA . GLN B 1 123 ? 8.5 6.668 -20.109 1 95.81 123 GLN B CA 1
ATOM 2809 C C . GLN B 1 123 ? 8.234 8.133 -20.453 1 95.81 123 GLN B C 1
ATOM 2811 O O . GLN B 1 123 ? 9.078 8.789 -21.062 1 95.81 123 GLN B O 1
ATOM 2816 N N . ARG B 1 124 ? 7.199 8.609 -19.984 1 95.69 124 ARG B N 1
ATOM 2817 C CA . ARG B 1 124 ? 6.785 9.93 -20.438 1 95.69 124 ARG B CA 1
ATOM 2818 C C . ARG B 1 124 ? 7.156 11 -19.406 1 95.69 124 ARG B C 1
ATOM 2820 O O . ARG B 1 124 ? 7.234 12.188 -19.75 1 95.69 124 ARG B O 1
ATOM 2827 N N . ILE B 1 125 ? 7.328 10.625 -18.234 1 94.25 125 ILE B N 1
ATOM 2828 C CA . ILE B 1 125 ? 7.617 11.609 -17.188 1 94.25 125 ILE B CA 1
ATOM 2829 C C . ILE B 1 125 ? 8.914 12.344 -17.516 1 94.25 125 ILE B C 1
ATOM 2831 O O . ILE B 1 125 ? 9.938 11.719 -17.812 1 94.25 125 ILE B O 1
ATOM 2835 N N . HIS B 1 126 ? 8.867 13.609 -17.516 1 89.19 126 HIS B N 1
ATOM 2836 C CA . HIS B 1 126 ? 10.07 14.422 -17.688 1 89.19 126 HIS B CA 1
ATOM 2837 C C . HIS B 1 126 ? 10.938 14.391 -16.438 1 89.19 126 HIS B C 1
ATOM 2839 O O . HIS B 1 126 ? 10.438 14.555 -15.328 1 89.19 126 HIS B O 1
ATOM 2845 N N . HIS B 1 127 ? 12.172 14.078 -16.641 1 88.69 127 HIS B N 1
ATOM 2846 C CA . HIS B 1 127 ? 13.117 14.07 -15.531 1 88.69 127 HIS B CA 1
ATOM 2847 C C . HIS B 1 127 ? 14.539 14.289 -16.016 1 88.69 127 HIS B C 1
ATOM 2849 O O . HIS B 1 127 ? 14.828 14.125 -17.203 1 88.69 127 HIS B O 1
ATOM 2855 N N . ASP B 1 128 ? 15.367 14.758 -15.094 1 89.62 128 ASP B N 1
ATOM 2856 C CA . ASP B 1 128 ? 16.797 14.914 -15.367 1 89.62 128 ASP B CA 1
ATOM 2857 C C . ASP B 1 128 ? 17.422 13.594 -15.781 1 89.62 128 ASP B C 1
ATOM 2859 O O . ASP B 1 128 ? 17.109 12.539 -15.211 1 89.62 128 ASP B O 1
ATOM 2863 N N . PRO B 1 129 ? 18.344 13.609 -16.734 1 89.31 129 PRO B N 1
ATOM 2864 C CA . PRO B 1 129 ? 19 12.391 -17.219 1 89.31 129 PRO B CA 1
ATOM 2865 C C . PRO B 1 129 ? 19.703 11.617 -16.094 1 89.31 129 PRO B C 1
ATOM 2867 O O . PRO B 1 129 ? 20.016 10.43 -16.266 1 89.31 129 PRO B O 1
ATOM 2870 N N . THR B 1 130 ? 19.969 12.297 -15 1 87 130 THR B N 1
ATOM 2871 C CA . THR B 1 130 ? 20.641 11.625 -13.898 1 87 130 THR B CA 1
ATOM 2872 C C . THR B 1 130 ? 19.672 10.758 -13.109 1 87 130 THR B C 1
ATOM 2874 O O . THR B 1 130 ? 20.078 9.93 -12.297 1 87 130 THR B O 1
ATOM 2877 N N . VAL B 1 131 ? 18.406 10.977 -13.398 1 88.31 131 VAL B N 1
ATOM 2878 C CA . VAL B 1 131 ? 17.375 10.203 -12.711 1 88.31 131 VAL B CA 1
ATOM 2879 C C . VAL B 1 131 ? 17.047 8.953 -13.523 1 88.31 131 VAL B C 1
ATOM 2881 O O . VAL B 1 131 ? 16.938 9.008 -14.75 1 88.31 131 VAL B O 1
ATOM 2884 N N . THR B 1 132 ? 16.984 7.824 -12.812 1 89.75 132 THR B N 1
ATOM 2885 C CA . THR B 1 132 ? 16.578 6.566 -13.438 1 89.75 132 THR B CA 1
ATOM 2886 C C . THR B 1 132 ? 15.258 6.082 -12.867 1 89.75 132 THR B C 1
ATOM 2888 O O . THR B 1 132 ? 15.133 5.883 -11.656 1 89.75 132 THR B O 1
ATOM 2891 N N . LEU B 1 133 ? 14.297 5.957 -13.719 1 92 133 LEU B N 1
ATOM 2892 C CA . LEU B 1 133 ? 13.008 5.375 -13.367 1 92 133 LEU B CA 1
ATOM 2893 C C . LEU B 1 133 ? 12.93 3.918 -13.812 1 92 133 LEU B C 1
ATOM 2895 O O . LEU B 1 133 ? 13.172 3.611 -14.984 1 92 133 LEU B O 1
ATOM 2899 N N . ILE B 1 134 ? 12.625 3.076 -12.844 1 91.69 134 ILE B N 1
ATOM 2900 C CA . ILE B 1 134 ? 12.688 1.646 -13.125 1 91.69 134 ILE B CA 1
ATOM 2901 C C . ILE B 1 134 ? 11.328 1.009 -12.844 1 91.69 134 ILE B C 1
ATOM 2903 O O . ILE B 1 134 ? 10.766 1.188 -11.758 1 91.69 134 ILE B O 1
ATOM 2907 N N . TYR B 1 135 ? 10.812 0.317 -13.844 1 94.31 135 TYR B N 1
ATOM 2908 C CA . TYR B 1 135 ? 9.633 -0.525 -13.672 1 94.31 135 TYR B CA 1
ATOM 2909 C C . TYR B 1 135 ? 10.008 -1.876 -13.07 1 94.31 135 TYR B C 1
ATOM 2911 O O . TYR B 1 135 ? 10.859 -2.588 -13.617 1 94.31 135 TYR B O 1
ATOM 2919 N N . ALA B 1 136 ? 9.453 -2.184 -11.914 1 92.19 136 ALA B N 1
ATOM 2920 C CA . ALA B 1 136 ? 9.641 -3.498 -11.297 1 92.19 136 ALA B CA 1
ATOM 2921 C C . ALA B 1 136 ? 8.531 -4.457 -11.711 1 92.19 136 ALA B C 1
ATOM 2923 O O . ALA B 1 136 ? 7.363 -4.242 -11.383 1 92.19 136 ALA B O 1
ATOM 2924 N N . ASP B 1 137 ? 8.906 -5.512 -12.352 1 95.19 137 ASP B N 1
ATOM 2925 C CA . ASP B 1 137 ? 7.969 -6.461 -12.938 1 95.19 137 ASP B CA 1
ATOM 2926 C C . ASP B 1 137 ? 7.52 -7.496 -11.914 1 95.19 137 ASP B C 1
ATOM 2928 O O . ASP B 1 137 ? 7.832 -8.68 -12.047 1 95.19 137 ASP B O 1
ATOM 2932 N N . TYR B 1 138 ? 6.688 -7.066 -11 1 93.06 138 TYR B N 1
ATOM 2933 C CA . TYR B 1 138 ? 6.125 -7.945 -9.977 1 93.06 138 TYR B CA 1
ATOM 2934 C C . TYR B 1 138 ? 5.254 -9.023 -10.609 1 93.06 138 TYR B C 1
ATOM 2936 O O . TYR B 1 138 ? 5.188 -10.148 -10.109 1 93.06 138 TYR B O 1
ATOM 2944 N N . TYR B 1 139 ? 4.617 -8.648 -11.672 1 96.31 139 TYR B N 1
ATOM 2945 C CA . TYR B 1 139 ? 3.768 -9.594 -12.383 1 96.31 139 TYR B CA 1
ATOM 2946 C C . TYR B 1 139 ? 4.574 -10.789 -12.875 1 96.31 139 TYR B C 1
ATOM 2948 O O . TYR B 1 139 ? 4.246 -11.938 -12.562 1 96.31 139 TYR B O 1
ATOM 2956 N N . GLY B 1 140 ? 5.645 -10.484 -13.602 1 96.75 140 GLY B N 1
ATOM 2957 C CA . GLY B 1 140 ? 6.473 -11.547 -14.141 1 96.75 140 GLY B CA 1
ATOM 2958 C C . GLY B 1 140 ? 7.148 -12.383 -13.062 1 96.75 140 GLY B C 1
ATOM 2959 O O . GLY B 1 140 ? 7.219 -13.609 -13.172 1 96.75 140 GLY B O 1
ATOM 2960 N N . ALA B 1 141 ? 7.637 -11.719 -12.039 1 94.38 141 ALA B N 1
ATOM 2961 C CA . ALA B 1 141 ? 8.32 -12.43 -10.953 1 94.38 141 ALA B CA 1
ATOM 2962 C C . ALA B 1 141 ? 7.375 -13.398 -10.258 1 94.38 141 ALA B C 1
ATOM 2964 O O . ALA B 1 141 ? 7.742 -14.547 -9.984 1 94.38 141 ALA B O 1
ATOM 2965 N N . MET B 1 142 ? 6.172 -12.992 -9.961 1 94.69 142 MET B N 1
ATOM 2966 C CA . MET B 1 142 ? 5.211 -13.859 -9.289 1 94.69 142 MET B CA 1
ATOM 2967 C C . MET B 1 142 ? 4.75 -14.984 -10.211 1 94.69 142 MET B C 1
ATOM 2969 O O . MET B 1 142 ? 4.617 -16.125 -9.781 1 94.69 142 MET B O 1
ATOM 2973 N N . LEU B 1 143 ? 4.508 -14.664 -11.438 1 96.56 143 LEU B N 1
ATOM 2974 C CA . LEU B 1 143 ? 4.039 -15.68 -12.375 1 96.56 143 LEU B CA 1
ATOM 2975 C C . LEU B 1 143 ? 5.062 -16.797 -12.516 1 96.56 143 LEU B C 1
ATOM 2977 O O . LEU B 1 143 ? 4.695 -17.969 -12.695 1 96.56 143 LEU B O 1
ATOM 2981 N N . LYS B 1 144 ? 6.301 -16.453 -12.383 1 95.69 144 LYS B N 1
ATOM 2982 C CA . LYS B 1 144 ? 7.355 -17.453 -12.469 1 95.69 144 LYS B CA 1
ATOM 2983 C C . LYS B 1 144 ? 7.191 -18.516 -11.383 1 95.69 144 LYS B C 1
ATOM 2985 O O . LYS B 1 144 ? 7.293 -19.719 -11.656 1 95.69 144 LYS B O 1
ATOM 2990 N N . ILE B 1 145 ? 6.871 -18.109 -10.156 1 95.12 145 ILE B N 1
ATOM 2991 C CA . ILE B 1 145 ? 6.781 -19.078 -9.07 1 95.12 145 ILE B CA 1
ATOM 2992 C C . ILE B 1 145 ? 5.418 -19.766 -9.102 1 95.12 145 ILE B C 1
ATOM 2994 O O . ILE B 1 145 ? 5.262 -20.875 -8.602 1 95.12 145 ILE B O 1
ATOM 2998 N N . VAL B 1 146 ? 4.477 -19.156 -9.758 1 96.56 146 VAL B N 1
ATOM 2999 C CA . VAL B 1 146 ? 3.191 -19.812 -9.961 1 96.56 146 VAL B CA 1
ATOM 3000 C C . VAL B 1 146 ? 3.33 -20.906 -11.016 1 96.56 146 VAL B C 1
ATOM 3002 O O . VAL B 1 146 ? 2.768 -22 -10.875 1 96.56 146 VAL B O 1
ATOM 3005 N N . ARG B 1 147 ? 4.109 -20.688 -12 1 95.44 147 ARG B N 1
ATOM 3006 C CA . ARG B 1 147 ? 4.281 -21.609 -13.117 1 95.44 147 ARG B CA 1
ATOM 3007 C C . ARG B 1 147 ? 5.199 -22.766 -12.75 1 95.44 147 ARG B C 1
ATOM 3009 O O . ARG B 1 147 ? 5.004 -23.891 -13.203 1 95.44 147 ARG B O 1
ATOM 3016 N N . SER B 1 148 ? 6.211 -22.406 -11.891 1 94.56 148 SER B N 1
ATOM 3017 C CA . SER B 1 148 ? 7.203 -23.422 -11.531 1 94.56 148 SER B CA 1
ATOM 3018 C C . SER B 1 148 ? 7.484 -23.391 -10.031 1 94.56 148 SER B C 1
ATOM 3020 O O . SER B 1 148 ? 8.617 -23.141 -9.609 1 94.56 148 SER B O 1
ATOM 3022 N N . PRO B 1 149 ? 6.496 -23.781 -9.289 1 94.5 149 PRO B N 1
ATOM 3023 C CA . PRO B 1 149 ? 6.6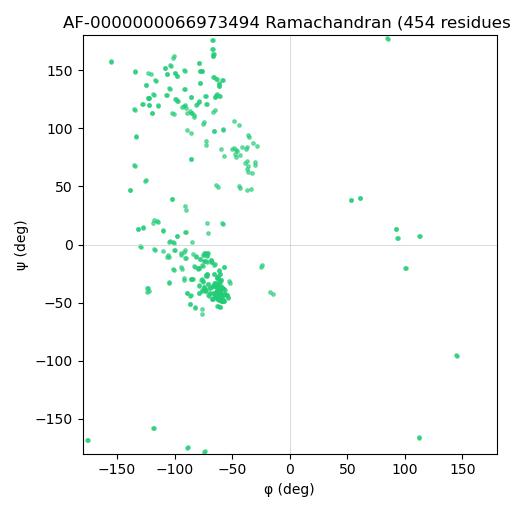37 -23.672 -7.832 1 94.5 149 PRO B CA 1
ATOM 3024 C C . PRO B 1 149 ? 7.719 -24.578 -7.266 1 94.5 149 PRO B C 1
ATOM 3026 O O . PRO B 1 149 ? 8.469 -24.172 -6.375 1 94.5 149 PRO B O 1
ATOM 3029 N N . GLN B 1 150 ? 7.953 -25.75 -7.762 1 92.38 150 GLN B N 1
ATOM 3030 C CA . GLN B 1 150 ? 8.875 -26.734 -7.191 1 92.38 150 GLN B CA 1
ATOM 3031 C C . GLN B 1 150 ? 10.328 -26.312 -7.402 1 92.38 150 GLN B C 1
ATOM 3033 O O . GLN B 1 150 ? 11.203 -26.672 -6.609 1 92.38 150 GLN B O 1
ATOM 3038 N N . ASN B 1 151 ? 10.555 -25.562 -8.398 1 89.31 151 ASN B N 1
ATOM 3039 C CA . ASN B 1 151 ? 11.906 -25.094 -8.695 1 89.31 151 ASN B CA 1
ATOM 3040 C C . ASN B 1 151 ? 12.352 -24.016 -7.711 1 89.31 151 ASN B C 1
ATOM 3042 O O . ASN B 1 151 ? 13.539 -23.703 -7.625 1 89.31 151 ASN B O 1
ATOM 3046 N N . ASN B 1 152 ? 11.391 -23.609 -6.895 1 85.94 152 ASN B N 1
ATOM 3047 C CA . ASN B 1 152 ? 11.703 -22.453 -6.059 1 85.94 152 ASN B CA 1
ATOM 3048 C C . ASN B 1 152 ? 11.328 -22.703 -4.598 1 85.94 152 ASN B C 1
ATOM 3050 O O . ASN B 1 152 ? 11.156 -21.75 -3.83 1 85.94 152 ASN B O 1
ATOM 3054 N N . GLY B 1 153 ? 11.062 -23.938 -4.293 1 90.94 153 GLY B N 1
ATOM 3055 C CA . GLY B 1 153 ? 10.852 -24.328 -2.906 1 90.94 153 GLY B CA 1
ATOM 3056 C C . GLY B 1 153 ? 9.383 -24.312 -2.506 1 90.94 153 GLY B C 1
ATOM 3057 O O . GLY B 1 153 ? 9.055 -24.578 -1.349 1 90.94 153 GLY B O 1
ATOM 3058 N N . PHE B 1 154 ? 8.492 -24.062 -3.488 1 95.5 154 PHE B N 1
ATOM 3059 C CA . PHE B 1 154 ? 7.055 -24.078 -3.24 1 95.5 154 PHE B CA 1
ATOM 3060 C C . PHE B 1 154 ? 6.438 -25.391 -3.717 1 95.5 154 PHE B C 1
ATOM 3062 O O . PHE B 1 154 ? 7.059 -26.125 -4.48 1 95.5 154 PHE B O 1
ATOM 3069 N N . THR B 1 155 ? 5.246 -25.672 -3.219 1 93.06 155 THR B N 1
ATOM 3070 C CA . THR B 1 155 ? 4.59 -26.891 -3.641 1 93.06 155 THR B CA 1
ATOM 3071 C C . THR B 1 155 ? 3.473 -26.609 -4.637 1 93.06 155 THR B C 1
ATOM 3073 O O . THR B 1 155 ? 2.887 -25.516 -4.617 1 93.06 155 THR B O 1
ATOM 3076 N N . LYS B 1 156 ? 3.191 -27.578 -5.418 1 89.5 156 LYS B N 1
ATOM 3077 C CA . LYS B 1 156 ? 2.152 -27.422 -6.434 1 89.5 156 LYS B CA 1
ATOM 3078 C C . LYS B 1 156 ? 0.792 -27.156 -5.797 1 89.5 156 LYS B C 1
ATOM 3080 O O . LYS B 1 156 ? 0.02 -26.344 -6.293 1 89.5 156 LYS B O 1
ATOM 3085 N N . GLU B 1 157 ? 0.5 -27.75 -4.707 1 87.75 157 GLU B N 1
ATOM 3086 C CA . GLU B 1 157 ? -0.798 -27.641 -4.047 1 87.75 157 GLU B CA 1
ATOM 3087 C C . GLU B 1 157 ? -0.963 -26.297 -3.361 1 87.75 157 GLU B C 1
ATOM 3089 O O . GLU B 1 157 ? -2.082 -25.875 -3.049 1 87.75 157 GLU B O 1
ATOM 3094 N N . SER B 1 158 ? 0.177 -25.578 -3.219 1 89.38 158 SER B N 1
ATOM 3095 C CA . SER B 1 158 ? 0.149 -24.344 -2.436 1 89.38 158 SER B CA 1
ATOM 3096 C C . SER B 1 158 ? 0.06 -23.125 -3.338 1 89.38 158 SER B C 1
ATOM 3098 O O . SER B 1 158 ? -0.113 -22 -2.854 1 89.38 158 SER B O 1
ATOM 3100 N N . VAL B 1 159 ? 0.117 -23.328 -4.637 1 91.69 159 VAL B N 1
ATOM 3101 C CA . VAL B 1 159 ? 0.335 -22.219 -5.566 1 91.69 159 VAL B CA 1
ATOM 3102 C C . VAL B 1 159 ? -0.857 -21.266 -5.523 1 91.69 159 VAL B C 1
ATOM 3104 O O . VAL B 1 159 ? -0.685 -20.047 -5.516 1 91.69 159 VAL B O 1
ATOM 3107 N N . LEU B 1 160 ? -2.078 -21.812 -5.469 1 95.81 160 LEU B N 1
ATOM 3108 C CA . LEU B 1 160 ? -3.262 -20.953 -5.488 1 95.81 160 LEU B CA 1
ATOM 3109 C C . LEU B 1 160 ? -4.031 -21.062 -4.176 1 95.81 160 LEU B C 1
ATOM 3111 O O . LEU B 1 160 ? -5.223 -20.766 -4.125 1 95.81 160 LEU B O 1
ATOM 3115 N N . ARG B 1 161 ? -3.342 -21.531 -3.15 1 95.06 161 ARG B N 1
ATOM 3116 C CA . ARG B 1 161 ? -3.959 -21.703 -1.839 1 95.06 161 ARG B CA 1
ATOM 3117 C C . ARG B 1 161 ? -3.178 -20.953 -0.764 1 95.06 161 ARG B C 1
ATOM 3119 O O . ARG B 1 161 ? -1.945 -20.984 -0.746 1 95.06 161 ARG B O 1
ATOM 3126 N N . ALA B 1 162 ? -3.869 -20.281 0.128 1 93.56 162 ALA B N 1
ATOM 3127 C CA . ALA B 1 162 ? -3.213 -19.547 1.211 1 93.56 162 ALA B CA 1
ATOM 3128 C C . ALA B 1 162 ? -2.775 -20.5 2.324 1 93.56 162 ALA B C 1
ATOM 3130 O O . ALA B 1 162 ? -3.395 -21.547 2.535 1 93.56 162 ALA B O 1
ATOM 3131 N N . CYS B 1 163 ? -1.727 -20.156 2.984 1 92 163 CYS B N 1
ATOM 3132 C CA . CYS B 1 163 ? -1.229 -20.922 4.121 1 92 163 CYS B CA 1
ATOM 3133 C C . CYS B 1 163 ? -2.168 -20.797 5.316 1 92 163 CYS B C 1
ATOM 3135 O O . CYS B 1 163 ? -2.383 -21.766 6.047 1 92 163 CYS B O 1
ATOM 3137 N N . CYS B 1 164 ? -2.736 -19.656 5.516 1 88 164 CYS B N 1
ATOM 3138 C CA . CYS B 1 164 ? -3.617 -19.375 6.641 1 88 164 CYS B CA 1
ATOM 3139 C C . CYS B 1 164 ? -4.984 -18.891 6.164 1 88 164 CYS B C 1
ATOM 3141 O O . CYS B 1 164 ? -5.078 -17.922 5.418 1 88 164 CYS B O 1
ATOM 3143 N N . GLY B 1 165 ? -5.977 -19.562 6.641 1 86.81 165 GLY B N 1
ATOM 3144 C CA . GLY B 1 165 ? -7.328 -19.188 6.246 1 86.81 165 GLY B CA 1
ATOM 3145 C C . GLY B 1 165 ? -8.391 -20 6.965 1 86.81 165 GLY B C 1
ATOM 3146 O O . GLY B 1 165 ? -8.148 -20.547 8.039 1 86.81 165 GLY B O 1
ATOM 3147 N N . VAL B 1 166 ? -9.625 -19.875 6.461 1 81.38 166 VAL B N 1
ATOM 3148 C CA . VAL B 1 166 ? -10.75 -20.531 7.141 1 81.38 166 VAL B CA 1
ATOM 3149 C C . VAL B 1 166 ? -11.258 -21.688 6.301 1 81.38 166 VAL B C 1
ATOM 3151 O O . VAL B 1 166 ? -12.367 -22.188 6.527 1 81.38 166 VAL B O 1
ATOM 3154 N N . GLY B 1 167 ? -10.508 -22.109 5.25 1 83.06 167 GLY B N 1
ATOM 3155 C CA . GLY B 1 167 ? -10.891 -23.25 4.434 1 83.06 167 GLY B CA 1
ATOM 3156 C C . GLY B 1 167 ? -11.273 -22.875 3.02 1 83.06 167 GLY B C 1
ATOM 3157 O O . GLY B 1 167 ? -10.852 -21.828 2.51 1 83.06 167 GLY B O 1
ATOM 3158 N N . GLY B 1 168 ? -11.945 -23.875 2.32 1 86.94 168 GLY B N 1
ATOM 3159 C CA . GLY B 1 168 ? -12.305 -23.688 0.925 1 86.94 168 GLY B CA 1
ATOM 3160 C C . GLY B 1 168 ? -11.18 -24.031 -0.034 1 86.94 168 GLY B C 1
ATOM 3161 O O . GLY B 1 168 ? -10.078 -24.375 0.394 1 86.94 168 GLY B O 1
ATOM 3162 N N . ALA B 1 169 ? -11.516 -23.906 -1.313 1 90 169 ALA B N 1
ATOM 3163 C CA . ALA B 1 169 ? -10.586 -24.328 -2.359 1 90 169 ALA B CA 1
ATOM 3164 C C . ALA B 1 169 ? -9.273 -23.562 -2.277 1 90 169 ALA B C 1
ATOM 3166 O O . ALA B 1 169 ? -8.203 -24.109 -2.543 1 90 169 ALA B O 1
ATOM 3167 N N . TYR B 1 170 ? -9.352 -22.312 -1.793 1 93.81 170 TYR B N 1
ATOM 3168 C CA . TYR B 1 170 ? -8.18 -21.453 -1.823 1 93.81 170 TYR B CA 1
ATOM 3169 C C . TYR B 1 170 ? -7.742 -21.062 -0.413 1 93.81 170 TYR B C 1
ATOM 3171 O O . TYR B 1 170 ? -6.73 -20.391 -0.23 1 93.81 170 TYR B O 1
ATOM 3179 N N . ASN B 1 171 ? -8.484 -21.469 0.606 1 90.88 171 ASN B N 1
ATOM 3180 C CA . ASN B 1 171 ? -8.25 -21.094 2.002 1 90.88 171 ASN B CA 1
ATOM 3181 C C . ASN B 1 171 ? -8.156 -19.594 2.18 1 90.88 171 ASN B C 1
ATOM 3183 O O . ASN B 1 171 ? -7.285 -19.094 2.904 1 90.88 171 ASN B O 1
ATOM 3187 N N . ALA B 1 172 ? -8.992 -18.828 1.442 1 88.06 172 ALA B N 1
ATOM 3188 C CA . ALA B 1 172 ? -8.82 -17.375 1.393 1 88.06 172 ALA B CA 1
ATOM 3189 C C . ALA B 1 172 ? -10.172 -16.672 1.449 1 88.06 172 ALA B C 1
ATOM 3191 O O . ALA B 1 172 ? -10.414 -15.719 0.695 1 88.06 172 ALA B O 1
ATOM 3192 N N . ASP B 1 173 ? -11.016 -17.047 2.318 1 73.88 173 ASP B N 1
ATOM 3193 C CA . ASP B 1 173 ? -12.336 -16.422 2.416 1 73.88 173 ASP B CA 1
ATOM 3194 C C . ASP B 1 173 ? -12.258 -15.055 3.084 1 73.88 173 ASP B C 1
ATOM 3196 O O . ASP B 1 173 ? -12.961 -14.125 2.695 1 73.88 173 ASP B O 1
ATOM 3200 N N . SER B 1 174 ? -11.664 -15.125 4.324 1 62.03 174 SER B N 1
ATOM 3201 C CA . SER B 1 174 ? -11.57 -13.867 5.059 1 62.03 174 SER B CA 1
ATOM 3202 C C . SER B 1 174 ? -10.133 -13.547 5.426 1 62.03 174 SER B C 1
ATOM 3204 O O . SER B 1 174 ? -9.266 -14.422 5.387 1 62.03 174 SER B O 1
ATOM 3206 N N . LEU B 1 175 ? -9.836 -12.234 5.465 1 59.44 175 LEU B N 1
ATOM 3207 C CA . LEU B 1 175 ? -8.523 -11.789 5.914 1 59.44 175 LEU B CA 1
ATOM 3208 C C . LEU B 1 175 ? -8.242 -12.258 7.34 1 59.44 175 LEU B C 1
ATOM 3210 O O . LEU B 1 175 ? -7.344 -11.75 8.008 1 59.44 175 LEU B O 1
ATOM 3214 N N . VAL B 1 176 ? -8.969 -13.25 7.809 1 58.16 176 VAL B N 1
ATOM 3215 C CA . VAL B 1 176 ? -8.977 -13.484 9.25 1 58.16 176 VAL B CA 1
ATOM 3216 C C . VAL B 1 176 ? -7.855 -14.453 9.617 1 58.16 176 VAL B C 1
ATOM 3218 O O . VAL B 1 176 ? -8.07 -15.398 10.375 1 58.16 176 VAL B O 1
ATOM 3221 N N . CYS B 1 177 ? -6.742 -14.453 8.828 1 64 177 CYS B N 1
ATOM 3222 C CA . CYS B 1 177 ? -5.766 -15.312 9.484 1 64 177 CYS B CA 1
ATOM 3223 C C . CYS B 1 177 ? -5.379 -14.75 10.852 1 64 177 CYS B C 1
ATOM 3225 O O . CYS B 1 177 ? -4.371 -14.047 10.969 1 64 177 CYS B O 1
ATOM 3227 N N . ASN B 1 178 ? -6.414 -14.391 11.695 1 54.03 178 ASN B N 1
ATOM 3228 C CA . ASN B 1 178 ? -6.031 -13.938 13.023 1 54.03 178 ASN B CA 1
ATOM 3229 C C . ASN B 1 178 ? -5.789 -15.109 13.969 1 54.03 178 ASN B C 1
ATOM 3231 O O . ASN B 1 178 ? -6.352 -16.188 13.781 1 54.03 178 ASN B O 1
ATOM 3235 N N . GLY B 1 179 ? -4.559 -15.32 14.367 1 49.16 179 GLY B N 1
ATOM 3236 C CA . GLY B 1 179 ? -4.215 -16.328 15.367 1 49.16 179 GLY B CA 1
ATOM 3237 C C . GLY B 1 179 ? -5.41 -16.781 16.172 1 49.16 179 GLY B C 1
ATOM 3238 O O . GLY B 1 179 ? -5.34 -17.797 16.875 1 49.16 179 GLY B O 1
ATOM 3239 N N . ASN B 1 180 ? -6.18 -15.891 16.5 1 46.19 180 ASN B N 1
ATOM 3240 C CA . ASN B 1 180 ? -7.191 -16.359 17.438 1 46.19 180 ASN B CA 1
ATOM 3241 C C . ASN B 1 180 ? -8.273 -17.172 16.734 1 46.19 180 ASN B C 1
ATOM 3243 O O . ASN B 1 180 ? -9.25 -17.594 17.359 1 46.19 180 ASN B O 1
ATOM 3247 N N . ALA B 1 181 ? -8.469 -16.844 15.547 1 46.5 181 ALA B N 1
ATOM 3248 C CA . ALA B 1 181 ? -9.672 -17.578 15.156 1 46.5 181 ALA B CA 1
ATOM 3249 C C . ALA B 1 181 ? -9.484 -19.078 15.328 1 46.5 181 ALA B C 1
ATOM 3251 O O . ALA B 1 181 ? -8.523 -19.656 14.82 1 46.5 181 ALA B O 1
ATOM 3252 N N . THR B 1 182 ? -9.945 -19.562 16.344 1 49.47 182 THR B N 1
ATOM 3253 C CA . THR B 1 182 ? -10.156 -20.984 16.656 1 49.47 182 THR B CA 1
ATOM 3254 C C . THR B 1 182 ? -10.305 -21.797 15.383 1 49.47 182 THR B C 1
ATOM 3256 O O . THR B 1 182 ? -10.094 -23.016 15.391 1 49.47 182 THR B O 1
ATOM 3259 N N . THR B 1 183 ? -10.617 -21.109 14.273 1 56.16 183 THR B N 1
ATOM 3260 C CA . THR B 1 183 ? -10.961 -21.922 13.109 1 56.16 183 THR B CA 1
ATOM 3261 C C . THR B 1 183 ? -9.977 -21.688 11.969 1 56.16 183 THR B C 1
ATOM 3263 O O . THR B 1 183 ? -10.227 -22.094 10.836 1 56.16 183 THR B O 1
ATOM 3266 N N . SER B 1 184 ? -8.805 -21.188 12.312 1 62.38 184 SER B N 1
ATOM 3267 C CA . SER B 1 184 ? -7.902 -20.969 11.188 1 62.38 184 SER B CA 1
ATOM 3268 C C . SER B 1 184 ? -7.234 -22.266 10.742 1 62.38 184 SER B C 1
ATOM 3270 O O . SER B 1 184 ? -6.875 -23.094 11.57 1 62.38 184 SER B O 1
ATOM 3272 N N . ASN B 1 185 ? -7.422 -22.578 9.461 1 79.75 185 ASN B N 1
ATOM 3273 C CA . ASN B 1 185 ? -6.605 -23.594 8.789 1 79.75 185 ASN B CA 1
ATOM 3274 C C . ASN B 1 185 ? -5.211 -23.062 8.477 1 79.75 185 ASN B C 1
ATOM 3276 O O . ASN B 1 185 ? -5.051 -22.172 7.641 1 79.75 185 ASN B O 1
ATOM 3280 N N . LEU B 1 186 ? -4.293 -23.516 9.281 1 85.62 186 LEU B N 1
ATOM 3281 C CA . LEU B 1 186 ? -2.904 -23.094 9.141 1 85.62 186 LEU B CA 1
ATOM 3282 C C . LEU B 1 186 ? -2.053 -24.219 8.555 1 85.62 186 LEU B C 1
ATOM 3284 O O . LEU B 1 186 ? -2.135 -25.359 9 1 85.62 186 LEU B O 1
ATOM 3288 N N . CYS B 1 187 ? -1.33 -23.844 7.52 1 89.62 187 CYS B N 1
ATOM 3289 C CA . CYS B 1 187 ? -0.404 -24.812 6.953 1 89.62 187 CYS B CA 1
ATOM 3290 C C . CYS B 1 187 ? 0.717 -25.141 7.934 1 89.62 187 CYS B C 1
ATOM 3292 O O . CYS B 1 187 ? 0.999 -24.344 8.836 1 89.62 187 CYS B O 1
ATOM 3294 N N . THR B 1 188 ? 1.406 -26.219 7.727 1 89.25 188 THR B N 1
ATOM 3295 C CA . THR B 1 188 ? 2.48 -26.656 8.609 1 89.25 188 THR B CA 1
ATOM 3296 C C . THR B 1 188 ? 3.793 -25.969 8.242 1 89.25 188 THR B C 1
ATOM 3298 O O . THR B 1 188 ? 4.652 -25.766 9.102 1 89.25 188 THR B O 1
ATOM 3301 N N . GLU B 1 189 ? 3.932 -25.641 6.957 1 93.88 189 GLU B N 1
ATOM 3302 C CA . GLU B 1 189 ? 5.184 -25.062 6.484 1 93.88 189 GLU B CA 1
ATOM 3303 C C . GLU B 1 189 ? 4.93 -23.844 5.605 1 93.88 189 GLU B C 1
ATOM 3305 O O . GLU B 1 189 ? 4.863 -23.953 4.379 1 93.88 189 GLU B O 1
ATOM 3310 N N . PRO B 1 190 ? 4.922 -22.656 6.215 1 92.31 190 PRO B N 1
ATOM 3311 C CA . PRO B 1 190 ? 4.621 -21.453 5.457 1 92.31 190 PRO B CA 1
ATOM 3312 C C . PRO B 1 190 ? 5.613 -21.203 4.324 1 92.31 190 PRO B C 1
ATOM 3314 O O . PRO B 1 190 ? 5.25 -20.625 3.291 1 92.31 190 PRO B O 1
ATOM 3317 N N . SER B 1 191 ? 6.836 -21.703 4.438 1 94.25 191 SER B N 1
ATOM 3318 C CA . SER B 1 191 ? 7.867 -21.438 3.441 1 94.25 191 SER B CA 1
ATOM 3319 C C . SER B 1 191 ? 7.594 -22.188 2.143 1 94.25 191 SER B C 1
ATOM 3321 O O . SER B 1 191 ? 8.219 -21.906 1.115 1 94.25 191 SER B O 1
ATOM 3323 N N . ARG B 1 192 ? 6.648 -23.062 2.15 1 95.94 192 ARG B N 1
ATOM 3324 C CA . ARG B 1 192 ? 6.324 -23.844 0.965 1 95.94 192 ARG B CA 1
ATOM 3325 C C . ARG B 1 192 ? 5.094 -23.297 0.259 1 95.94 192 ARG B C 1
ATOM 3327 O O . ARG B 1 192 ? 4.629 -23.859 -0.732 1 95.94 192 ARG B O 1
ATOM 3334 N N . TYR B 1 193 ? 4.547 -22.219 0.762 1 95.69 193 TYR B N 1
ATOM 3335 C CA . TYR B 1 193 ? 3.404 -21.531 0.168 1 95.69 193 TYR B CA 1
ATOM 3336 C C . TYR B 1 193 ? 3.826 -20.203 -0.447 1 95.69 193 TYR B C 1
ATOM 3338 O O . TYR B 1 193 ? 4.801 -19.578 -0.003 1 95.69 193 TYR B O 1
ATOM 3346 N N . ILE B 1 194 ? 3.062 -19.828 -1.444 1 95.44 194 ILE B N 1
ATOM 3347 C CA . ILE B 1 194 ? 3.281 -18.5 -2.041 1 95.44 194 ILE B CA 1
ATOM 3348 C C . ILE B 1 194 ? 2.506 -17.453 -1.258 1 95.44 194 ILE B C 1
ATOM 3350 O O . ILE B 1 194 ? 3.055 -16.406 -0.9 1 95.44 194 ILE B O 1
ATOM 3354 N N . SER B 1 195 ? 1.271 -17.797 -0.934 1 93 195 SER B N 1
ATOM 3355 C CA . SER B 1 195 ? 0.396 -16.844 -0.236 1 93 195 SER B CA 1
ATOM 3356 C C . SER B 1 195 ? 0.244 -17.219 1.234 1 93 195 SER B C 1
ATOM 3358 O O . SER B 1 195 ? 0.026 -18.391 1.563 1 93 195 SER B O 1
ATOM 3360 N N . TRP B 1 196 ? 0.353 -16.234 2.092 1 89.12 196 TRP B N 1
ATOM 3361 C CA . TRP B 1 196 ? 0.203 -16.453 3.523 1 89.12 196 TRP B CA 1
ATOM 3362 C C . TRP B 1 196 ? -1.27 -16.484 3.92 1 89.12 196 TRP B C 1
ATOM 3364 O O . TRP B 1 196 ? -1.767 -17.5 4.414 1 89.12 196 TRP B O 1
ATOM 3374 N N . ASP B 1 197 ? -1.956 -15.414 3.549 1 86.62 197 ASP B N 1
ATOM 3375 C CA . ASP B 1 197 ? -3.336 -15.258 4 1 86.62 197 ASP B CA 1
ATOM 3376 C C . ASP B 1 197 ? -4.273 -15.008 2.82 1 86.62 197 ASP B C 1
ATOM 3378 O O . ASP B 1 197 ? -5.387 -14.508 3.002 1 86.62 197 ASP B O 1
ATOM 3382 N N . GLY B 1 198 ? -3.799 -15.25 1.677 1 89.81 198 GLY B N 1
ATOM 3383 C CA . GLY B 1 198 ? -4.602 -15.062 0.479 1 89.81 198 GLY B CA 1
ATOM 3384 C C . GLY B 1 198 ? -4.289 -13.766 -0.248 1 89.81 198 GLY B C 1
ATOM 3385 O O . GLY B 1 198 ? -4.613 -13.617 -1.428 1 89.81 198 GLY B O 1
ATOM 3386 N N . LEU B 1 199 ? -3.695 -12.828 0.446 1 87.44 199 LEU B N 1
ATOM 3387 C CA . LEU B 1 199 ? -3.373 -11.539 -0.156 1 87.44 199 LEU B CA 1
ATOM 3388 C C . LEU B 1 199 ? -1.882 -11.242 -0.042 1 87.44 199 LEU B C 1
ATOM 3390 O O . LEU B 1 199 ? -1.279 -10.703 -0.974 1 87.44 199 LEU B O 1
ATOM 3394 N N . HIS B 1 200 ? -1.332 -11.633 1.085 1 86.88 200 HIS B N 1
ATOM 3395 C CA . HIS B 1 200 ? 0.075 -11.336 1.332 1 86.88 200 HIS B CA 1
ATOM 3396 C C . HIS B 1 200 ? 0.954 -12.547 1.031 1 86.88 200 HIS B C 1
ATOM 3398 O O . HIS B 1 200 ? 0.54 -13.688 1.241 1 86.88 200 HIS B O 1
ATOM 3404 N N . LEU B 1 201 ? 2.1 -12.203 0.594 1 90.69 201 LEU B N 1
ATOM 3405 C CA . LEU B 1 201 ? 3.072 -13.25 0.306 1 90.69 201 LEU B CA 1
ATOM 3406 C C . LEU B 1 201 ? 3.689 -13.789 1.593 1 90.69 201 LEU B C 1
ATOM 3408 O O . LEU B 1 201 ? 3.787 -13.07 2.588 1 90.69 201 LEU B O 1
ATOM 3412 N N . THR B 1 202 ? 4.035 -15.023 1.534 1 91.62 202 THR B N 1
ATOM 3413 C CA . THR B 1 202 ? 4.906 -15.547 2.584 1 91.62 202 THR B CA 1
ATOM 3414 C C . THR B 1 202 ? 6.285 -14.891 2.516 1 91.62 202 THR B C 1
ATOM 3416 O O . THR B 1 202 ? 6.637 -14.281 1.507 1 91.62 202 THR B O 1
ATOM 3419 N N . GLU B 1 203 ? 7.02 -15.039 3.605 1 90.94 203 GLU B N 1
ATOM 3420 C CA . GLU B 1 203 ? 8.391 -14.531 3.621 1 90.94 203 GLU B CA 1
ATOM 3421 C C . GLU B 1 203 ? 9.211 -15.141 2.484 1 90.94 203 GLU B C 1
ATOM 3423 O O . GLU B 1 203 ? 9.953 -14.43 1.804 1 90.94 203 GLU B O 1
ATOM 3428 N N . ALA B 1 204 ? 9.078 -16.422 2.234 1 93.88 204 ALA B N 1
ATOM 3429 C CA . ALA B 1 204 ? 9.82 -17.125 1.19 1 93.88 204 ALA B CA 1
ATOM 3430 C C . ALA B 1 204 ? 9.477 -16.578 -0.191 1 93.88 204 ALA B C 1
ATOM 3432 O O . ALA B 1 204 ? 10.359 -16.328 -1.009 1 93.88 204 ALA B O 1
ATOM 3433 N N . ALA B 1 205 ? 8.188 -16.406 -0.413 1 93.56 205 ALA B N 1
ATOM 3434 C CA . ALA B 1 205 ? 7.754 -15.891 -1.705 1 93.56 205 ALA B CA 1
ATOM 3435 C C . ALA B 1 205 ? 8.227 -14.453 -1.902 1 93.56 205 ALA B C 1
ATOM 3437 O O . ALA B 1 205 ? 8.68 -14.086 -2.986 1 93.56 205 ALA B O 1
ATOM 3438 N N . TYR B 1 206 ? 8.102 -13.688 -0.866 1 90.56 206 TYR B N 1
ATOM 3439 C CA . TYR B 1 206 ? 8.578 -12.305 -0.944 1 90.56 206 TYR B CA 1
ATOM 3440 C C . TYR B 1 206 ? 10.07 -12.266 -1.225 1 90.56 206 TYR B C 1
ATOM 3442 O O . TYR B 1 206 ? 10.539 -11.445 -2.023 1 90.56 206 TYR B O 1
ATOM 3450 N N . HIS B 1 207 ? 10.789 -13.102 -0.605 1 91.81 207 HIS B N 1
ATOM 3451 C CA . HIS B 1 207 ? 12.227 -13.164 -0.829 1 91.81 207 HIS B CA 1
ATOM 3452 C C . HIS B 1 207 ? 12.547 -13.453 -2.291 1 91.81 207 HIS B C 1
ATOM 3454 O O . HIS B 1 207 ? 13.406 -12.797 -2.887 1 91.81 207 HIS B O 1
ATOM 3460 N N . TYR B 1 208 ? 11.891 -14.398 -2.846 1 92.88 208 TYR B N 1
ATOM 3461 C CA . TYR B 1 208 ? 12.109 -14.742 -4.246 1 92.88 208 TYR B CA 1
ATOM 3462 C C . TYR B 1 208 ? 11.844 -13.547 -5.152 1 92.88 208 TYR B C 1
ATOM 3464 O O . TYR B 1 208 ? 12.672 -13.211 -6.004 1 92.88 208 TYR B O 1
ATOM 3472 N N . ILE B 1 209 ? 10.719 -12.898 -4.945 1 91.44 209 ILE B N 1
ATOM 3473 C CA . ILE B 1 209 ? 10.297 -11.805 -5.809 1 91.44 209 ILE B CA 1
ATOM 3474 C C . ILE B 1 209 ? 11.25 -10.617 -5.641 1 91.44 209 ILE B C 1
ATOM 3476 O O . ILE B 1 209 ? 11.719 -10.047 -6.625 1 91.44 209 ILE B O 1
ATOM 3480 N N . ALA B 1 210 ? 11.508 -10.32 -4.371 1 88.56 210 ALA B N 1
ATOM 3481 C CA . ALA B 1 210 ? 12.406 -9.195 -4.102 1 88.56 210 ALA B CA 1
ATOM 3482 C C . ALA B 1 210 ? 13.797 -9.453 -4.684 1 88.56 210 ALA B C 1
ATOM 3484 O O . ALA B 1 210 ? 14.398 -8.555 -5.273 1 88.56 210 ALA B O 1
ATOM 3485 N N . ARG B 1 211 ? 14.297 -10.633 -4.562 1 90.56 211 ARG B N 1
ATOM 3486 C CA . ARG B 1 211 ? 15.594 -10.977 -5.137 1 90.56 211 ARG B CA 1
ATOM 3487 C C . ARG B 1 211 ? 15.578 -10.852 -6.656 1 90.56 211 ARG B C 1
ATOM 3489 O O . ARG B 1 211 ? 16.516 -10.328 -7.254 1 90.56 211 ARG B O 1
ATOM 3496 N N . GLY B 1 212 ? 14.523 -11.359 -7.242 1 91 212 GLY B N 1
ATOM 3497 C CA . GLY B 1 212 ? 14.383 -11.258 -8.688 1 91 212 GLY B CA 1
ATOM 3498 C C . GLY B 1 212 ? 14.336 -9.82 -9.18 1 91 212 GLY B C 1
ATOM 3499 O O . GLY B 1 212 ? 14.867 -9.516 -10.25 1 91 212 GLY B O 1
ATOM 3500 N N . VAL B 1 213 ? 13.734 -8.969 -8.406 1 88.25 213 VAL B N 1
ATOM 3501 C CA . VAL B 1 213 ? 13.586 -7.562 -8.773 1 88.25 213 VAL B CA 1
ATOM 3502 C C . VAL B 1 213 ? 14.898 -6.824 -8.516 1 88.25 213 VAL B C 1
ATOM 3504 O O . VAL B 1 213 ? 15.375 -6.086 -9.383 1 88.25 213 VAL B O 1
ATOM 3507 N N . LEU B 1 214 ? 15.531 -7.09 -7.453 1 85.06 214 LEU B N 1
ATOM 3508 C CA . LEU B 1 214 ? 16.688 -6.305 -7.055 1 85.06 214 LEU B CA 1
ATOM 3509 C C . LEU B 1 214 ? 17.969 -6.832 -7.715 1 85.06 214 LEU B C 1
ATOM 3511 O O . LEU B 1 214 ? 18.875 -6.062 -8.008 1 85.06 214 LEU B O 1
ATOM 3515 N N . HIS B 1 215 ? 17.984 -8.133 -7.988 1 86.75 215 HIS B N 1
ATOM 3516 C CA . HIS B 1 215 ? 19.234 -8.727 -8.461 1 86.75 215 HIS B CA 1
ATOM 3517 C C . HIS B 1 215 ? 19 -9.555 -9.719 1 86.75 215 HIS B C 1
ATOM 3519 O O . HIS B 1 215 ? 19.938 -10.148 -10.258 1 86.75 215 HIS B O 1
ATOM 3525 N N . GLY B 1 216 ? 17.766 -9.586 -10.094 1 88.94 216 GLY B N 1
ATOM 3526 C CA . GLY B 1 216 ? 17.438 -10.453 -11.219 1 88.94 216 GLY B CA 1
ATOM 3527 C C . GLY B 1 216 ? 16.875 -9.695 -12.406 1 88.94 216 GLY B C 1
ATOM 3528 O O . GLY B 1 216 ? 17.203 -8.531 -12.617 1 88.94 216 GLY B O 1
ATOM 3529 N N . PRO B 1 217 ? 16.188 -10.391 -13.203 1 93.38 217 PRO B N 1
ATOM 3530 C CA . PRO B 1 217 ? 15.797 -9.875 -14.516 1 93.38 217 PRO B CA 1
ATOM 3531 C C . PRO B 1 217 ? 14.461 -9.133 -14.492 1 93.38 217 PRO B C 1
ATOM 3533 O O . PRO B 1 217 ? 13.945 -8.758 -15.547 1 93.38 217 PRO B O 1
ATOM 3536 N N . TYR B 1 218 ? 13.898 -8.836 -13.344 1 94.31 218 TYR B N 1
ATOM 3537 C CA . TYR B 1 218 ? 12.508 -8.391 -13.312 1 94.31 218 TYR B CA 1
ATOM 3538 C C . TYR B 1 218 ? 12.43 -6.879 -13.125 1 94.31 218 TYR B C 1
ATOM 3540 O O . TYR B 1 218 ? 11.602 -6.387 -12.352 1 94.31 218 TYR B O 1
ATOM 3548 N N . THR B 1 219 ? 13.297 -6.223 -13.75 1 92.94 219 THR B N 1
ATOM 3549 C CA . THR B 1 219 ? 13.211 -4.766 -13.797 1 92.94 219 THR B CA 1
ATOM 3550 C C . THR B 1 219 ? 13.445 -4.262 -15.219 1 92.94 219 THR B C 1
ATOM 3552 O O . THR B 1 219 ? 14.094 -4.934 -16.031 1 92.94 219 THR B O 1
ATOM 3555 N N . GLU B 1 220 ? 12.844 -3.162 -15.625 1 93.62 220 GLU B N 1
ATOM 3556 C CA . GLU B 1 220 ? 13.055 -2.494 -16.906 1 93.62 220 GLU B CA 1
ATOM 3557 C C . GLU B 1 220 ? 13.203 -0.987 -16.719 1 93.62 220 GLU B C 1
ATOM 3559 O O . GLU B 1 220 ? 12.25 -0.304 -16.344 1 93.62 220 GLU B O 1
ATOM 3564 N N . PRO B 1 221 ? 14.336 -0.335 -17.016 1 92.75 221 PRO B N 1
ATOM 3565 C CA . PRO B 1 221 ? 15.609 -0.992 -17.312 1 92.75 221 PRO B CA 1
ATOM 3566 C C . PRO B 1 221 ? 16.203 -1.711 -16.109 1 92.75 221 PRO B C 1
ATOM 3568 O O . PRO B 1 221 ? 15.578 -1.737 -15.039 1 92.75 221 PRO B O 1
ATOM 3571 N N . ALA B 1 222 ? 17.328 -2.395 -16.328 1 87.12 222 ALA B N 1
ATOM 3572 C CA . ALA B 1 222 ? 18.031 -3.072 -15.242 1 87.12 222 ALA B CA 1
ATOM 3573 C C . ALA B 1 222 ? 18.531 -2.07 -14.211 1 87.12 222 ALA B C 1
ATOM 3575 O O . ALA B 1 222 ? 18.891 -0.942 -14.555 1 87.12 222 ALA B O 1
ATOM 3576 N N . ILE B 1 223 ? 18.438 -2.514 -12.969 1 81.69 223 ILE B N 1
ATOM 3577 C CA . ILE B 1 223 ? 18.984 -1.682 -11.898 1 81.69 223 ILE B CA 1
ATOM 3578 C C . ILE B 1 223 ? 20.484 -1.54 -12.07 1 81.69 223 ILE B C 1
ATOM 3580 O O . ILE B 1 223 ? 21.203 -2.537 -12.227 1 81.69 223 ILE B O 1
ATOM 3584 N N . PRO B 1 224 ? 20.906 -0.28 -12.039 1 73.75 224 PRO B N 1
ATOM 3585 C CA . PRO B 1 224 ? 22.359 -0.092 -12.164 1 73.75 224 PRO B CA 1
ATOM 3586 C C . PRO B 1 224 ? 23.141 -0.756 -11.031 1 73.75 224 PRO B C 1
ATOM 3588 O O . PRO B 1 224 ? 22.688 -0.766 -9.891 1 73.75 224 PRO B O 1
ATOM 3591 N N . THR B 1 225 ? 24.188 -1.344 -11.406 1 64.12 225 THR B N 1
ATOM 3592 C CA . THR B 1 225 ? 25.031 -2.102 -10.477 1 64.12 225 THR B CA 1
ATOM 3593 C C . THR B 1 225 ? 25.406 -1.25 -9.266 1 64.12 225 THR B C 1
ATOM 3595 O O . THR B 1 225 ? 25.5 -1.762 -8.148 1 64.12 225 THR B O 1
ATOM 3598 N N . ARG B 1 226 ? 25.531 -0.006 -9.43 1 54.22 226 ARG B N 1
ATOM 3599 C CA . ARG B 1 226 ? 25.922 0.877 -8.336 1 54.22 226 ARG B CA 1
ATOM 3600 C C . ARG B 1 226 ? 24.828 0.976 -7.281 1 54.22 226 ARG B C 1
ATOM 3602 O O . ARG B 1 226 ? 25.094 1.349 -6.137 1 54.22 226 ARG B O 1
ATOM 3609 N N . CYS B 1 227 ? 23.672 0.53 -7.695 1 54.19 227 CYS B N 1
ATOM 3610 C CA . CYS B 1 227 ? 22.547 0.674 -6.773 1 54.19 227 CYS B CA 1
ATOM 3611 C C . CYS B 1 227 ? 22.359 -0.589 -5.941 1 54.19 227 CYS B C 1
ATOM 3613 O O . CYS B 1 227 ? 21.625 -0.581 -4.949 1 54.19 227 CYS B O 1
ATOM 3615 N N . THR B 1 228 ? 22.906 -1.664 -6.426 1 46.53 228 THR B N 1
ATOM 3616 C CA . THR B 1 228 ? 22.672 -2.914 -5.711 1 46.53 228 THR B CA 1
ATOM 3617 C C . THR B 1 228 ? 23.922 -3.355 -4.973 1 46.53 228 THR B C 1
ATOM 3619 O O . THR B 1 228 ? 23.906 -4.352 -4.242 1 46.53 228 THR B O 1
ATOM 3622 N N . ALA B 1 229 ? 25.234 -2.74 -5.172 1 40.81 229 ALA B N 1
ATOM 3623 C CA . ALA B 1 229 ? 26.5 -3.152 -4.57 1 40.81 229 ALA B CA 1
ATOM 3624 C C . ALA B 1 229 ? 26.719 -2.467 -3.225 1 40.81 229 ALA B C 1
ATOM 3626 O O . ALA B 1 229 ? 26.25 -1.349 -3.008 1 40.81 229 ALA B O 1
#

Solvent-accessible surface area (backbone atoms only — not comparable to full-atom values): 24402 Å² total; per-residue (Å²): 135,87,72,78,72,82,79,79,76,78,74,74,73,75,77,72,59,29,37,23,34,40,38,57,39,61,66,54,62,55,71,46,48,53,41,54,73,59,70,49,52,51,80,81,54,49,60,68,38,46,67,57,51,46,48,53,49,49,43,52,51,49,42,44,47,74,71,63,48,31,29,37,39,39,57,43,43,47,49,46,17,50,30,15,31,47,47,58,74,61,68,69,91,53,70,81,48,34,47,98,86,67,22,35,45,69,44,32,49,48,26,48,52,47,36,52,53,45,52,53,48,66,71,62,58,85,71,61,88,79,43,44,72,26,40,28,37,40,28,61,44,51,49,48,46,60,76,41,20,68,85,71,58,24,37,79,84,21,47,52,18,20,27,21,3,69,39,75,95,20,12,15,77,47,88,54,54,42,90,70,48,90,61,46,43,66,57,92,57,57,61,31,18,40,21,31,36,12,80,44,60,16,63,50,38,43,40,52,39,50,46,32,41,67,74,44,84,27,32,49,58,70,74,55,65,65,50,69,72,133,84,80,73,73,82,78,77,78,75,73,74,73,72,76,70,57,26,36,23,33,40,39,58,38,61,67,53,62,55,72,47,46,54,40,54,75,60,69,49,52,52,80,79,53,48,61,67,38,47,67,57,52,46,48,54,49,50,42,52,49,51,41,41,46,74,71,61,47,30,29,38,40,41,57,43,42,46,49,46,16,52,29,16,30,47,47,58,74,60,68,69,92,53,71,82,49,35,47,98,85,67,20,34,45,69,44,32,51,48,27,48,53,47,36,52,54,46,54,52,49,64,70,62,57,86,70,61,88,79,43,44,72,25,41,28,37,40,27,61,44,50,49,49,46,60,76,42,20,66,86,71,58,25,37,78,83,21,48,51,18,20,26,21,6,70,39,75,95,20,12,15,78,45,86,54,54,41,88,70,46,89,61,48,44,66,56,93,54,56,59,30,18,40,22,31,35,10,81,44,60,16,63,48,37,44,41,53,40,50,45,31,42,67,75,44,82,26,32,49,59,71,74,57,65,65,52,69,73

Radius of gyration: 24.0 Å; Cα contacts (8 Å, |Δi|>4): 813; chains: 2; bounding box: 93×57×43 Å

Foldseek 3Di:
DPPPPPPPPPPPPPPPVVQDEAEDDPAAPVLQVVCLVVVHDCVPPRLVCLVVSLVVVLVVVVVCLVVPHAEYEYEADAQPQLQLQCCQSPPDPDPVLADPLRGGPVSSVSSVVSLVSNVVSQVPRDHDPSHHYKYFQLHVQLVVCSVPVVVQQADSQQRSAAQKAQDDSRRAHDLPSPVPPPRIRHHPDLLRHQHHRRHDGGPSNVVSSVCCRLPHDRMVPHDDPVNND/DPPPPPPPPPPPPVCPVVQDEAEDPPAAPVLQVVCLVVVHDCVPPRLVCLVVSLVVVLVVVVVCLVVPHAEYEYEADAQPQLQLQCCQSPPDPDPVQADPLRGGPVSSVSSVVSLVSNVVSQVPDDHDPSHHYKYFQLHVQLVVCSVPVVVQQADSQQRSAAQKAQDDSRRAHDLPSPVPPPRIRHHPDLLRHQHHRRHDGGPSNCVSSVCCRLPHDRMVPHDDPVNND

Organism: Oryza sativa subsp. japonica (NCBI:txid39947)

Secondary structure (DSSP, 8-state):
--------------------EEE--SSSHHHHHHHHHTT--IIIIIGGGHHHHHHHHHHHHHHHHHTT-SEEEEE----GGG-HHHHHHS--S-GGGB-TTS-BHHHHHHHHHHHHHHHHHHHHS---TT-EEEEE-HHHHHHHHHH-GGGGT--GGGTTSBSEES-SSSS-SSS---TT-TT-EE-S-GGG-SBSSSSSBPHHHHHHHHHHHHHSS-EESPPPHHHH-/--------------------EEE--SSSHHHHHHHHHTT--IIIIIGGGHHHHHHHHHHHHHHHHHTT-SEEEEE----GGG-HHHHHHS--S-GGGB-TTS-BHHHHHHHHHHHHHHHHHHHHS---TT-EEEEE-HHHHHHHHHH-GGGGT--GGGTTSBSEES-SSSS-SSS---TT-TT-EE-S-GGG-SBSSSSSBPHHHHHHHHHHHHHSS-EESPPPHHHH-

pLDDT: mean 82.43, std 20.34, range [19.06, 98.75]

Sequence (458 aa):
EARRGVERESYERKDITTRSLFLMGEIGINDYNHHFFQNRSFTAEIKPLVPLVILKIENATKVLIDLGAKTILVPGIPPMGCIPRFLNLLPSKNHNDYDKLGCLKWLNDFSQYHNRALKQMLQRIHHDPTVTLIYADYYGAMLKIVRSPQNNGFTKESVLRACCGVGGAYNADSLVCNGNATTSNLCTEPSRYISWDGLHLTEAAYHYIARGVLHGPYTEPAIPTRCTAEARRGVERESYERKDITTRSLFLMGEIGINDYNHHFFQNRSFTAEIKPLVPLVILKIENATKVLIDLGAKTILVPGIPPMGCIPRFLNLLPSKNHNDYDKLGCLKWLNDFSQYHNRALKQ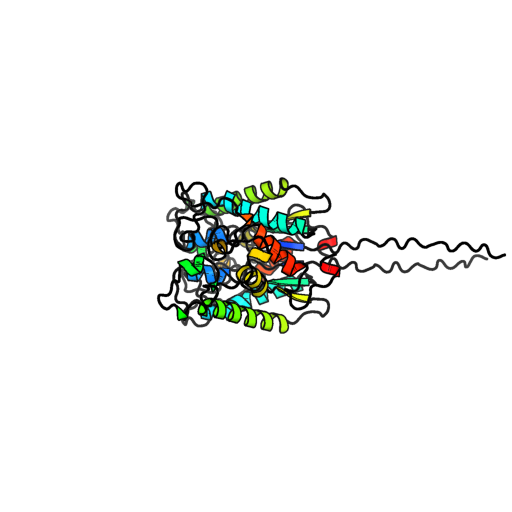MLQRIHHDPTVTLIYADYYGAMLKIVRSPQNNGFTKESVLRACCGVGGAYNADSLVCNGNATTSNLCTEPSRYISWDGLHLTEAAYHYIARGVLHGPYTEPAIPTRCTA